Protein 3PZF (pdb70)

Sequence (369 aa):
GPFQGQRQNEFDLMFVKEIFKNHNSNVVLSPFSVKILLTLIYEASDTSFGAVSNTKRELSSVIQNDNIDHTRSYYKQLLESAQQDNKDYDLNIATNNFFVDDFIEVINKYQQIANTHYHAMLEKVSSYSNPTQTAATINNWVSEHTNGRLREIVTPDSLEGAVITLVNVIYFKGLWTYPFPEVANNVKPFYGTRGKPTNAQYMEQNGQFYYDNSADLGAQILRLPYRGNKLAMYFILPNPDNTVNQVLDRINSASLHQALWYMEENEVNVTLPKFKFDFSSEEQLNEPLQQVGIREIFSQNASLPLLARGEVRVSRIFQKAGITINELGSEAYAATEIDGVQIIFNANRPFIFFIEDETLGTMLFAGKIENPVF

B-factor: mean 35.66, std 15.19, range [14.39, 106.1]

Secondary structure (DSSP, 8-state):
----S----HHHHHHHHHHHHT-SS-EEE-HHHHHHHHHHHHHHSGGG-----HHHHHGGGGSSTT-HHHHHHHHHHHHHHHH---SS-EEEEEEEEEEETT--B-HHHHHHHHHHH-EEEEEE-TTSHHHHHHHHHHHHHHHTTTS------GGGGTT-SEEEEEEEEEEEEBSSPPPP-S--EEEE--SSSS-EEEEEEEEEEEEEEEEETTTTEEEEEEEBTTSSEEEEEEEE-TTS-HHHHHHH--HHHHHHHHHT-EEEEEEEEEE-EEEEEEEESHHHHHHTT--GGGSTT---TTTB-------EEEEEEEEEE-SSEES----S-----EEEE--S-EEEEEEETTT--EEEEEEESS---

Foldseek 3Di:
DFFPDFFLCQQVLLLQLLVVVPDLAWAKFFSLVVLLVLVLLLLLFPCLPVNHDLSNVQNPSSADVSDVVCRLVVQQVVQCLQQPDDDFKHKFKEKEKEAEPVWDFDPVSQVSCCRRSVYHYDYDHLVCLQVVQQVQQVVQCVRQVNLGRGFDHNVRCVPFGIEMEMEMYMGFWWPAFFDDDPDAKDWFCFPDDHIDIFRKTKDKDWWFWDCDPQLQWIKTWTATPDLWKIKMKTAHHPVDDQSSSSVSDGSVSVSVRSVPTDIDTEMDMDGWAKDKHKDWCQVSCVVSPNHCLQDPNHARCNGTPDRDGHPIYMYMYIWTQDRTGTVDDDDPDHNDYHYHHNSYKIKMFMAGRHRGRGGMIIIHRDGDD

Nearest PDB structures (foldseek):
  3pzf-assembly1_A  TM=1.003E+00  e=6.784E-88  Anopheles gambiae
  4roa-assembly1_A  TM=1.002E+00  e=9.171E-80  Anopheles gambiae
  4rsq-assembly12_L  TM=9.972E-01  e=1.785E-77  Anopheles gambiae
  4rsq-assembly5_E  TM=9.953E-01  e=2.275E-77  Anopheles gambiae
  4rob-assembly2_B  TM=9.969E-01  e=1.680E-76  Anopheles gambiae

InterPro domains:
  IPR000215 Serpin family [PTHR11461] (33-407)
  IPR023795 Serpin, conserved site [PS00284] (380-390)
  IPR023796 Serpin domain [PF00079] (33-407)
  IPR023796 Serpin domain [SM00093] (39-407)
  IPR036186 Serpin superfamily [SSF56574] (7-407)
  IPR042178 Serpin superfamily, domain 1 [G3DSA:3.30.497.10] (48-351)
  IPR042185 Serpin superfamily, domain 2 [G3DSA:2.30.39.10] (201-297)
  IPR042185 Serpin superfamily, domain 2 [G3DSA:2.30.39.10] (352-409)

Radius of gyration: 20.89 Å; Cα contacts (8 Å, |Δi|>4): 812; chains: 1; bounding box: 64×46×44 Å

Solvent-accessible surface area: 15656 Å² total; per-residue (Å²): 83,32,37,153,30,149,21,84,6,104,4,2,9,80,0,5,52,39,3,2,78,101,46,150,52,24,0,1,6,0,0,2,0,0,12,0,1,0,0,0,2,4,11,0,7,89,10,16,160,67,74,134,42,87,11,30,52,54,2,64,75,4,18,23,89,60,81,55,108,83,0,58,59,35,2,62,99,9,0,73,17,0,29,40,152,63,115,64,14,77,6,49,7,6,5,3,0,0,0,23,87,136,7,50,37,34,115,166,10,46,45,38,0,59,69,35,2,68,0,97,17,66,92,12,19,20,109,58,48,93,97,0,5,48,45,0,22,102,19,0,26,131,40,1,120,19,40,3,161,88,18,8,81,58,124,25,3,89,75,7,42,0,0,0,0,0,0,1,13,4,66,2,40,4,38,111,21,5,81,127,80,97,132,25,97,70,63,0,107,22,90,88,71,136,71,53,101,6,68,2,3,64,19,102,14,94,4,54,14,33,74,4,105,56,4,11,0,22,0,0,22,4,17,3,58,33,146,39,1,0,0,2,0,2,0,2,36,109,138,47,61,7,77,96,1,4,110,119,6,71,25,75,15,3,48,69,3,15,158,126,14,114,108,44,63,0,36,0,11,0,0,22,0,97,27,68,23,46,35,63,4,19,96,6,1,54,88,28,32,9,122,33,7,28,30,112,116,11,28,5,39,86,0,8,155,114,173,30,56,2,29,62,0,11,6,19,1,4,2,4,0,16,13,23,0,0,7,5,165,77,34,151,99,186,177,63,44,68,103,0,58,0,32,49,11,0,7,0,3,0,1,0,16,71,57,5,8,14,0,0,1,0,6,0,29,66,4,91,106

Structure (mmCIF, N/CA/C/O backbone):
data_3PZF
#
_entry.id   3PZF
#
_cell.length_a   96.538
_cell.length_b   96.538
_cell.length_c   78.289
_cell.angle_alpha   90.000
_cell.angle_beta   90.000
_cell.angle_gamma   120.000
#
_symmetry.space_group_name_H-M   'P 63'
#
loop_
_entity.id
_entity.type
_entity.pdbx_description
1 polymer 'Serpin 2'
2 water water
#
loop_
_atom_site.group_PDB
_atom_site.id
_atom_site.type_symbol
_atom_site.label_atom_id
_atom_site.label_alt_id
_atom_site.label_comp_id
_atom_site.label_asym_id
_atom_site.label_entity_id
_atom_site.label_seq_id
_atom_site.pdbx_PDB_ins_code
_atom_site.Cartn_x
_atom_site.Cartn_y
_atom_site.Cartn_z
_atom_site.occupancy
_atom_site.B_iso_or_equiv
_atom_site.auth_seq_id
_atom_site.auth_comp_id
_atom_site.auth_asym_id
_atom_site.auth_atom_id
_atom_site.pdbx_PDB_model_num
ATOM 1 N N . GLY A 1 15 ? 23.147 48.675 -10.973 1.00 55.18 27 GLY A N 1
ATOM 2 C CA . GLY A 1 15 ? 23.849 49.061 -9.762 1.00 46.07 27 GLY A CA 1
ATOM 3 C C . GLY A 1 15 ? 23.115 48.622 -8.499 1.00 44.89 27 GLY A C 1
ATOM 4 O O . GLY A 1 15 ? 21.952 48.210 -8.550 1.00 42.86 27 GLY A O 1
ATOM 5 N N . PRO A 1 16 ? 23.801 48.716 -7.351 1.00 33.94 28 PRO A N 1
ATOM 6 C CA . PRO A 1 16 ? 23.255 48.288 -6.063 1.00 31.76 28 PRO A CA 1
ATOM 7 C C . PRO A 1 16 ? 21.987 49.047 -5.716 1.00 28.35 28 PRO A C 1
ATOM 8 O O . PRO A 1 16 ? 21.804 50.184 -6.148 1.00 30.08 28 PRO A O 1
ATOM 12 N N . PHE A 1 17 ? 21.154 48.428 -4.900 1.00 30.56 29 PHE A N 1
ATOM 13 C CA . PHE A 1 17 ? 19.916 49.033 -4.420 1.00 29.87 29 PHE A CA 1
ATOM 14 C C . PHE A 1 17 ? 20.172 50.298 -3.592 1.00 37.28 29 PHE A C 1
ATOM 15 O O . PHE A 1 17 ? 20.980 50.288 -2.668 1.00 27.25 29 PHE A O 1
ATOM 23 N N . GLN A 1 18 ? 19.464 51.381 -3.895 1.00 31.67 30 GLN A N 1
ATOM 24 C CA . GLN A 1 18 ? 19.713 52.657 -3.193 1.00 36.08 30 GLN A CA 1
ATOM 25 C C . GLN A 1 18 ? 18.668 52.999 -2.141 1.00 35.71 30 GLN A C 1
ATOM 26 O O . GLN A 1 18 ? 18.789 54.035 -1.456 1.00 32.28 30 GLN A O 1
ATOM 32 N N . GLY A 1 19 ? 17.664 52.132 -1.994 1.00 31.86 31 GLY A N 1
ATOM 33 C CA . GLY A 1 19 ? 16.577 52.384 -1.060 1.00 29.41 31 GLY A CA 1
ATOM 34 C C . GLY A 1 19 ? 16.805 51.724 0.284 1.00 33.43 31 GLY A C 1
ATOM 35 O O . GLY A 1 19 ? 17.918 51.290 0.600 1.00 33.74 31 GLY A O 1
ATOM 36 N N . GLN A 1 20 ? 15.749 51.633 1.085 1.00 30.33 32 GLN A N 1
ATOM 37 C CA . GLN A 1 20 ? 15.864 51.013 2.393 1.00 33.37 32 GLN A CA 1
ATOM 38 C C . GLN A 1 20 ? 15.160 49.688 2.283 1.00 29.62 32 GLN A C 1
ATOM 39 O O . GLN A 1 20 ? 13.971 49.614 1.956 1.00 35.58 32 GLN A O 1
ATOM 45 N N . ARG A 1 21 ? 15.916 48.632 2.527 1.00 28.56 33 ARG A N 1
ATOM 46 C CA . ARG A 1 21 ? 15.359 47.288 2.525 1.00 26.96 33 ARG A CA 1
ATOM 47 C C . ARG A 1 21 ? 14.380 47.075 3.679 1.00 31.08 33 ARG A C 1
ATOM 48 O O . ARG A 1 21 ? 14.667 47.456 4.817 1.00 34.42 33 ARG A O 1
ATOM 56 N N . GLN A 1 22 ? 13.242 46.449 3.403 1.00 29.30 34 GLN A N 1
ATOM 57 C CA . GLN A 1 22 ? 12.326 46.058 4.478 1.00 23.76 34 GLN A CA 1
ATOM 58 C C . GLN A 1 22 ? 12.752 44.669 4.982 1.00 27.21 34 GLN A C 1
ATOM 59 O O . GLN A 1 22 ? 12.047 43.669 4.783 1.00 28.89 34 GLN A O 1
ATOM 65 N N . ASN A 1 23 ? 13.916 44.610 5.624 1.00 21.80 35 ASN A N 1
ATOM 66 C CA . ASN A 1 23 ? 14.524 43.321 5.926 1.00 24.39 35 ASN A CA 1
ATOM 67 C C . ASN A 1 23 ? 14.656 43.083 7.420 1.00 25.89 35 ASN A C 1
ATOM 68 O O . ASN A 1 23 ? 15.413 42.210 7.843 1.00 23.48 35 ASN A O 1
ATOM 73 N N . GLU A 1 24 ? 13.884 43.823 8.219 1.00 25.63 36 GLU A N 1
ATOM 74 C CA . GLU A 1 24 ? 13.936 43.658 9.670 1.00 26.63 36 GLU A CA 1
ATOM 75 C C . GLU A 1 24 ? 13.629 42.221 10.080 1.00 29.44 36 GLU A C 1
ATOM 76 O O . GLU A 1 24 ? 14.386 41.594 10.820 1.00 30.83 36 GLU A O 1
ATOM 82 N N . PHE A 1 25 ? 12.498 41.705 9.622 1.00 22.62 37 PHE A N 1
ATOM 83 C CA . PHE A 1 25 ? 12.115 40.331 9.935 1.00 22.98 37 PHE A CA 1
ATOM 84 C C . PHE A 1 25 ? 13.138 39.364 9.326 1.00 23.24 37 PHE A C 1
ATOM 85 O O . PHE A 1 25 ? 13.583 38.431 9.982 1.00 27.14 37 PHE A O 1
ATOM 93 N N . ASP A 1 26 ? 13.516 39.603 8.072 1.00 21.03 38 ASP A N 1
ATOM 94 C CA . ASP A 1 26 ? 14.468 38.707 7.373 1.00 19.91 38 ASP A CA 1
ATOM 95 C C . ASP A 1 26 ? 15.725 38.485 8.201 1.00 19.02 38 ASP A C 1
ATOM 96 O O . ASP A 1 26 ? 16.118 37.333 8.452 1.00 21.45 38 ASP A O 1
ATOM 101 N N . LEU A 1 27 ? 16.362 39.583 8.616 1.00 18.69 39 LEU A N 1
ATOM 102 C CA . LEU A 1 27 ? 17.601 39.509 9.373 1.00 24.30 39 LEU A CA 1
ATOM 103 C C . LEU A 1 27 ? 17.409 38.841 10.731 1.00 28.31 39 LEU A C 1
ATOM 104 O O . LEU A 1 27 ? 18.236 38.039 11.132 1.00 25.83 39 LEU A O 1
ATOM 109 N N . MET A 1 28 ? 16.324 39.166 11.426 1.00 27.21 40 MET A N 1
ATOM 110 C CA . MET A 1 28 ? 15.999 38.491 12.689 1.00 27.34 40 MET A CA 1
ATOM 111 C C . MET A 1 28 ? 15.872 36.973 12.512 1.00 26.60 40 MET A C 1
ATOM 112 O O . MET A 1 28 ? 16.440 36.187 13.274 1.00 26.12 40 MET A O 1
ATOM 117 N N . PHE A 1 29 ? 15.160 36.538 11.481 1.00 25.09 41 PHE A N 1
ATOM 118 C CA . PHE A 1 29 ? 14.906 35.118 11.307 1.00 23.74 41 PHE A CA 1
ATOM 119 C C . PHE A 1 29 ? 16.181 34.382 10.838 1.00 20.24 41 PHE A C 1
ATOM 120 O O . PHE A 1 29 ? 16.457 33.260 11.243 1.00 23.36 41 PHE A O 1
ATOM 128 N N . VAL A 1 30 ? 16.924 35.016 9.955 1.00 20.73 42 VAL A N 1
ATOM 129 C CA . VAL A 1 30 ? 18.200 34.453 9.493 1.00 22.78 42 VAL A CA 1
ATOM 130 C C . VAL A 1 30 ? 19.106 34.221 10.693 1.00 27.89 42 VAL A C 1
ATOM 131 O O . VAL A 1 30 ? 19.708 33.158 10.837 1.00 23.00 42 VAL A O 1
ATOM 135 N N . LYS A 1 31 ? 19.181 35.198 11.584 1.00 23.96 43 LYS A N 1
ATOM 136 C CA . LYS A 1 31 ? 20.092 35.070 12.728 1.00 30.13 43 LYS A CA 1
ATOM 137 C C . LYS A 1 31 ? 19.691 33.906 13.626 1.00 28.10 43 LYS A C 1
ATOM 138 O O . LYS A 1 31 ? 20.550 33.191 14.151 1.00 33.26 43 LYS A O 1
ATOM 144 N N . GLU A 1 32 ? 18.386 33.708 13.791 1.00 24.08 44 GLU A N 1
ATOM 145 C CA . GLU A 1 32 ? 17.862 32.603 14.593 1.00 24.29 44 GLU A CA 1
ATOM 146 C C . GLU A 1 32 ? 18.246 31.253 13.999 1.00 28.66 44 GLU A C 1
ATOM 147 O O . GLU A 1 32 ? 18.629 30.334 14.713 1.00 33.16 44 GLU A O 1
ATOM 153 N N . ILE A 1 33 ? 18.114 31.114 12.690 1.00 22.33 45 ILE A N 1
ATOM 154 C CA . ILE A 1 33 ? 18.468 29.861 12.046 1.00 23.99 45 ILE A CA 1
ATOM 155 C C . ILE A 1 33 ? 19.976 29.638 12.170 1.00 25.21 45 ILE A C 1
ATOM 156 O O . ILE A 1 33 ? 20.406 28.573 12.578 1.00 28.54 45 ILE A O 1
ATOM 161 N N . PHE A 1 34 ? 20.780 30.639 11.825 1.00 23.11 46 PHE A N 1
ATOM 162 C CA . PHE A 1 34 ? 22.238 30.450 11.786 1.00 23.71 46 PHE A CA 1
ATOM 163 C C . PHE A 1 34 ? 22.799 30.059 13.160 1.00 29.79 46 PHE A C 1
ATOM 164 O O . PHE A 1 34 ? 23.679 29.196 13.265 1.00 31.03 46 PHE A O 1
ATOM 172 N N . LYS A 1 35 ? 22.290 30.698 14.210 1.00 29.29 47 LYS A N 1
ATOM 173 C CA . LYS A 1 35 ? 22.773 30.463 15.578 1.00 36.81 47 LYS A CA 1
ATOM 174 C C . LYS A 1 35 ? 22.494 29.045 16.052 1.00 41.06 47 LYS A C 1
ATOM 175 O O . LYS A 1 35 ? 23.114 28.571 17.006 1.00 38.09 47 LYS A O 1
ATOM 178 N N . ASN A 1 36 ? 21.557 28.363 15.392 1.00 35.64 48 ASN A N 1
ATOM 179 C CA . ASN A 1 36 ? 21.175 27.012 15.802 1.00 31.20 48 ASN A CA 1
ATOM 180 C C . ASN A 1 36 ? 21.671 25.887 14.877 1.00 40.17 48 ASN A C 1
ATOM 181 O O . ASN A 1 36 ? 21.344 24.716 15.079 1.00 37.20 48 ASN A O 1
ATOM 186 N N . HIS A 1 37 ? 22.443 26.229 13.851 1.00 31.24 49 HIS A N 1
ATOM 187 C CA . HIS A 1 37 ? 22.988 25.207 12.956 1.00 30.13 49 HIS A CA 1
ATOM 188 C C . HIS A 1 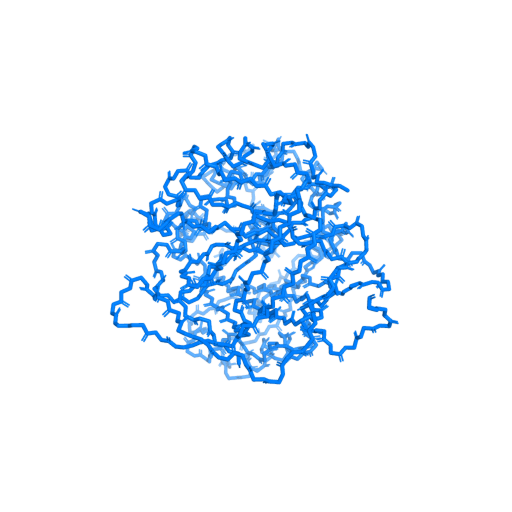37 ? 24.475 25.432 12.752 1.00 34.87 49 HIS A C 1
ATOM 189 O O . HIS A 1 37 ? 24.870 26.510 12.334 1.00 34.42 49 HIS A O 1
ATOM 196 N N . ASN A 1 38 ? 25.290 24.417 13.048 1.00 33.52 50 ASN A N 1
ATOM 197 C CA . ASN A 1 38 ? 26.741 24.509 12.891 1.00 33.24 50 ASN A CA 1
ATOM 198 C C . ASN A 1 38 ? 27.210 23.899 11.582 1.00 40.33 50 ASN A C 1
ATOM 199 O O . ASN A 1 38 ? 28.175 23.138 11.546 1.00 55.07 50 ASN A O 1
ATOM 204 N N . SER A 1 39 ? 26.517 24.229 10.513 1.00 32.12 51 SER A N 1
ATOM 205 C CA . SER A 1 39 ? 26.681 23.574 9.226 1.00 31.97 51 SER A CA 1
ATOM 206 C C . SER A 1 39 ? 26.441 24.656 8.215 1.00 22.91 51 SER A C 1
ATOM 207 O O . SER A 1 39 ? 26.053 25.735 8.614 1.00 23.47 51 SER A O 1
ATOM 210 N N . ASN A 1 40 ? 26.628 24.382 6.923 1.00 22.33 52 ASN A N 1
ATOM 211 C CA . ASN A 1 40 ? 26.166 25.325 5.904 1.00 20.34 52 ASN A CA 1
ATOM 212 C C . ASN A 1 40 ? 24.675 25.500 6.055 1.00 21.81 52 ASN A C 1
ATOM 213 O O . ASN A 1 40 ? 23.968 24.569 6.437 1.00 21.15 52 ASN A O 1
ATOM 218 N N . VAL A 1 41 ? 24.168 26.701 5.753 1.00 18.17 53 VAL A N 1
ATOM 219 C CA . VAL A 1 41 ? 22.742 26.962 5.823 1.00 18.79 53 VAL A CA 1
ATOM 220 C C . VAL A 1 41 ? 22.382 27.745 4.581 1.00 19.61 53 VAL A C 1
ATOM 221 O O . VAL A 1 41 ? 23.164 28.596 4.157 1.00 20.67 53 VAL A O 1
ATOM 225 N N . VAL A 1 42 ? 21.203 27.494 3.998 1.00 18.40 54 VAL A N 1
ATOM 226 C CA . VAL A 1 42 ? 20.668 28.425 2.992 1.00 14.85 54 VAL A CA 1
ATOM 227 C C . VAL A 1 42 ? 19.136 28.417 3.146 1.00 18.91 54 VAL A C 1
ATOM 228 O O . VAL A 1 42 ? 18.515 27.364 3.359 1.00 16.58 54 VAL A O 1
ATOM 232 N N . LEU A 1 43 ? 18.544 29.602 3.133 1.00 18.62 55 LEU A N 1
ATOM 233 C CA . LEU A 1 43 ? 17.091 29.685 3.184 1.00 20.49 55 LEU A CA 1
ATOM 234 C C . LEU A 1 43 ? 16.607 30.897 2.372 1.00 16.44 55 LEU A C 1
ATOM 235 O O . LEU A 1 43 ? 17.415 31.660 1.819 1.00 18.09 55 LEU A O 1
ATOM 240 N N . SER A 1 44 ? 15.295 31.065 2.277 1.00 18.41 56 SER A N 1
ATOM 241 C CA . SER A 1 44 ? 14.759 32.227 1.564 1.00 19.72 56 SER A CA 1
ATOM 242 C C . SER A 1 44 ? 13.908 33.051 2.528 1.00 17.27 56 SER A C 1
ATOM 243 O O . SER A 1 44 ? 12.750 32.726 2.763 1.00 17.88 56 SER A O 1
ATOM 246 N N . PRO A 1 45 ? 14.499 34.112 3.108 1.00 17.58 57 PRO A N 1
ATOM 247 C CA . PRO A 1 45 ? 13.744 34.862 4.121 1.00 16.99 57 PRO A CA 1
ATOM 248 C C . PRO A 1 45 ? 12.530 35.517 3.502 1.00 22.02 57 PRO A C 1
ATOM 249 O O . PRO A 1 45 ? 11.465 35.519 4.114 1.00 19.92 57 PRO A O 1
ATOM 253 N N . PHE A 1 46 ? 12.664 36.046 2.297 1.00 15.16 58 PHE A N 1
ATOM 254 C CA . PHE A 1 46 ? 11.490 36.660 1.656 1.00 19.60 58 PHE A CA 1
ATOM 255 C C . PHE A 1 46 ? 10.355 35.609 1.536 1.00 21.01 58 PHE A C 1
ATOM 256 O O . PHE A 1 46 ? 9.182 35.910 1.784 1.00 19.53 58 PHE A O 1
ATOM 264 N N . SER A 1 47 ? 10.695 34.368 1.171 1.00 17.63 59 SER A N 1
ATOM 265 C CA . SER A 1 47 ? 9.654 33.340 1.012 1.00 16.62 59 SER A CA 1
ATOM 266 C C . SER A 1 47 ? 8.992 33.041 2.333 1.00 16.19 59 SER A C 1
ATOM 267 O O . SER A 1 47 ? 7.814 32.734 2.376 1.00 19.66 59 SER A O 1
ATOM 270 N N . VAL A 1 48 ? 9.737 33.123 3.424 1.00 16.91 60 VAL A N 1
ATOM 271 C CA . VAL A 1 48 ? 9.129 32.920 4.734 1.00 16.30 60 VAL A CA 1
ATOM 272 C C . VAL A 1 48 ? 8.058 33.978 4.961 1.00 21.01 60 VAL A C 1
ATOM 273 O O . VAL A 1 48 ? 6.990 33.676 5.498 1.00 20.53 60 VAL A O 1
ATOM 277 N N . LYS A 1 49 ? 8.322 35.212 4.546 1.00 20.36 61 LYS A N 1
ATOM 278 C CA . LYS A 1 49 ? 7.315 36.252 4.750 1.00 20.40 61 LYS A CA 1
ATOM 279 C C . LYS A 1 49 ? 6.071 35.981 3.908 1.00 25.26 61 LYS A C 1
ATOM 280 O O . LYS A 1 49 ? 4.951 36.242 4.350 1.00 22.66 61 LYS A O 1
ATOM 286 N N . ILE A 1 50 ? 6.259 35.452 2.705 1.00 18.67 62 ILE A N 1
ATOM 287 C CA . ILE A 1 50 ? 5.111 35.023 1.892 1.00 21.98 62 ILE A CA 1
ATOM 288 C C . ILE A 1 50 ? 4.251 33.971 2.648 1.00 18.11 62 ILE A C 1
ATOM 289 O O . ILE A 1 50 ? 3.006 34.047 2.627 1.00 19.69 62 ILE A O 1
ATOM 294 N N . LEU A 1 51 ? 4.899 32.996 3.272 1.00 19.64 63 LEU A N 1
ATOM 295 C CA . LEU A 1 51 ? 4.183 31.938 4.013 1.00 19.95 63 LEU A CA 1
ATOM 296 C C . LEU A 1 51 ? 3.375 32.538 5.146 1.00 25.38 63 LEU A C 1
ATOM 297 O O . LEU A 1 51 ? 2.214 32.184 5.382 1.00 21.23 63 LEU A O 1
ATOM 302 N N . LEU A 1 52 ? 4.016 33.430 5.877 1.00 21.31 64 LEU A N 1
ATOM 303 C CA . LEU A 1 52 ? 3.360 34.109 6.988 1.00 26.22 64 LEU A CA 1
ATOM 304 C C . LEU A 1 52 ? 2.197 34.961 6.513 1.00 25.24 64 LEU A C 1
ATOM 305 O O . LEU A 1 52 ? 1.177 35.016 7.180 1.00 24.22 64 LEU A O 1
ATOM 310 N N . THR A 1 53 ? 2.337 35.602 5.355 1.00 19.33 65 THR A N 1
ATOM 311 C CA . THR A 1 53 ? 1.260 36.436 4.837 1.00 21.22 65 THR A CA 1
ATOM 312 C C . THR A 1 53 ? 0.120 35.539 4.352 1.00 22.92 65 THR A C 1
ATOM 313 O O . THR A 1 53 ? -1.040 35.867 4.558 1.00 25.43 65 THR A O 1
ATOM 317 N N . LEU A 1 54 ? 0.421 34.370 3.784 1.00 20.00 66 LEU A N 1
ATOM 318 C CA . LEU A 1 54 ? -0.698 33.449 3.416 1.00 18.10 66 LEU A CA 1
ATOM 319 C C . LEU A 1 54 ? -1.468 33.013 4.651 1.00 23.35 66 LEU A C 1
ATOM 320 O O . LEU A 1 54 ? -2.693 32.881 4.633 1.00 21.55 66 LEU A O 1
ATOM 325 N N . ILE A 1 55 ? -0.758 32.780 5.733 1.00 22.93 67 ILE A N 1
ATOM 326 C CA . ILE A 1 55 ? -1.402 32.373 6.958 1.00 23.03 67 ILE A CA 1
ATOM 327 C C . ILE A 1 55 ? -2.216 33.524 7.520 1.00 23.65 67 ILE A C 1
ATOM 328 O O . ILE A 1 55 ? -3.341 33.313 8.007 1.00 23.74 67 ILE A O 1
ATOM 333 N N . TYR A 1 56 ? -1.671 34.738 7.431 1.00 22.01 68 TYR A N 1
ATOM 334 C CA . TYR A 1 56 ? -2.421 35.950 7.772 1.00 24.35 68 TYR A CA 1
ATOM 335 C C . TYR A 1 56 ? -3.724 36.064 6.975 1.00 25.11 68 TYR A C 1
ATOM 336 O O . TYR A 1 56 ? -4.777 36.305 7.545 1.00 26.67 68 TYR A O 1
ATOM 345 N N . GLU A 1 57 ? -3.656 35.852 5.662 1.00 23.02 69 GLU A N 1
ATOM 346 C CA . GLU A 1 57 ? -4.830 35.908 4.792 1.00 24.46 69 GLU A CA 1
ATOM 347 C C . GLU A 1 57 ? -5.875 34.851 5.183 1.00 22.95 69 GLU A C 1
ATOM 348 O O . GLU A 1 57 ? -7.088 35.087 5.044 1.00 23.86 69 GLU A O 1
ATOM 354 N N . ALA A 1 58 ? -5.405 33.719 5.692 1.00 22.34 70 ALA A N 1
ATOM 355 C CA . ALA A 1 58 ? -6.316 32.609 6.049 1.00 23.77 70 ALA A CA 1
ATOM 356 C C . ALA A 1 58 ? -6.977 32.834 7.391 1.00 31.65 70 ALA A C 1
ATOM 357 O O . ALA A 1 58 ? -7.978 32.202 7.712 1.00 25.84 70 ALA A O 1
ATOM 359 N N . SER A 1 59 ? -6.401 33.719 8.193 1.00 31.99 71 SER A N 1
ATOM 360 C CA . SER A 1 59 ? -6.911 33.963 9.531 1.00 44.00 71 SER A CA 1
ATOM 361 C C . SER A 1 59 ? -8.030 34.987 9.583 1.00 48.51 71 SER A C 1
ATOM 362 O O . SER A 1 59 ? -8.021 36.002 8.875 1.00 48.44 71 SER A O 1
ATOM 365 N N . ASP A 1 60 ? -8.987 34.718 10.459 1.00 55.49 72 ASP A N 1
ATOM 366 C CA . ASP A 1 60 ? -10.130 35.595 10.666 1.00 68.95 72 ASP A CA 1
ATOM 367 C C . ASP A 1 60 ? -9.661 36.987 11.065 1.00 72.40 72 ASP A C 1
ATOM 368 O O . ASP A 1 60 ? -10.213 38.007 10.638 1.00 70.97 72 ASP A O 1
ATOM 373 N N . THR A 1 61 ? -8.633 36.991 11.902 1.00 92.00 73 THR A N 1
ATOM 374 C CA . THR A 1 61 ? -8.048 38.194 12.461 1.00 94.27 73 THR A CA 1
ATOM 375 C C . THR A 1 61 ? -7.784 39.293 11.434 1.00 91.42 73 THR A C 1
ATOM 376 O O . THR A 1 61 ? -7.900 40.478 11.743 1.00 106.10 73 THR A O 1
ATOM 380 N N . SER A 1 62 ? -7.438 38.894 10.215 1.00 53.21 74 SER A N 1
ATOM 381 C CA . SER A 1 62 ? -6.822 39.805 9.249 1.00 52.61 74 SER A CA 1
ATOM 382 C C . SER A 1 62 ? -7.729 40.958 8.774 1.00 49.37 74 SER A C 1
ATOM 383 O O . SER A 1 62 ? -7.284 41.823 8.029 1.00 40.73 74 SER A O 1
ATOM 386 N N . PHE A 1 63 ? -8.987 40.997 9.194 1.00 50.61 75 PHE A N 1
ATOM 387 C CA . PHE A 1 63 ? -9.813 42.144 8.813 1.00 64.01 75 PHE A CA 1
ATOM 388 C C . PHE A 1 63 ? -9.356 43.419 9.536 1.00 73.60 75 PHE A C 1
ATOM 389 O O . PHE A 1 63 ? -8.996 43.375 10.715 1.00 69.94 75 PHE A O 1
ATOM 397 N N . GLY A 1 64 ? -9.376 44.549 8.829 1.00 67.99 76 GLY A N 1
ATOM 398 C CA . GLY A 1 64 ? -8.967 45.812 9.414 1.00 75.46 76 GLY A CA 1
ATOM 399 C C . GLY A 1 64 ? -9.747 46.116 10.680 1.00 74.91 76 GLY A C 1
ATOM 400 O O . GLY A 1 64 ? -9.164 46.304 11.749 1.00 74.91 76 GLY A O 1
ATOM 401 N N . ALA A 1 66 ? -11.101 44.551 13.849 1.00 68.87 78 ALA A N 1
ATOM 402 C CA . ALA A 1 66 ? -10.849 43.213 14.390 1.00 68.35 78 ALA A CA 1
ATOM 403 C C . ALA A 1 66 ? -9.405 43.090 14.885 1.00 57.45 78 ALA A C 1
ATOM 404 O O . ALA A 1 66 ? -8.517 43.732 14.342 1.00 48.51 78 ALA A O 1
ATOM 406 N N . VAL A 1 67 ? -9.186 42.272 15.916 1.00 55.57 79 VAL A N 1
ATOM 407 C CA . VAL A 1 67 ? -7.871 42.142 16.553 1.00 54.85 79 VAL A CA 1
ATOM 408 C C . VAL A 1 67 ? -7.650 40.726 17.076 1.00 63.49 79 VAL A C 1
ATOM 409 O O . VAL A 1 67 ? -8.608 39.984 17.291 1.00 54.82 79 VAL A O 1
ATOM 413 N N . SER A 1 68 ? -6.382 40.366 17.282 1.00 60.56 80 SER A N 1
ATOM 414 C CA . SER A 1 68 ? -6.009 39.081 17.884 1.00 63.42 80 SER A CA 1
ATOM 415 C C . SER A 1 68 ? -4.491 38.970 17.945 1.00 56.39 80 SER A C 1
ATOM 416 O O . SER A 1 68 ? -3.791 39.751 17.315 1.00 54.62 80 SER A O 1
ATOM 419 N N . ASN A 1 69 ? -3.977 38.003 18.696 1.00 69.94 81 ASN A N 1
ATOM 420 C CA . ASN A 1 69 ? -2.532 37.843 18.806 1.00 70.58 81 ASN A CA 1
ATOM 421 C C . ASN A 1 69 ? -1.910 37.352 17.507 1.00 62.12 81 ASN A C 1
ATOM 422 O O . ASN A 1 69 ? -0.733 37.585 17.263 1.00 64.65 81 ASN A O 1
ATOM 427 N N . THR A 1 70 ? -2.694 36.670 16.674 1.00 56.43 82 THR A N 1
ATOM 428 C CA . THR A 1 70 ? -2.214 36.268 15.351 1.00 42.26 82 THR A CA 1
ATOM 429 C C . THR A 1 70 ? -2.006 37.501 14.466 1.00 49.56 82 THR A C 1
ATOM 430 O O . THR A 1 70 ? -0.910 37.736 13.966 1.00 50.39 82 THR A O 1
ATOM 434 N N . LYS A 1 71 ? -3.067 38.284 14.267 1.00 45.68 83 LYS A N 1
ATOM 435 C CA . LYS A 1 71 ? -2.941 39.518 13.496 1.00 51.06 83 LYS A CA 1
ATOM 436 C C . LYS A 1 71 ? -1.773 40.334 14.024 1.00 44.13 83 LYS A C 1
ATOM 437 O O . LYS A 1 71 ? -0.959 40.834 13.256 1.00 43.05 83 LYS A O 1
ATOM 443 N N . ARG A 1 72 ? -1.690 40.441 15.344 1.00 55.73 84 ARG A N 1
ATOM 444 C CA . ARG A 1 72 ? -0.678 41.261 15.996 1.00 60.52 84 ARG A CA 1
ATOM 445 C C . ARG A 1 72 ? 0.729 40.770 15.726 1.00 60.67 84 ARG A C 1
ATOM 446 O O . ARG A 1 72 ? 1.609 41.564 15.418 1.00 61.89 84 ARG A O 1
ATOM 448 N N . GLU A 1 73 ? 0.946 39.461 15.843 1.00 61.57 85 GLU A N 1
ATOM 449 C CA . GLU A 1 73 ? 2.292 38.893 15.739 1.00 58.73 85 GLU A CA 1
ATOM 450 C C . GLU A 1 73 ? 2.793 38.867 14.299 1.00 57.75 85 GLU A C 1
ATOM 451 O O . GLU A 1 73 ? 3.976 39.046 14.056 1.00 56.19 85 GLU A O 1
ATOM 457 N N . LEU A 1 74 ? 1.899 38.632 13.343 1.00 52.57 86 LEU A N 1
ATOM 458 C CA . LEU A 1 74 ? 2.308 38.569 11.944 1.00 50.15 86 LEU A CA 1
ATOM 459 C C . LEU A 1 74 ? 2.610 39.983 11.423 1.00 60.21 86 LEU A C 1
ATOM 460 O O . LEU A 1 74 ? 2.646 40.214 10.216 1.00 46.76 86 LEU A O 1
ATOM 465 N N . SER A 1 75 ? 2.871 40.908 12.349 1.00 87.50 87 SER A N 1
ATOM 466 C CA . SER A 1 75 ? 2.856 42.348 12.079 1.00 95.42 87 SER A CA 1
ATOM 467 C C . SER A 1 75 ? 3.963 42.848 11.174 1.00 92.62 87 SER A C 1
ATOM 468 O O . SER A 1 75 ? 3.694 43.515 10.177 1.00 98.55 87 SER A O 1
ATOM 471 N N . SER A 1 76 ? 5.209 42.559 11.540 1.00 78.08 88 SER A N 1
ATOM 472 C CA . SER A 1 76 ? 6.361 43.130 10.850 1.00 75.85 88 SER A CA 1
ATOM 473 C C . SER A 1 76 ? 6.517 42.568 9.441 1.00 69.99 88 SER A C 1
ATOM 474 O O . SER A 1 76 ? 7.501 42.834 8.748 1.00 78.80 88 SER A O 1
ATOM 477 N N . VAL A 1 77 ? 5.540 41.779 9.032 1.00 44.36 89 VAL A N 1
ATOM 478 C CA . VAL A 1 77 ? 5.528 41.180 7.722 1.00 40.21 89 VAL A CA 1
ATOM 479 C C . VAL A 1 77 ? 4.391 41.751 6.880 1.00 36.92 89 VAL A C 1
ATOM 480 O O . VAL A 1 77 ? 4.435 41.717 5.655 1.00 45.70 89 VAL A O 1
ATOM 484 N N . ILE A 1 78 ? 3.372 42.297 7.535 1.00 45.83 90 ILE A N 1
ATOM 485 C CA . ILE A 1 78 ? 2.213 42.840 6.837 1.00 47.82 90 ILE A CA 1
ATOM 486 C C . ILE A 1 78 ? 2.408 44.326 6.536 1.00 52.51 90 ILE A C 1
ATOM 487 O O . ILE A 1 78 ? 3.073 45.026 7.298 1.00 44.74 90 ILE A O 1
ATOM 492 N N . GLN A 1 79 ? 1.810 44.799 5.437 1.00 38.78 91 GLN A N 1
ATOM 493 C CA . GLN A 1 79 ? 1.986 46.173 4.996 1.00 52.24 91 GLN A CA 1
ATOM 494 C C . GLN A 1 79 ? 0.895 47.074 5.532 1.00 61.05 91 GLN A C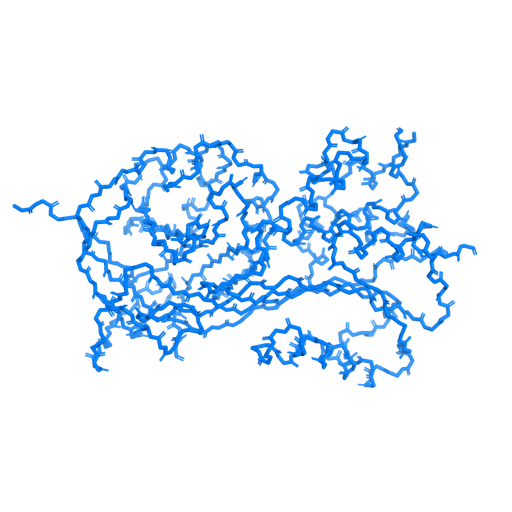 1
ATOM 495 O O . GLN A 1 79 ? -0.254 46.978 5.111 1.00 55.69 91 GLN A O 1
ATOM 501 N N . ASN A 1 80 ? 1.262 47.959 6.455 1.00 69.85 92 ASN A N 1
ATOM 502 C CA . ASN A 1 80 ? 0.316 48.919 7.025 1.00 76.97 92 ASN A CA 1
ATOM 503 C C . ASN A 1 80 ? -1.038 48.289 7.371 1.00 79.83 92 ASN A C 1
ATOM 504 O O . ASN A 1 80 ? -2.079 48.956 7.303 1.00 75.53 92 ASN A O 1
ATOM 506 N N . ASP A 1 81 ? -1.017 47.013 7.750 1.00 74.36 93 ASP A N 1
ATOM 507 C CA . ASP A 1 81 ? -2.242 46.282 8.075 1.00 77.14 93 ASP A CA 1
ATOM 508 C C . ASP A 1 81 ? -3.387 46.697 7.159 1.00 78.58 93 ASP A C 1
ATOM 509 O O . ASP A 1 81 ? -4.498 46.971 7.617 1.00 78.98 93 ASP A O 1
ATOM 511 N N . ASN A 1 82 ? -3.098 46.756 5.862 1.00 76.48 94 ASN A N 1
ATOM 512 C CA . ASN A 1 82 ? -4.098 47.066 4.841 1.00 74.83 94 ASN A CA 1
ATOM 513 C C . ASN A 1 82 ? -3.944 46.051 3.720 1.00 68.44 94 ASN A C 1
ATOM 514 O O . ASN A 1 82 ? -2.903 46.010 3.053 1.00 55.63 94 ASN A O 1
ATOM 519 N N . ILE A 1 83 ? -4.970 45.229 3.511 1.00 54.70 95 ILE A N 1
ATOM 520 C CA . ILE A 1 83 ? -4.788 43.989 2.762 1.00 44.52 95 ILE A CA 1
ATOM 521 C C . ILE A 1 83 ? -4.564 44.227 1.270 1.00 41.41 95 ILE A C 1
ATOM 522 O O . ILE A 1 83 ? -3.839 43.481 0.609 1.00 34.67 95 ILE A O 1
ATOM 527 N N . ASP A 1 84 ? -5.171 45.269 0.738 1.00 38.81 96 ASP A N 1
ATOM 528 C CA . ASP A 1 84 ? -4.963 45.589 -0.669 1.00 40.28 96 ASP A CA 1
ATOM 529 C C . ASP A 1 84 ? -3.493 45.900 -0.928 1.00 42.55 96 ASP A C 1
ATOM 530 O O . ASP A 1 84 ? -2.932 45.491 -1.952 1.00 41.05 96 ASP A O 1
ATOM 535 N N . HIS A 1 85 ? -2.890 46.658 -0.013 1.00 41.23 97 HIS A N 1
ATOM 536 C CA . HIS A 1 85 ? -1.486 47.039 -0.139 1.00 40.94 97 HIS A CA 1
ATOM 537 C C . HIS A 1 85 ? -0.620 45.808 0.025 1.00 29.73 97 HIS A C 1
ATOM 538 O O . HIS A 1 85 ? 0.438 45.692 -0.589 1.00 31.56 97 HIS A O 1
ATOM 545 N N . THR A 1 86 ? -1.047 44.910 0.911 1.00 35.59 98 THR A N 1
ATOM 546 C CA . THR A 1 86 ? -0.227 43.742 1.228 1.00 31.85 98 THR A CA 1
ATOM 547 C C . THR A 1 86 ? -0.138 42.847 0.000 1.00 28.78 98 THR A C 1
ATOM 548 O O . THR A 1 86 ? 0.950 42.404 -0.379 1.00 27.80 98 THR A O 1
ATOM 552 N N . ARG A 1 87 ? -1.281 42.595 -0.622 1.00 28.47 99 ARG A N 1
ATOM 553 C CA . ARG A 1 87 ? -1.335 41.801 -1.829 1.00 31.20 99 ARG A CA 1
ATOM 554 C C . ARG A 1 87 ? -0.497 42.416 -2.945 1.00 34.13 99 ARG A C 1
ATOM 555 O O . ARG A 1 87 ? 0.305 41.720 -3.535 1.00 33.21 99 ARG A O 1
ATOM 563 N N . SER A 1 88 ? -0.677 43.700 -3.245 1.00 33.32 100 SER A N 1
ATOM 564 C CA . SER A 1 88 ? 0.040 44.293 -4.373 1.00 31.03 100 SER A CA 1
ATOM 565 C C . SER A 1 88 ? 1.535 44.345 -4.101 1.00 30.73 100 SER A C 1
ATOM 566 O O . SER A 1 88 ? 2.326 44.168 -5.007 1.00 33.36 100 SER A O 1
ATOM 569 N N . TYR A 1 89 ? 1.913 44.538 -2.843 1.00 30.19 101 TYR A N 1
ATOM 570 C CA . TYR A 1 89 ? 3.321 44.560 -2.451 1.00 29.94 101 TYR A CA 1
ATOM 571 C C . TYR A 1 89 ? 3.976 43.223 -2.699 1.00 28.85 101 TYR A C 1
ATOM 572 O O . TYR A 1 89 ? 4.982 43.150 -3.407 1.00 28.83 101 TYR A O 1
ATOM 581 N N . TYR A 1 90 ? 3.456 42.168 -2.072 1.00 24.29 102 TYR A N 1
ATOM 582 C CA . TYR A 1 90 ? 4.073 40.857 -2.223 1.00 24.31 102 TYR A CA 1
ATOM 583 C C . TYR A 1 90 ? 3.964 40.371 -3.658 1.00 25.19 102 TYR A C 1
ATOM 584 O O . TYR A 1 90 ? 4.873 39.723 -4.167 1.00 24.88 102 TYR A O 1
ATOM 593 N N . LYS A 1 91 ? 2.883 40.734 -4.333 1.00 29.42 103 LYS A N 1
ATOM 594 C CA . LYS A 1 91 ? 2.720 40.308 -5.709 1.00 24.36 103 LYS A CA 1
ATOM 595 C C . LYS A 1 91 ? 3.803 40.956 -6.591 1.00 27.77 103 LYS A C 1
ATOM 596 O O . LYS A 1 91 ? 4.373 40.315 -7.475 1.00 28.83 103 LYS A O 1
ATOM 602 N N . GLN A 1 92 ? 4.068 42.237 -6.358 1.00 27.70 104 GLN A N 1
ATOM 603 C CA . GLN A 1 92 ? 5.047 42.966 -7.157 1.00 27.88 104 GLN A CA 1
ATOM 604 C C . GLN A 1 92 ? 6.429 42.361 -6.948 1.00 28.22 104 GLN A C 1
ATOM 605 O O . GLN A 1 92 ? 7.164 42.128 -7.911 1.00 26.08 104 GLN A O 1
ATOM 611 N N . LEU A 1 93 ? 6.786 42.128 -5.685 1.00 22.96 105 LEU A N 1
ATOM 612 C CA . LEU A 1 93 ? 8.103 41.550 -5.361 1.00 27.05 105 LEU A CA 1
ATOM 613 C C . LEU A 1 93 ? 8.263 40.117 -5.906 1.00 26.99 105 LEU A C 1
ATOM 614 O O . LEU A 1 93 ? 9.336 39.760 -6.373 1.00 24.54 105 LEU A O 1
ATOM 619 N N . LEU A 1 94 ? 7.209 39.304 -5.840 1.00 25.55 106 LEU A N 1
ATOM 620 C CA . LEU A 1 94 ? 7.268 37.939 -6.380 1.00 23.90 106 LEU A CA 1
ATOM 621 C C . LEU A 1 94 ? 7.494 37.996 -7.876 1.00 32.80 106 LEU A C 1
ATOM 622 O O . LEU A 1 94 ? 8.283 37.238 -8.428 1.00 30.30 106 LEU A O 1
ATOM 627 N N . GLU A 1 95 ? 6.779 38.895 -8.543 1.00 27.19 107 GLU A N 1
ATOM 628 C CA . GLU A 1 95 ? 6.857 38.970 -9.995 1.00 29.75 107 GLU A CA 1
ATOM 629 C C . GLU A 1 95 ? 8.182 39.587 -10.468 1.00 33.23 107 GLU A C 1
ATOM 630 O O . GLU A 1 95 ? 8.693 39.232 -11.530 1.00 35.09 107 GLU A O 1
ATOM 636 N N . SER A 1 96 ? 8.756 40.494 -9.681 1.00 31.79 108 SER A N 1
ATOM 637 C CA . SER A 1 96 ? 10.032 41.094 -10.046 1.00 28.84 108 SER A CA 1
ATOM 638 C C . SER A 1 96 ? 11.111 40.014 -9.947 1.00 34.44 108 SER A C 1
ATOM 639 O O . SER A 1 96 ? 12.012 39.935 -10.780 1.00 33.88 108 SER A O 1
ATOM 642 N N . ALA A 1 97 ? 11.021 39.191 -8.910 1.00 25.72 109 ALA A N 1
ATOM 643 C CA . ALA A 1 97 ? 12.054 38.167 -8.678 1.00 29.92 109 ALA A CA 1
ATOM 644 C C . ALA A 1 97 ? 11.967 37.030 -9.679 1.00 31.30 109 ALA A C 1
ATOM 645 O O . ALA A 1 97 ? 12.990 36.562 -10.187 1.00 33.48 109 ALA A O 1
ATOM 647 N N . GLN A 1 98 ? 10.747 36.578 -9.951 1.00 29.91 110 GLN A N 1
ATOM 648 C CA . GLN A 1 98 ? 10.540 35.363 -10.724 1.00 36.83 110 GLN A CA 1
ATOM 649 C C . GLN A 1 98 ? 10.298 35.676 -12.177 1.00 46.61 110 GLN A C 1
ATOM 650 O O . GLN A 1 98 ? 10.011 34.770 -12.960 1.00 45.21 110 GLN A O 1
ATOM 656 N N . GLN A 1 99 ? 10.399 36.952 -12.531 1.00 38.97 111 GLN A N 1
ATOM 657 C CA . GLN A 1 99 ? 10.031 37.385 -13.875 1.00 51.78 111 GLN A CA 1
ATOM 658 C C . GLN A 1 99 ? 10.635 36.410 -14.870 1.00 55.87 111 GLN A C 1
ATOM 659 O O . GLN A 1 99 ? 11.820 36.097 -14.790 1.00 50.62 111 GLN A O 1
ATOM 661 N N . ASP A 1 100 ? 9.820 35.895 -15.785 1.00 60.02 112 ASP A N 1
ATOM 662 C CA . ASP A 1 100 ? 10.350 35.041 -16.838 1.00 63.44 112 ASP A CA 1
ATOM 663 C C . ASP A 1 100 ? 11.262 35.880 -17.715 1.00 59.72 112 ASP A C 1
ATOM 664 O O . ASP A 1 100 ? 10.888 36.969 -18.163 1.00 61.72 112 ASP A O 1
ATOM 669 N N . ASN A 1 101 ? 12.472 35.378 -17.932 1.00 43.88 113 ASN A N 1
ATOM 670 C CA . ASN A 1 101 ? 13.459 36.086 -18.736 1.00 51.69 113 ASN A CA 1
ATOM 671 C C . ASN A 1 101 ? 14.586 35.168 -19.190 1.00 48.33 113 ASN A C 1
ATOM 672 O O . ASN A 1 101 ? 14.756 34.062 -18.674 1.00 48.92 113 ASN A O 1
ATOM 677 N N . LYS A 1 102 ? 15.376 35.654 -20.137 1.00 46.63 114 LYS A N 1
ATOM 678 C CA . LYS A 1 102 ? 16.358 34.830 -20.809 1.00 55.18 114 LYS A CA 1
ATOM 679 C C . LYS A 1 102 ? 17.630 34.677 -19.990 1.00 51.19 114 LYS A C 1
ATOM 680 O O . LYS A 1 102 ? 18.428 33.771 -20.238 1.00 48.15 114 LYS A O 1
ATOM 682 N N . ASP A 1 103 ? 17.814 35.556 -19.010 1.00 41.67 115 ASP A N 1
ATOM 683 C CA . ASP A 1 103 ? 19.094 35.641 -18.304 1.00 38.99 115 ASP A CA 1
ATOM 684 C C . ASP A 1 103 ? 19.220 34.741 -17.088 1.00 39.81 115 ASP A C 1
ATOM 685 O O . ASP A 1 103 ? 20.301 34.236 -16.787 1.00 39.11 115 ASP A O 1
ATOM 690 N N . TYR A 1 104 ? 18.130 34.560 -16.365 1.00 34.18 116 TYR A N 1
ATOM 691 C CA . TYR A 1 104 ? 18.166 33.662 -15.220 1.00 31.24 116 TYR A CA 1
ATOM 692 C C . TYR A 1 104 ? 16.800 33.028 -15.045 1.00 27.74 116 TYR A C 1
ATOM 693 O O . TYR A 1 104 ? 15.835 33.425 -15.685 1.00 27.63 116 TYR A O 1
ATOM 702 N N . ASP A 1 105 ? 16.747 32.038 -14.174 1.00 29.33 117 ASP A N 1
ATOM 703 C CA . ASP A 1 105 ? 15.532 31.298 -13.901 1.00 29.90 117 ASP A CA 1
ATOM 704 C C . ASP A 1 105 ? 15.414 31.257 -12.395 1.00 31.40 117 ASP A C 1
ATOM 705 O O . ASP A 1 105 ? 16.239 30.651 -11.716 1.00 28.62 117 ASP A O 1
ATOM 710 N N . LEU A 1 106 ? 14.403 31.923 -11.858 1.00 29.75 118 LEU A N 1
ATOM 711 C CA . LEU A 1 106 ? 14.174 31.859 -10.431 1.00 22.05 118 LEU A CA 1
ATOM 712 C C . LEU A 1 106 ? 12.730 31.459 -10.181 1.00 28.12 118 LEU A C 1
ATOM 713 O O . LEU A 1 106 ? 11.815 32.062 -10.746 1.00 27.44 118 LEU A O 1
ATOM 718 N N . ASN A 1 107 ? 12.506 30.441 -9.357 1.00 24.98 119 ASN A N 1
ATOM 719 C CA . ASN A 1 107 ? 11.122 30.039 -9.060 1.00 26.15 119 ASN A CA 1
ATOM 720 C C . ASN A 1 107 ? 10.912 29.879 -7.563 1.00 29.81 119 ASN A C 1
ATOM 721 O O . ASN A 1 107 ? 11.689 29.195 -6.890 1.00 26.48 119 ASN A O 1
ATOM 726 N N . ILE A 1 108 ? 9.876 30.540 -7.045 1.00 27.67 120 ILE A N 1
ATOM 727 C CA . ILE A 1 108 ? 9.437 30.341 -5.672 1.00 23.18 120 ILE A CA 1
ATOM 728 C C . ILE A 1 108 ? 8.117 29.561 -5.712 1.00 29.09 120 ILE A C 1
ATOM 729 O O . ILE A 1 108 ? 7.165 29.964 -6.391 1.00 30.64 120 ILE A O 1
ATOM 734 N N . ALA A 1 109 ? 8.065 28.424 -5.031 1.00 25.73 121 ALA A N 1
ATOM 735 C CA . ALA A 1 109 ? 6.881 27.569 -5.099 1.00 27.97 121 ALA A CA 1
ATOM 736 C C . ALA A 1 109 ? 6.361 27.297 -3.701 1.00 23.99 121 ALA A C 1
ATOM 737 O O . ALA A 1 109 ? 7.132 26.971 -2.791 1.00 22.77 121 ALA A O 1
ATOM 739 N N . THR A 1 110 ? 5.043 27.408 -3.540 1.00 22.52 122 THR A N 1
ATOM 740 C CA . THR A 1 110 ? 4.441 27.302 -2.223 1.00 19.87 122 THR A CA 1
ATOM 741 C C . THR A 1 110 ? 3.119 26.553 -2.360 1.00 28.98 122 THR A C 1
ATOM 742 O O . THR A 1 110 ? 2.319 26.858 -3.248 1.00 29.22 122 THR A O 1
ATOM 746 N N . ASN A 1 111 ? 2.894 25.577 -1.483 1.00 24.40 123 ASN A N 1
ATOM 747 C CA A ASN A 1 111 ? 1.687 24.748 -1.518 0.50 26.42 123 ASN A CA 1
ATOM 748 C CA B ASN A 1 111 ? 1.657 24.815 -1.492 0.50 25.59 123 ASN A CA 1
ATOM 749 C C . ASN A 1 111 ? 1.213 24.417 -0.103 1.00 26.70 123 ASN A C 1
ATOM 750 O O . ASN A 1 111 ? 2.011 23.972 0.721 1.00 29.61 123 ASN A O 1
ATOM 759 N N . PHE A 1 112 ? -0.076 24.598 0.166 1.00 25.15 124 PHE A N 1
ATOM 760 C CA . PHE A 1 112 ? -0.700 23.968 1.327 1.00 21.03 124 PHE A CA 1
ATOM 761 C C . PHE A 1 112 ? -1.174 22.573 0.905 1.00 31.74 124 PHE A C 1
ATOM 762 O O . PHE A 1 112 ? -1.924 22.445 -0.050 1.00 32.73 124 PHE A O 1
ATOM 770 N N . PHE A 1 113 ? -0.737 21.543 1.614 1.00 26.20 125 PHE A N 1
ATOM 771 C CA . PHE A 1 113 ? -1.237 20.178 1.399 1.00 32.24 125 PHE A CA 1
ATOM 772 C C . PHE A 1 113 ? -2.249 19.876 2.507 1.00 28.80 125 PHE A C 1
ATOM 773 O O . PHE A 1 113 ? -1.891 19.778 3.683 1.00 32.56 125 PHE A O 1
ATOM 781 N N . VAL A 1 114 ? -3.520 19.733 2.127 1.00 26.69 126 VAL A N 1
ATOM 782 C CA . VAL A 1 114 ? -4.616 19.800 3.070 1.00 28.46 126 VAL A CA 1
ATOM 783 C C . VAL A 1 114 ? -5.261 18.436 3.113 1.00 31.08 126 VAL A C 1
ATOM 784 O O . VAL A 1 114 ? -5.453 17.833 2.066 1.00 40.02 126 VAL A O 1
ATOM 788 N N . ASP A 1 115 ? -5.574 17.952 4.317 1.00 32.86 127 ASP A N 1
ATOM 789 C CA . ASP A 1 115 ? -6.189 16.621 4.502 1.00 42.13 127 ASP A CA 1
ATOM 790 C C . ASP A 1 115 ? -7.551 16.531 3.806 1.00 42.71 127 ASP A C 1
ATOM 791 O O . ASP A 1 115 ? -8.214 17.553 3.596 1.00 38.54 127 ASP A O 1
ATOM 796 N N . ASP A 1 116 ? -7.964 15.296 3.476 1.00 43.61 128 ASP A N 1
ATOM 797 C CA . ASP A 1 116 ? -9.158 15.018 2.675 1.00 53.55 128 ASP A CA 1
ATOM 798 C C . ASP A 1 116 ? -10.391 15.744 3.152 1.00 45.77 128 ASP A C 1
ATOM 799 O O . ASP A 1 116 ? -11.190 16.206 2.352 1.00 47.89 128 ASP A O 1
ATOM 804 N N . PHE A 1 117 ? -10.564 15.789 4.465 1.00 45.20 129 PHE A N 1
ATOM 805 C CA . PHE A 1 117 ? -11.848 16.163 5.045 1.00 48.81 129 PHE A CA 1
ATOM 806 C C . PHE A 1 117 ? -12.001 17.676 5.083 1.00 44.18 129 PHE A C 1
ATOM 807 O O . PHE A 1 117 ? -13.084 18.193 5.354 1.00 41.26 129 PHE A O 1
ATOM 815 N N . ILE A 1 118 ? -10.919 18.404 4.806 1.00 38.81 130 ILE A N 1
ATOM 816 C CA . ILE A 1 118 ? -10.986 19.863 4.816 1.00 37.06 130 ILE A CA 1
ATOM 817 C C . ILE A 1 118 ? -11.505 20.430 3.481 1.00 39.67 130 ILE A C 1
ATOM 818 O O . ILE A 1 118 ? -11.000 20.071 2.419 1.00 45.98 130 ILE A O 1
ATOM 823 N N . GLU A 1 119 ? -12.505 21.314 3.548 1.00 35.66 131 GLU A N 1
ATOM 824 C CA . GLU A 1 119 ? -13.022 22.032 2.368 1.00 33.62 131 GLU A CA 1
ATOM 825 C C . GLU A 1 119 ? -12.311 23.352 2.171 1.00 33.13 131 GLU A C 1
ATOM 826 O O . GLU A 1 119 ? -12.526 24.284 2.933 1.00 36.43 131 GLU A O 1
ATOM 828 N N . VAL A 1 120 ? -11.491 23.441 1.135 1.00 35.41 132 VAL A N 1
ATOM 829 C CA . VAL A 1 120 ? -10.781 24.673 0.816 1.00 37.32 132 VAL A CA 1
ATOM 830 C C . VAL A 1 120 ? -11.747 25.718 0.223 1.00 41.74 132 VAL A C 1
ATOM 831 O O . VAL A 1 120 ? -12.518 25.408 -0.696 1.00 41.44 132 VAL A O 1
ATOM 835 N N . ILE A 1 121 ? -11.725 26.937 0.774 1.00 33.11 133 ILE A N 1
ATOM 836 C CA . ILE A 1 121 ? -12.574 28.050 0.309 1.00 30.13 133 ILE A CA 1
ATOM 837 C C . ILE A 1 121 ? -12.050 28.534 -1.035 1.00 38.14 133 ILE A C 1
ATOM 838 O O . ILE A 1 121 ? -10.851 28.792 -1.208 1.00 36.40 133 ILE A O 1
ATOM 843 N N . ASN A 1 122 ? -12.950 28.681 -1.993 1.00 38.10 134 ASN A N 1
ATOM 844 C CA . ASN A 1 122 ? -12.536 28.969 -3.354 1.00 44.15 134 ASN A CA 1
ATOM 845 C C . ASN A 1 122 ? -11.912 30.345 -3.474 1.00 29.52 134 ASN A C 1
ATOM 846 O O . ASN A 1 122 ? -10.901 30.514 -4.139 1.00 35.67 134 ASN A O 1
ATOM 851 N N . LYS A 1 123 ? -12.526 31.335 -2.844 1.00 35.46 135 LYS A N 1
ATOM 852 C CA . LYS A 1 123 ? -11.967 32.668 -2.904 1.00 31.71 135 LYS A CA 1
ATOM 853 C C . LYS A 1 123 ? -10.523 32.633 -2.358 1.00 37.40 135 LYS A C 1
ATOM 854 O O . LYS A 1 123 ? -9.651 33.348 -2.852 1.00 33.57 135 LYS A O 1
ATOM 860 N N . TYR A 1 124 ? -10.244 31.756 -1.395 1.00 33.16 136 TYR A N 1
ATOM 861 C CA . TYR A 1 124 ? -8.866 31.663 -0.863 1.00 30.02 136 TYR A CA 1
ATOM 862 C C . TYR A 1 124 ? -7.878 31.088 -1.887 1.00 34.40 136 TYR A C 1
ATOM 863 O O . TYR A 1 124 ? -6.782 31.610 -2.052 1.00 30.72 136 TYR A O 1
ATOM 872 N N . GLN A 1 125 ? -8.240 30.004 -2.570 1.00 33.24 137 GLN A N 1
ATOM 873 C CA . GLN A 1 125 ? -7.376 29.480 -3.624 1.00 34.07 137 GLN A CA 1
ATOM 874 C C . GLN A 1 125 ? -7.122 30.603 -4.641 1.00 34.41 137 GLN A C 1
ATOM 875 O O . GLN A 1 125 ? -6.002 30.794 -5.090 1.00 36.15 137 GLN A O 1
ATOM 881 N N . GLN A 1 126 ? -8.152 31.383 -4.969 1.00 36.56 138 GLN A N 1
ATOM 882 C CA . GLN A 1 126 ? -7.999 32.515 -5.894 1.00 34.23 138 GLN A CA 1
ATOM 883 C C . GLN A 1 126 ? -6.929 33.524 -5.452 1.00 38.53 138 GLN A C 1
ATOM 884 O O . GLN A 1 126 ? -6.004 33.832 -6.215 1.00 36.77 138 GLN A O 1
ATOM 886 N N . ILE A 1 127 ? -7.064 34.066 -4.243 1.00 32.06 139 ILE A N 1
ATOM 887 C CA . ILE A 1 127 ? -6.076 35.029 -3.738 1.00 31.30 139 ILE A CA 1
ATOM 888 C C . ILE A 1 127 ? -4.691 34.404 -3.666 1.00 27.96 139 ILE A C 1
ATOM 889 O O . ILE A 1 127 ? -3.690 35.027 -4.010 1.00 28.27 139 ILE A O 1
ATOM 894 N N . ALA A 1 128 ? -4.617 33.165 -3.218 1.00 27.73 140 ALA A N 1
ATOM 895 C CA . ALA A 1 128 ? -3.319 32.528 -3.035 1.00 26.23 140 ALA A CA 1
ATOM 896 C C . ALA A 1 128 ? -2.582 32.438 -4.370 1.00 28.54 140 ALA A C 1
ATOM 897 O O . ALA A 1 128 ? -1.411 32.798 -4.451 1.00 24.90 140 ALA A O 1
ATOM 899 N N . ASN A 1 129 ? -3.292 32.002 -5.415 1.00 33.33 141 ASN A N 1
ATOM 900 C CA . ASN A 1 129 ? -2.728 31.873 -6.760 1.00 33.17 141 ASN A CA 1
ATOM 901 C C . ASN A 1 129 ? -2.352 33.231 -7.361 1.00 34.78 141 ASN A C 1
ATOM 902 O O . ASN A 1 129 ? -1.281 33.384 -7.936 1.00 36.20 141 ASN A O 1
ATOM 907 N N . THR A 1 130 ? -3.256 34.204 -7.255 1.00 35.46 142 THR A N 1
ATOM 908 C CA . THR A 1 130 ? -3.098 35.483 -7.956 1.00 39.88 142 THR A CA 1
ATOM 909 C C . THR A 1 130 ? -2.010 36.360 -7.342 1.00 39.74 142 THR A C 1
ATOM 910 O O . THR A 1 130 ? -1.124 36.842 -8.054 1.00 43.19 142 THR A O 1
ATOM 914 N N . HIS A 1 131 ? -2.075 36.565 -6.026 1.00 29.41 143 HIS A N 1
ATOM 915 C CA . HIS A 1 131 ? -1.186 37.522 -5.379 1.00 31.64 143 HIS A CA 1
ATOM 916 C C . HIS A 1 131 ? 0.083 36.882 -4.807 1.00 30.25 143 HIS A C 1
ATOM 917 O O . HIS A 1 131 ? 1.099 37.545 -4.714 1.00 27.85 143 HIS A O 1
ATOM 924 N N . TYR A 1 132 ? 0.017 35.616 -4.410 1.00 30.30 144 TYR A N 1
ATOM 925 C CA . TYR A 1 132 ? 1.137 34.999 -3.681 1.00 30.39 144 TYR A CA 1
ATOM 926 C C . TYR A 1 132 ? 1.741 33.839 -4.438 1.00 25.20 144 TYR A C 1
ATOM 927 O O . TYR A 1 132 ? 2.676 33.195 -3.964 1.00 29.68 144 TYR A O 1
ATOM 936 N N . HIS A 1 133 ? 1.208 33.577 -5.622 1.00 28.28 145 HIS A N 1
ATOM 937 C CA . HIS A 1 133 ? 1.712 32.510 -6.468 1.00 37.63 145 HIS A CA 1
ATOM 938 C C . HIS A 1 133 ? 1.891 31.220 -5.672 1.00 34.33 145 HIS A C 1
ATOM 939 O O . HIS A 1 133 ? 2.909 30.528 -5.781 1.00 31.00 145 HIS A O 1
ATOM 946 N N . ALA A 1 134 ? 0.866 30.940 -4.873 1.00 30.82 146 ALA A N 1
ATOM 947 C CA . ALA A 1 134 ? 0.769 29.748 -4.032 1.00 30.22 146 ALA A CA 1
ATOM 948 C C . ALA A 1 134 ? -0.484 28.946 -4.384 1.00 35.53 146 ALA A C 1
ATOM 949 O O . ALA A 1 134 ? -1.465 29.498 -4.906 1.00 32.25 146 ALA A O 1
ATOM 951 N N . MET A 1 135 ? -0.474 27.649 -4.077 1.00 25.95 147 MET A N 1
ATOM 952 C CA . MET A 1 135 ? -1.624 26.801 -4.381 1.00 29.02 147 MET A CA 1
ATOM 953 C C . MET A 1 135 ? -1.967 25.916 -3.186 1.00 29.27 147 MET A C 1
ATOM 954 O O . MET A 1 135 ? -1.221 25.881 -2.204 1.00 27.62 147 MET A O 1
ATOM 959 N N . LEU A 1 136 ? -3.121 25.253 -3.275 1.00 28.80 148 LEU A N 1
ATOM 960 C CA . LEU A 1 136 ? -3.557 24.289 -2.282 1.00 30.96 148 LEU A CA 1
ATOM 961 C C . LEU A 1 136 ? -3.971 23.013 -2.990 1.00 32.69 148 LEU A C 1
ATOM 962 O O . LEU A 1 136 ? -4.673 23.048 -4.004 1.00 40.28 148 LEU A O 1
ATOM 967 N N . GLU A 1 137 ? -3.569 21.895 -2.412 1.00 30.40 149 GLU A N 1
ATOM 968 C CA . GLU A 1 137 ? -3.860 20.569 -2.964 1.00 39.04 149 GLU A CA 1
ATOM 969 C C . GLU A 1 137 ? -4.367 19.644 -1.866 1.00 37.35 149 GLU A C 1
ATOM 970 O O . GLU A 1 137 ? -3.898 19.713 -0.738 1.00 34.93 149 GLU A O 1
ATOM 976 N N . LYS A 1 138 ? -5.300 18.755 -2.200 1.00 36.04 150 LYS A N 1
ATOM 977 C CA . LYS A 1 138 ? -5.853 17.801 -1.234 1.00 38.07 150 LYS A CA 1
ATOM 978 C C . LYS A 1 138 ? -5.020 16.524 -1.227 1.00 38.97 150 LYS A C 1
ATOM 979 O O . LYS A 1 138 ? -4.642 16.010 -2.271 1.00 42.00 150 LYS A O 1
ATOM 985 N N . VAL A 1 139 ? -4.727 16.027 -0.036 1.00 39.99 151 VAL A N 1
ATOM 986 C CA . VAL A 1 139 ? -4.046 14.756 0.130 1.00 39.27 151 VAL A CA 1
ATOM 987 C C . VAL A 1 139 ? -4.727 14.012 1.255 1.00 40.30 151 VAL A C 1
ATOM 988 O O . VAL A 1 139 ? -5.597 14.558 1.927 1.00 40.55 151 VAL A O 1
ATOM 992 N N . SER A 1 140 ? -4.325 12.760 1.464 1.00 40.62 152 SER A N 1
ATOM 993 C CA A SER A 1 140 ? -4.874 11.967 2.549 0.50 46.60 152 SER A CA 1
ATOM 994 C CA B SER A 1 140 ? -4.883 11.931 2.529 0.50 47.51 152 SER A CA 1
ATOM 995 C C . SER A 1 140 ? -3.760 11.585 3.507 1.00 42.91 152 SER A C 1
ATOM 996 O O . SER A 1 140 ? -2.942 10.709 3.207 1.00 43.68 152 SER A O 1
ATOM 1001 N N . TYR A 1 141 ? -3.729 12.226 4.671 1.00 38.28 153 TYR A N 1
ATOM 1002 C CA . TYR A 1 141 ? -2.649 11.965 5.632 1.00 44.69 153 TYR A CA 1
ATOM 1003 C C . TYR A 1 141 ? -2.796 10.568 6.279 1.00 48.15 153 TYR A C 1
ATOM 1004 O O . TYR A 1 141 ? -1.862 10.068 6.919 1.00 52.52 153 TYR A O 1
ATOM 1013 N N . SER A 1 142 ? -3.954 9.944 6.088 1.00 52.63 154 SER A N 1
ATOM 1014 C CA . SER A 1 142 ? -4.167 8.584 6.571 1.00 62.00 154 SER A CA 1
ATOM 1015 C C . SER A 1 142 ? -3.262 7.612 5.801 1.00 64.78 154 SER A C 1
ATOM 1016 O O . SER A 1 142 ? -3.146 6.443 6.145 1.00 56.62 154 SER A O 1
ATOM 1019 N N . ASN A 1 143 ? -2.624 8.123 4.755 1.00 46.14 155 ASN A N 1
ATOM 1020 C CA . ASN A 1 143 ? -1.675 7.379 3.963 1.00 52.97 155 ASN A CA 1
ATOM 1021 C C . ASN A 1 143 ? -0.438 8.249 3.825 1.00 56.35 155 ASN A C 1
ATOM 1022 O O . ASN A 1 143 ? -0.232 8.867 2.784 1.00 51.12 155 ASN A O 1
ATOM 1027 N N . PRO A 1 144 ? 0.383 8.309 4.886 1.00 56.76 156 PRO A N 1
ATOM 1028 C CA . PRO A 1 144 ? 1.568 9.178 4.908 1.00 53.68 156 PRO A CA 1
ATOM 1029 C C . PRO A 1 144 ? 2.521 8.840 3.768 1.00 52.49 156 PRO A C 1
ATOM 1030 O O . PRO A 1 144 ? 3.192 9.710 3.243 1.00 45.49 156 PRO A O 1
ATOM 1034 N N . THR A 1 145 ? 2.586 7.572 3.390 1.00 49.60 157 THR A N 1
ATOM 1035 C CA . THR A 1 145 ? 3.523 7.159 2.362 1.00 50.95 157 THR A CA 1
ATOM 1036 C C . THR A 1 145 ? 3.173 7.748 1.014 1.00 45.03 157 THR A C 1
ATOM 1037 O O . THR A 1 145 ? 4.028 8.297 0.322 1.00 50.49 157 THR A O 1
ATOM 1041 N N . GLN A 1 146 ? 1.913 7.614 0.631 1.00 46.69 158 GLN A N 1
ATOM 1042 C CA . GLN A 1 146 ? 1.447 8.203 -0.615 1.00 50.21 158 GLN A CA 1
ATOM 1043 C C . GLN A 1 146 ? 1.593 9.718 -0.563 1.00 46.85 158 GLN A C 1
ATOM 1044 O O . GLN A 1 146 ? 1.978 10.337 -1.554 1.00 44.78 158 GLN A O 1
ATOM 1050 N N . THR A 1 147 ? 1.304 10.300 0.600 1.00 43.13 159 THR A N 1
ATOM 1051 C CA . THR A 1 147 ? 1.301 11.758 0.760 1.00 39.00 159 THR A CA 1
ATOM 1052 C C . THR A 1 147 ? 2.719 12.303 0.639 1.00 43.02 159 THR A C 1
ATOM 1053 O O . THR A 1 147 ? 2.941 13.288 -0.052 1.00 40.34 159 THR A O 1
ATOM 1057 N N . ALA A 1 148 ? 3.678 11.649 1.293 1.00 42.81 160 ALA A N 1
ATOM 1058 C CA . ALA A 1 148 ? 5.081 12.048 1.200 1.00 41.65 160 ALA A CA 1
ATOM 1059 C C . ALA A 1 148 ? 5.544 12.038 -0.254 1.00 48.38 160 ALA A C 1
ATOM 1060 O O . ALA A 1 148 ? 6.237 12.959 -0.705 1.00 40.18 160 ALA A O 1
ATOM 1062 N N . ALA A 1 149 ? 5.153 10.998 -0.982 1.00 47.23 161 AL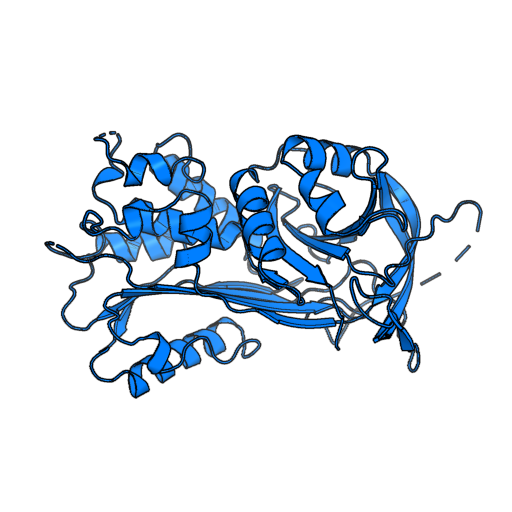A A N 1
ATOM 1063 C CA . ALA A 1 149 ? 5.467 10.877 -2.403 1.00 49.27 161 ALA A CA 1
ATOM 1064 C C . ALA A 1 149 ? 4.881 12.047 -3.188 1.00 44.84 161 ALA A C 1
ATOM 1065 O O . ALA A 1 149 ? 5.530 12.612 -4.070 1.00 43.73 161 ALA A O 1
ATOM 1067 N N . THR A 1 150 ? 3.651 12.416 -2.865 1.00 43.47 162 THR A N 1
ATOM 1068 C CA . THR A 1 150 ? 3.004 13.498 -3.574 1.00 38.43 162 THR A CA 1
ATOM 1069 C C . THR A 1 150 ? 3.762 14.804 -3.330 1.00 39.69 162 THR A C 1
ATOM 1070 O O . THR A 1 150 ? 4.075 15.532 -4.269 1.00 37.97 162 THR A O 1
ATOM 1074 N N . ILE A 1 151 ? 4.057 15.091 -2.067 1.00 37.71 163 ILE A N 1
ATOM 1075 C CA . ILE A 1 151 ? 4.758 16.319 -1.714 1.00 32.99 163 ILE A CA 1
ATOM 1076 C C . ILE A 1 151 ? 6.161 16.345 -2.332 1.00 33.70 163 ILE A C 1
ATOM 1077 O O . ILE A 1 151 ? 6.586 17.359 -2.870 1.00 32.84 163 ILE A O 1
ATOM 1082 N N . ASN A 1 152 ? 6.869 15.221 -2.281 1.00 36.76 164 ASN A N 1
ATOM 1083 C CA . ASN A 1 152 ? 8.228 15.181 -2.800 1.00 35.70 164 ASN A CA 1
ATOM 1084 C C . ASN A 1 152 ? 8.274 15.318 -4.318 1.00 34.66 164 ASN A C 1
ATOM 1085 O O . ASN A 1 152 ? 9.144 16.008 -4.850 1.00 35.51 164 ASN A O 1
ATOM 1090 N N . ASN A 1 153 ? 7.310 14.729 -5.014 1.00 38.50 165 ASN A N 1
ATOM 1091 C CA . ASN A 1 153 ? 7.261 14.875 -6.461 1.00 41.09 165 ASN A CA 1
ATOM 1092 C C . ASN A 1 153 ? 6.929 16.323 -6.835 1.00 40.39 165 ASN A C 1
ATOM 1093 O O . ASN A 1 153 ? 7.381 16.825 -7.851 1.00 37.65 165 ASN A O 1
ATOM 1098 N N . TRP A 1 154 ? 6.151 16.996 -5.992 1.00 35.51 166 TRP A N 1
ATOM 1099 C CA . TRP A 1 154 ? 5.811 18.387 -6.221 1.00 38.17 166 TRP A CA 1
ATOM 1100 C C . TRP A 1 154 ? 7.069 19.243 -6.070 1.00 39.13 166 TRP A C 1
ATOM 1101 O O . TRP A 1 154 ? 7.311 20.169 -6.852 1.00 34.32 166 TRP A O 1
ATOM 1112 N N . VAL A 1 155 ? 7.885 18.920 -5.073 1.00 30.87 167 VAL A N 1
ATOM 1113 C CA . VAL A 1 155 ? 9.140 19.655 -4.860 1.00 31.20 167 VAL A CA 1
ATOM 1114 C C . VAL A 1 155 ? 10.038 19.522 -6.095 1.00 31.10 167 VAL A C 1
ATOM 1115 O O . VAL A 1 155 ? 10.579 20.519 -6.596 1.00 32.97 167 VAL A O 1
ATOM 1119 N N . SER A 1 156 ? 10.182 18.300 -6.599 1.00 33.70 168 SER A N 1
ATOM 1120 C CA . SER A 1 156 ? 11.035 18.051 -7.765 1.00 39.81 168 SER A CA 1
ATOM 1121 C C . SER A 1 156 ? 10.537 18.810 -8.994 1.00 41.21 168 SER A C 1
ATOM 1122 O O . SER A 1 156 ? 11.293 19.485 -9.680 1.00 39.67 168 SER A O 1
ATOM 1125 N N . GLU A 1 157 ? 9.250 18.675 -9.262 1.00 36.74 169 GLU A N 1
ATOM 1126 C CA . GLU A 1 157 ? 8.610 19.296 -10.403 1.00 44.87 169 GLU A CA 1
ATOM 1127 C C . GLU A 1 157 ? 8.774 20.817 -10.409 1.00 49.12 169 GLU A C 1
ATOM 1128 O O . GLU A 1 157 ? 8.895 21.419 -11.473 1.00 46.65 169 GLU A O 1
ATOM 1134 N N . HIS A 1 158 ? 8.808 21.431 -9.229 1.00 41.00 170 HIS A N 1
ATOM 1135 C CA . HIS A 1 158 ? 8.870 22.898 -9.137 1.00 37.66 170 HIS A CA 1
ATOM 1136 C C . HIS A 1 158 ? 10.278 23.467 -8.927 1.00 39.35 170 HIS A C 1
ATOM 1137 O O . HIS A 1 158 ? 10.453 24.691 -8.837 1.00 35.92 170 HIS A O 1
ATOM 1144 N N . THR A 1 159 ? 11.275 22.589 -8.870 1.00 30.97 171 THR A N 1
ATOM 1145 C CA . THR A 1 159 ? 12.672 23.018 -8.765 1.00 32.13 171 THR A CA 1
ATOM 1146 C C . THR A 1 159 ? 13.507 22.392 -9.875 1.00 42.28 171 THR A C 1
ATOM 1147 O O . THR A 1 159 ? 14.731 22.385 -9.803 1.00 42.38 171 THR A O 1
ATOM 1151 N N . ASN A 1 160 ? 12.839 21.878 -10.902 1.00 49.00 172 ASN A N 1
ATOM 1152 C CA . ASN A 1 160 ? 13.529 21.281 -12.044 1.00 57.81 172 ASN A CA 1
ATOM 1153 C C . ASN A 1 160 ? 14.456 20.149 -11.598 1.00 51.56 172 ASN A C 1
ATOM 1154 O O . ASN A 1 160 ? 15.527 19.932 -12.180 1.00 49.28 172 ASN A O 1
ATOM 1159 N N . GLY A 1 161 ? 14.042 19.437 -10.553 1.00 42.72 173 GLY A N 1
ATOM 1160 C CA . GLY A 1 161 ? 14.811 18.328 -10.019 1.00 36.29 173 GLY A CA 1
ATOM 1161 C C . GLY A 1 161 ? 16.011 18.714 -9.152 1.00 35.66 173 GLY A C 1
ATOM 1162 O O . GLY A 1 161 ? 16.760 17.827 -8.698 1.00 35.90 173 GLY A O 1
ATOM 1163 N N . ARG A 1 162 ? 16.198 20.011 -8.903 1.00 32.15 174 ARG A N 1
ATOM 1164 C CA . ARG A 1 162 ? 17.325 20.471 -8.093 1.00 32.44 174 ARG A CA 1
ATOM 1165 C C . ARG A 1 162 ? 17.145 19.942 -6.689 1.00 33.92 174 ARG A C 1
ATOM 1166 O O . ARG A 1 162 ? 18.115 19.585 -6.027 1.00 31.25 174 ARG A O 1
ATOM 1174 N N . LEU A 1 163 ? 15.885 19.894 -6.251 1.00 30.56 175 LEU A N 1
ATOM 1175 C CA . LEU A 1 163 ? 15.514 19.333 -4.958 1.00 32.57 175 LEU A CA 1
ATOM 1176 C C . LEU A 1 163 ? 14.527 18.198 -5.234 1.00 39.02 175 LEU A C 1
ATOM 1177 O O . LEU A 1 163 ? 13.639 18.344 -6.076 1.00 36.95 175 LEU A O 1
ATOM 1182 N N . ARG A 1 164 ? 14.666 17.098 -4.498 1.00 33.95 176 ARG A N 1
ATOM 1183 C CA . ARG A 1 164 ? 13.951 15.860 -4.790 1.00 42.46 176 ARG A CA 1
ATOM 1184 C C . ARG A 1 164 ? 13.007 15.441 -3.674 1.00 39.40 176 ARG A C 1
ATOM 1185 O O . ARG A 1 164 ? 12.115 14.638 -3.894 1.00 37.49 176 ARG A O 1
ATOM 1193 N N . GLU A 1 165 ? 13.215 15.949 -2.465 1.00 36.94 177 GLU A N 1
ATOM 1194 C CA . GLU A 1 165 ? 12.353 15.558 -1.359 1.00 34.54 177 GLU A CA 1
ATOM 1195 C C . GLU A 1 165 ? 12.490 16.528 -0.218 1.00 34.27 177 GLU A C 1
ATOM 1196 O O . GLU A 1 165 ? 13.509 17.212 -0.071 1.00 32.92 177 GLU A O 1
ATOM 1202 N N . ILE A 1 166 ? 11.463 16.565 0.611 1.00 32.96 178 ILE A N 1
ATOM 1203 C CA . ILE A 1 166 ? 11.469 17.473 1.730 1.00 32.15 178 ILE A CA 1
ATOM 1204 C C . ILE A 1 166 ? 10.837 16.853 2.972 1.00 38.41 178 ILE A C 1
ATOM 1205 O O . ILE A 1 166 ? 11.090 17.307 4.078 1.00 37.98 178 ILE A O 1
ATOM 1210 N N . VAL A 1 167 ? 10.041 15.799 2.811 1.00 35.91 179 VAL A N 1
ATOM 1211 C CA . VAL A 1 167 ? 9.424 15.180 3.979 1.00 32.93 179 VAL A CA 1
ATOM 1212 C C . VAL A 1 167 ? 9.535 13.655 3.920 1.00 40.99 179 VAL A C 1
ATOM 1213 O O . VAL A 1 167 ? 9.733 13.075 2.862 1.00 36.45 179 VAL A O 1
ATOM 1217 N N . THR A 1 168 ? 9.437 13.020 5.076 1.00 40.13 180 THR A N 1
ATOM 1218 C CA . THR A 1 168 ? 9.293 11.565 5.146 1.00 45.45 180 THR A CA 1
ATOM 1219 C C . THR A 1 168 ? 7.926 11.275 5.746 1.00 48.29 180 THR A C 1
ATOM 1220 O O . THR A 1 168 ? 7.324 12.163 6.336 1.00 42.69 180 THR A O 1
ATOM 1224 N N . PRO A 1 169 ? 7.421 10.040 5.606 1.00 50.93 181 PRO A N 1
ATOM 1225 C CA . PRO A 1 169 ? 6.152 9.744 6.278 1.00 54.78 181 PRO A CA 1
ATOM 1226 C C . PRO A 1 169 ? 6.152 10.170 7.757 1.00 56.07 181 PRO A C 1
ATOM 1227 O O . PRO A 1 169 ? 5.133 10.654 8.264 1.00 47.88 181 PRO A O 1
ATOM 1231 N N . ASP A 1 170 ? 7.289 10.017 8.430 1.00 51.16 182 ASP A N 1
ATOM 1232 C CA . ASP A 1 170 ? 7.379 10.316 9.859 1.00 59.81 182 ASP A CA 1
ATOM 1233 C C . ASP A 1 170 ? 7.170 11.802 10.168 1.00 57.66 182 ASP A C 1
ATOM 1234 O O . ASP A 1 170 ? 6.637 12.149 11.224 1.00 61.90 182 ASP A O 1
ATOM 1239 N N . SER A 1 171 ? 7.591 12.676 9.257 1.00 43.67 183 SER A N 1
ATOM 1240 C CA . SER A 1 171 ? 7.440 14.117 9.457 1.00 46.24 183 SER A CA 1
ATOM 1241 C C . SER A 1 171 ? 6.017 14.613 9.155 1.00 50.22 183 SER A C 1
ATOM 1242 O O . SER A 1 171 ? 5.721 15.794 9.336 1.00 49.84 183 SER A O 1
ATOM 1245 N N . LEU A 1 172 ? 5.148 13.707 8.710 1.00 42.49 184 LEU A N 1
ATOM 1246 C CA . LEU A 1 172 ? 3.740 14.019 8.437 1.00 46.46 184 LEU A CA 1
ATOM 1247 C C . LEU A 1 172 ? 2.840 13.455 9.533 1.00 50.02 184 LEU A C 1
ATOM 1248 O O . LEU A 1 172 ? 1.620 13.631 9.495 1.00 47.92 184 LEU A O 1
ATOM 1253 N N . GLU A 1 173 ? 3.441 12.770 10.504 1.00 48.58 185 GLU A N 1
ATOM 1254 C CA . GLU A 1 173 ? 2.673 12.157 11.583 1.00 59.56 185 GLU A CA 1
ATOM 1255 C C . GLU A 1 173 ? 1.835 13.204 12.310 1.00 54.12 185 GLU A C 1
ATOM 1256 O O . GLU A 1 173 ? 2.368 14.192 12.840 1.00 55.71 185 GLU A O 1
ATOM 1259 N N . GLY A 1 174 ? 0.522 13.002 12.305 1.00 43.87 186 GLY A N 1
ATOM 1260 C CA . GLY A 1 174 ? -0.400 13.870 13.021 1.00 44.96 186 GLY A CA 1
ATOM 1261 C C . GLY A 1 174 ? -0.809 15.125 12.259 1.00 47.42 186 GLY A C 1
ATOM 1262 O O . GLY A 1 174 ? -1.533 15.974 12.782 1.00 48.73 186 GLY A O 1
ATOM 1263 N N . ALA A 1 175 ? -0.366 15.241 11.014 1.00 41.74 187 ALA A N 1
ATOM 1264 C CA . ALA A 1 175 ? -0.596 16.458 10.236 1.00 40.18 187 ALA A CA 1
ATOM 1265 C C . ALA A 1 175 ? -1.994 16.495 9.638 1.00 39.74 187 ALA A C 1
ATOM 1266 O O . ALA A 1 175 ? -2.590 15.461 9.324 1.00 41.29 187 ALA A O 1
ATOM 1268 N N . VAL A 1 176 ? -2.489 17.717 9.480 1.00 34.14 188 VAL A N 1
ATOM 1269 C CA . VAL A 1 176 ? -3.778 17.998 8.907 1.00 36.78 188 VAL A CA 1
ATOM 1270 C C . VAL A 1 176 ? -3.588 19.000 7.757 1.00 37.95 188 VAL A C 1
ATOM 1271 O O . VAL A 1 176 ? -4.239 18.902 6.717 1.00 32.71 188 VAL A O 1
ATOM 1275 N N . ILE A 1 177 ? -2.691 19.962 7.956 1.00 31.38 189 ILE A N 1
ATOM 1276 C CA . ILE A 1 177 ? -2.313 20.909 6.911 1.00 28.63 189 ILE A CA 1
ATOM 1277 C C . ILE A 1 177 ? -0.799 21.110 7.007 1.00 31.17 189 ILE A C 1
ATOM 1278 O O . ILE A 1 177 ? -0.290 21.432 8.074 1.00 34.50 189 ILE A O 1
ATOM 1283 N N . THR A 1 178 ? -0.084 20.882 5.907 1.00 27.16 190 THR A N 1
ATOM 1284 C CA . THR A 1 178 ? 1.355 21.106 5.866 1.00 30.77 190 THR A CA 1
ATOM 1285 C C . THR A 1 178 ? 1.597 22.173 4.813 1.00 33.68 190 THR A C 1
ATOM 1286 O O . THR A 1 178 ? 1.039 22.112 3.723 1.00 36.46 190 THR A O 1
ATOM 1290 N N . LEU A 1 179 ? 2.401 23.170 5.154 1.00 25.97 191 LEU A N 1
ATOM 1291 C CA . LEU A 1 179 ? 2.625 24.287 4.263 1.00 22.33 191 LEU A CA 1
ATOM 1292 C C . LEU A 1 179 ? 4.069 24.122 3.832 1.00 27.18 191 LEU A C 1
ATOM 1293 O O . LEU A 1 179 ? 4.950 24.070 4.686 1.00 25.19 191 LEU A O 1
ATOM 1298 N N . VAL A 1 180 ? 4.312 24.045 2.523 1.00 23.58 192 VAL A N 1
ATOM 1299 C CA . VAL A 1 180 ? 5.643 23.709 2.002 1.00 24.12 192 VAL A CA 1
ATOM 1300 C C . VAL A 1 180 ? 6.082 24.806 1.063 1.00 26.75 192 VAL A C 1
ATOM 1301 O O . VAL A 1 180 ? 5.305 25.241 0.232 1.00 22.17 192 VAL A O 1
ATOM 1305 N N . ASN A 1 181 ? 7.321 25.271 1.213 1.00 25.45 193 ASN A N 1
ATOM 1306 C CA . ASN A 1 181 ? 7.880 26.240 0.303 1.00 21.95 193 ASN A CA 1
ATOM 1307 C C . ASN A 1 181 ? 9.261 25.803 -0.172 1.00 22.51 193 ASN A C 1
ATOM 1308 O O . ASN A 1 181 ? 10.082 25.349 0.616 1.00 19.54 193 ASN A O 1
ATOM 1313 N N . VAL A 1 182 ? 9.506 25.950 -1.466 1.00 18.92 194 VAL A N 1
ATOM 1314 C CA . VAL A 1 182 ? 10.826 25.689 -2.020 1.00 20.60 194 VAL A CA 1
ATOM 1315 C C . VAL A 1 182 ? 11.188 26.819 -2.974 1.00 21.86 194 VAL A C 1
ATOM 1316 O O . VAL A 1 182 ? 10.340 27.579 -3.434 1.00 23.73 194 VAL A O 1
ATOM 1320 N N . ILE A 1 183 ? 12.477 26.933 -3.261 1.00 23.34 195 ILE A N 1
ATOM 1321 C CA . ILE A 1 183 ? 12.955 27.983 -4.142 1.00 18.56 195 ILE A CA 1
ATOM 1322 C C . ILE A 1 183 ? 14.085 27.413 -4.971 1.00 27.76 195 ILE A C 1
ATOM 1323 O O . ILE A 1 183 ? 14.793 26.510 -4.519 1.00 26.63 195 ILE A O 1
ATOM 1328 N N . TYR A 1 184 ? 14.204 27.892 -6.202 1.00 22.25 196 TYR A N 1
ATOM 1329 C CA . TYR A 1 184 ? 15.218 27.375 -7.121 1.00 27.14 196 TYR A CA 1
ATOM 1330 C C . TYR A 1 184 ? 15.748 28.551 -7.913 1.00 25.67 196 TYR A C 1
ATOM 1331 O O . TYR A 1 184 ? 14.988 29.472 -8.253 1.00 23.99 196 TYR A O 1
ATOM 1340 N N . PHE A 1 185 ? 17.055 28.557 -8.179 1.00 24.06 197 PHE A N 1
ATOM 1341 C CA . PHE A 1 185 ? 17.652 29.684 -8.873 1.00 26.37 197 PHE A CA 1
ATOM 1342 C C . PHE A 1 185 ? 18.821 29.239 -9.735 1.00 32.11 197 PHE A C 1
ATOM 1343 O O . PHE A 1 185 ? 19.751 28.614 -9.251 1.00 27.95 197 PHE A O 1
ATOM 1351 N N . LYS A 1 186 ? 18.719 29.547 -11.022 1.00 22.34 198 LYS A N 1
ATOM 1352 C CA . LYS A 1 186 ? 19.795 29.362 -11.962 1.00 25.21 198 LYS A CA 1
ATOM 1353 C C . LYS A 1 186 ? 20.154 30.720 -12.530 1.00 29.10 198 LYS A C 1
ATOM 1354 O O . LYS A 1 186 ? 19.281 31.474 -12.993 1.00 25.82 198 LYS A O 1
ATOM 1359 N N . GLY A 1 187 ? 21.436 31.052 -12.503 1.00 24.74 199 GLY A N 1
ATOM 1360 C CA . GLY A 1 187 ? 21.868 32.348 -13.006 1.00 22.52 199 GLY A CA 1
ATOM 1361 C C . GLY A 1 187 ? 23.337 32.355 -13.403 1.00 29.69 199 GLY A C 1
ATOM 1362 O O . GLY A 1 187 ? 24.073 31.447 -13.056 1.00 25.49 199 GLY A O 1
ATOM 1363 N N . LEU A 1 188 ? 23.751 33.386 -14.137 1.00 23.10 200 LEU A N 1
ATOM 1364 C CA . LEU A 1 188 ? 25.132 33.505 -14.622 1.00 23.16 200 LEU A CA 1
ATOM 1365 C C . LEU A 1 188 ? 25.774 34.732 -14.037 1.00 23.25 200 LEU A C 1
ATOM 1366 O O . LEU A 1 188 ? 25.167 35.823 -14.004 1.00 23.86 200 LEU A O 1
ATOM 1371 N N . TRP A 1 189 ? 27.022 34.608 -13.608 1.00 22.54 201 TRP A N 1
ATOM 1372 C CA . TRP A 1 189 ? 27.731 35.802 -13.184 1.00 21.64 201 TRP A CA 1
ATOM 1373 C C . TRP A 1 189 ? 27.900 36.749 -14.367 1.00 21.19 201 TRP A C 1
ATOM 1374 O O . TRP A 1 189 ? 28.214 36.313 -15.477 1.00 25.67 201 TRP A O 1
ATOM 1385 N N . THR A 1 190 ? 27.744 38.048 -14.133 1.00 21.83 202 THR A N 1
ATOM 1386 C CA . THR A 1 190 ? 28.137 39.026 -15.128 1.00 22.79 202 THR A CA 1
ATOM 1387 C C . THR A 1 190 ? 29.651 38.878 -15.407 1.00 29.66 202 THR A C 1
ATOM 1388 O O . THR A 1 190 ? 30.118 39.023 -16.534 1.00 25.79 202 THR A O 1
ATOM 1392 N N . TYR A 1 191 ? 30.407 38.548 -14.370 1.00 21.19 203 TYR A N 1
ATOM 1393 C CA . TYR A 1 191 ? 31.869 38.435 -14.491 1.00 26.76 203 TYR A CA 1
ATOM 1394 C C . TYR A 1 191 ? 32.283 37.020 -14.051 1.00 27.40 203 TYR A C 1
ATOM 1395 O O . TYR A 1 191 ? 32.515 36.768 -12.885 1.00 25.77 203 TYR A O 1
ATOM 1404 N N . PRO A 1 192 ? 32.341 36.091 -14.997 1.00 23.05 204 PRO A N 1
ATOM 1405 C CA . PRO A 1 192 ? 32.614 34.704 -14.568 1.00 25.88 204 PRO A CA 1
ATOM 1406 C C . PRO A 1 192 ? 34.087 34.547 -14.181 1.00 22.06 204 PRO A C 1
ATOM 1407 O O . PRO A 1 192 ? 34.934 35.298 -14.696 1.00 28.15 204 PRO A O 1
ATOM 1411 N N . PHE A 1 193 ? 34.378 33.601 -13.294 1.00 25.00 205 PHE A N 1
ATOM 1412 C CA . PHE A 1 193 ? 35.776 33.256 -12.973 1.00 25.22 205 PHE A CA 1
ATOM 1413 C C . PHE A 1 193 ? 36.443 32.423 -14.041 1.00 27.63 205 PHE A C 1
ATOM 1414 O O . PHE A 1 193 ? 35.805 31.567 -14.664 1.00 27.44 205 PHE A O 1
ATOM 1422 N N . PRO A 1 194 ? 37.758 32.623 -14.237 1.00 25.03 206 PRO A N 1
ATOM 1423 C CA . PRO A 1 194 ? 38.497 31.678 -15.077 1.00 37.09 206 PRO A CA 1
ATOM 1424 C C . PRO A 1 194 ? 38.360 30.270 -14.487 1.00 36.62 206 PRO A C 1
ATOM 1425 O O . PRO A 1 194 ? 38.296 30.131 -13.266 1.00 37.84 206 PRO A O 1
ATOM 1429 N N . GLU A 1 195 ? 38.282 29.250 -15.329 1.00 30.56 207 GLU A N 1
ATOM 1430 C CA . GLU A 1 195 ? 38.211 27.878 -14.836 1.00 35.36 207 GLU A CA 1
ATOM 1431 C C . GLU A 1 195 ? 39.630 27.316 -14.690 1.00 42.68 207 GLU A C 1
ATOM 1432 O O . GLU A 1 195 ? 40.403 27.333 -15.643 1.00 42.28 207 GLU A O 1
ATOM 1438 N N . VAL A 1 196 ? 39.953 26.846 -13.485 1.00 36.89 208 VAL A N 1
ATOM 1439 C CA . VAL A 1 196 ? 41.242 26.209 -13.201 1.00 40.99 208 VAL A CA 1
ATOM 1440 C C . VAL A 1 196 ? 40.988 24.777 -12.753 1.00 41.72 208 VAL A C 1
ATOM 1441 O O . VAL A 1 196 ? 40.178 24.544 -11.853 1.00 40.75 208 VAL A O 1
ATOM 1445 N N . ALA A 1 197 ? 41.675 23.826 -13.380 1.00 39.14 209 ALA A N 1
ATOM 1446 C CA . ALA A 1 197 ? 41.404 22.397 -13.148 1.00 46.20 209 ALA A CA 1
ATOM 1447 C C . ALA A 1 197 ? 41.645 22.019 -11.687 1.00 41.91 209 ALA A C 1
ATOM 1448 O O . ALA A 1 197 ? 40.830 21.365 -11.047 1.00 41.57 209 ALA A O 1
ATOM 1450 N N . ASN A 1 198 ? 42.789 22.442 -11.167 1.00 35.66 210 ASN A N 1
ATOM 1451 C CA . ASN A 1 198 ? 43.232 22.014 -9.854 1.00 38.96 210 ASN A CA 1
ATOM 1452 C C . ASN A 1 198 ? 43.504 23.214 -8.996 1.00 34.03 210 ASN A C 1
ATOM 1453 O O . ASN A 1 198 ? 44.495 23.912 -9.219 1.00 32.23 210 ASN A O 1
ATOM 1458 N N . ASN A 1 199 ? 42.612 23.464 -8.034 1.00 27.86 211 ASN A N 1
ATOM 1459 C CA . ASN A 1 199 ? 42.773 24.625 -7.184 1.00 29.49 211 ASN A CA 1
ATOM 1460 C C . ASN A 1 199 ? 42.288 24.373 -5.771 1.00 28.76 211 ASN A C 1
ATOM 1461 O O . ASN A 1 199 ? 41.631 25.220 -5.178 1.00 26.18 211 ASN A O 1
ATOM 1466 N N . VAL A 1 200 ? 42.635 23.219 -5.222 1.00 27.18 212 VAL A N 1
ATOM 1467 C CA . VAL A 1 200 ? 42.314 22.922 -3.843 1.00 25.27 212 VAL A CA 1
ATOM 1468 C C . VAL A 1 200 ? 43.219 23.700 -2.904 1.00 24.15 212 VAL A C 1
ATOM 1469 O O . VAL A 1 200 ? 44.412 23.805 -3.137 1.00 28.78 212 VAL A O 1
ATOM 1473 N N . LYS A 1 201 ? 42.653 24.245 -1.837 1.00 25.40 213 LYS A N 1
ATOM 1474 C CA . LYS A 1 201 ? 43.468 24.891 -0.803 1.00 26.96 213 LYS A CA 1
ATOM 1475 C C . LYS A 1 201 ? 42.796 24.613 0.507 1.00 24.87 213 LYS A C 1
ATOM 1476 O O . LYS A 1 201 ? 41.638 24.228 0.509 1.00 26.26 213 LYS A O 1
ATOM 1482 N N . PRO A 1 202 ? 43.488 24.844 1.631 1.00 24.81 214 PRO A N 1
ATOM 1483 C CA . PRO A 1 202 ? 42.838 24.717 2.947 1.00 23.48 214 PRO A CA 1
ATOM 1484 C C . PRO A 1 202 ? 41.680 25.701 3.143 1.00 22.61 214 PRO A C 1
ATOM 1485 O O . PRO A 1 202 ? 41.620 26.781 2.493 1.00 25.21 214 PRO A O 1
ATOM 1489 N N . PHE A 1 203 ? 40.766 25.327 4.040 1.00 22.02 215 PHE A N 1
ATOM 1490 C CA . PHE A 1 203 ? 39.649 26.196 4.456 1.00 23.58 215 PHE A CA 1
ATOM 1491 C C . PHE A 1 203 ? 39.648 26.154 5.976 1.00 26.66 215 PHE A C 1
ATOM 1492 O O . PHE A 1 203 ? 39.748 25.076 6.562 1.00 30.91 215 PHE A O 1
ATOM 1500 N N . TYR A 1 204 ? 39.609 27.314 6.620 1.00 23.16 216 TYR A N 1
ATOM 1501 C CA . TYR A 1 204 ? 39.792 27.362 8.068 1.00 23.23 216 TYR A CA 1
ATOM 1502 C C . TYR A 1 204 ? 38.471 27.509 8.769 1.00 29.67 216 TYR A C 1
ATOM 1503 O O . TYR A 1 204 ? 38.008 28.618 9.013 1.00 26.64 216 TYR A O 1
ATOM 1512 N N . GLY A 1 205 ? 37.866 26.381 9.101 1.00 27.53 217 GLY A N 1
ATOM 1513 C CA . GLY A 1 205 ? 36.543 26.383 9.698 1.00 31.73 217 GLY A CA 1
ATOM 1514 C C . GLY A 1 205 ? 36.542 26.927 11.117 1.00 37.50 217 GLY A C 1
ATOM 1515 O O . GLY A 1 205 ? 37.601 27.036 11.759 1.00 38.35 217 GLY A O 1
ATOM 1516 N N . THR A 1 206 ? 35.342 27.261 11.593 1.00 44.01 218 THR A N 1
ATOM 1517 C CA . THR A 1 206 ? 35.135 27.925 12.882 1.00 47.90 218 THR A CA 1
ATOM 1518 C C . THR A 1 206 ? 35.637 27.097 14.049 1.00 49.06 218 THR A C 1
ATOM 1519 O O . THR A 1 206 ? 36.252 27.622 14.971 1.00 53.32 218 THR A O 1
ATOM 1523 N N . ARG A 1 207 ? 35.337 25.805 14.025 1.00 42.21 219 ARG A N 1
ATOM 1524 C CA . ARG A 1 207 ? 35.841 24.897 15.037 1.00 49.92 219 ARG A CA 1
ATOM 1525 C C . ARG A 1 207 ? 36.661 23.795 14.372 1.00 58.75 219 ARG A C 1
ATOM 1526 O O . ARG A 1 207 ? 36.477 23.486 13.187 1.00 56.92 219 ARG A O 1
ATOM 1528 N N . GLY A 1 208 ? 37.574 23.222 15.145 1.00 53.72 220 GLY A N 1
ATOM 1529 C CA . GLY A 1 208 ? 38.339 22.070 14.711 1.00 57.66 220 GLY A CA 1
ATOM 1530 C C . GLY A 1 208 ? 39.427 22.419 13.718 1.00 49.50 220 GLY A C 1
ATOM 1531 O O . GLY A 1 208 ? 39.621 23.575 13.362 1.00 41.22 220 GLY A O 1
ATOM 1532 N N . LYS A 1 209 ? 40.145 21.399 13.269 1.00 42.57 221 LYS A N 1
ATOM 1533 C CA . LYS A 1 209 ? 41.238 21.581 12.323 1.00 37.37 221 LYS A CA 1
ATOM 1534 C C . LYS A 1 209 ? 40.720 22.001 10.944 1.00 34.45 221 LYS A C 1
ATOM 1535 O O . LYS A 1 209 ? 39.545 21.805 10.621 1.00 39.04 221 LYS A O 1
ATOM 1539 N N . PRO A 1 210 ? 41.603 22.591 10.127 1.00 38.17 222 PRO A N 1
ATOM 1540 C CA . PRO A 1 210 ? 41.232 23.033 8.778 1.00 33.26 222 PRO A CA 1
ATOM 1541 C C . PRO A 1 210 ? 40.712 21.889 7.922 1.00 39.11 222 PRO A C 1
ATOM 1542 O O . PRO A 1 210 ? 41.083 20.734 8.135 1.00 35.98 222 PRO A O 1
ATOM 1546 N N . THR A 1 211 ? 39.848 22.223 6.976 1.00 30.25 223 THR A N 1
ATOM 1547 C CA . THR A 1 211 ? 39.389 21.300 5.952 1.00 29.17 223 THR A CA 1
ATOM 1548 C C . THR A 1 211 ? 40.021 21.758 4.626 1.00 29.59 223 THR A C 1
ATOM 1549 O O . THR A 1 211 ? 40.948 22.562 4.636 1.00 29.67 223 THR A O 1
ATOM 1553 N N . ASN A 1 212 ? 39.576 21.206 3.506 1.00 25.80 224 ASN A N 1
ATOM 1554 C CA . ASN A 1 212 ? 40.038 21.669 2.204 1.00 26.13 224 ASN A CA 1
ATOM 1555 C C . ASN A 1 212 ? 38.851 22.033 1.347 1.00 28.19 224 ASN A C 1
ATOM 1556 O O . ASN A 1 212 ? 37.771 21.527 1.577 1.00 27.06 224 ASN A O 1
ATOM 1561 N N . ALA A 1 213 ? 39.055 22.920 0.378 1.00 25.78 225 ALA A N 1
ATOM 1562 C CA . ALA A 1 213 ? 37.999 23.313 -0.535 1.00 28.03 225 ALA A CA 1
ATOM 1563 C C . ALA A 1 213 ? 38.542 23.509 -1.942 1.00 26.07 225 ALA A C 1
ATOM 1564 O O . ALA A 1 213 ? 39.744 23.649 -2.118 1.00 25.32 225 ALA A O 1
ATOM 1566 N N . GLN A 1 214 ? 37.656 23.548 -2.940 1.00 26.75 226 GLN A N 1
ATOM 1567 C CA . GLN A 1 214 ? 38.057 23.870 -4.311 1.00 24.43 226 GLN A CA 1
ATOM 1568 C C . GLN A 1 214 ? 37.745 25.325 -4.551 1.00 24.71 226 GLN A C 1
ATOM 1569 O O . GLN A 1 214 ? 36.620 25.737 -4.347 1.00 25.11 226 GLN A O 1
ATOM 1575 N N . TYR A 1 215 ? 38.718 26.094 -5.026 1.00 20.42 227 TYR A N 1
ATOM 1576 C CA . TYR A 1 215 ? 38.535 27.546 -5.085 1.00 19.51 227 TYR A CA 1
ATOM 1577 C C . TYR A 1 215 ? 38.512 28.077 -6.517 1.00 26.04 227 TYR A C 1
ATOM 1578 O O . TYR A 1 215 ? 38.973 27.422 -7.449 1.00 25.88 227 TYR A O 1
ATOM 1587 N N . MET A 1 216 ? 37.956 29.270 -6.680 1.00 22.57 228 MET A N 1
ATOM 1588 C CA . MET A 1 216 ? 38.000 29.983 -7.952 1.00 23.90 228 MET A CA 1
ATOM 1589 C C . MET A 1 216 ? 38.471 31.395 -7.640 1.00 23.05 228 MET A C 1
ATOM 1590 O O . MET A 1 216 ? 38.215 31.887 -6.552 1.00 22.71 228 MET A O 1
ATOM 1595 N N . GLU A 1 217 ? 39.210 32.002 -8.567 1.00 23.61 229 GLU A N 1
ATOM 1596 C CA . GLU A 1 217 ? 39.896 33.285 -8.330 1.00 22.52 229 GLU A CA 1
ATOM 1597 C C . GLU A 1 217 ? 39.778 34.145 -9.560 1.00 22.47 229 GLU A C 1
ATOM 1598 O O . GLU A 1 217 ? 39.925 33.638 -10.675 1.00 27.09 229 GLU A O 1
ATOM 1604 N N . GLN A 1 218 ? 39.488 35.437 -9.375 1.00 21.97 230 GLN A N 1
ATOM 1605 C CA . GLN A 1 218 ? 39.642 36.381 -10.479 1.00 24.81 230 GLN A CA 1
ATOM 1606 C C . GLN A 1 218 ? 40.011 37.767 -9.997 1.00 26.54 230 GLN A C 1
ATOM 1607 O O . GLN A 1 218 ? 39.865 38.069 -8.817 1.00 23.25 230 GLN A O 1
ATOM 1613 N N . ASN A 1 219 ? 40.463 38.603 -10.935 1.00 24.52 231 ASN A N 1
ATOM 1614 C CA . ASN A 1 219 ? 40.588 40.044 -10.731 1.00 25.03 231 ASN A CA 1
ATOM 1615 C C . ASN A 1 219 ? 39.427 40.724 -11.428 1.00 32.86 231 ASN A C 1
ATOM 1616 O O . ASN A 1 219 ? 39.162 40.450 -12.599 1.00 35.36 231 ASN A O 1
ATOM 1621 N N . GLY A 1 220 ? 38.751 41.631 -10.740 1.00 30.27 232 GLY A N 1
ATOM 1622 C CA . GLY A 1 220 ? 37.710 42.389 -11.403 1.00 30.19 232 GLY A CA 1
ATOM 1623 C C . GLY A 1 220 ? 37.373 43.679 -10.702 1.00 35.85 232 GLY A C 1
ATOM 1624 O O . GLY A 1 220 ? 37.960 44.024 -9.685 1.00 31.55 232 GLY A O 1
ATOM 1625 N N . GLN A 1 221 ? 36.424 44.400 -11.285 1.00 33.19 233 GLN A N 1
ATOM 1626 C CA . GLN A 1 221 ? 35.905 45.628 -10.699 1.00 34.60 233 GLN A CA 1
ATOM 1627 C C . GLN A 1 221 ? 34.590 45.283 -10.029 1.00 29.66 233 GLN A C 1
ATOM 1628 O O . GLN A 1 221 ? 33.625 44.910 -10.709 1.00 29.02 233 GLN A O 1
ATOM 1634 N N . PHE A 1 222 ? 34.544 45.378 -8.702 1.00 26.42 234 PHE A N 1
ATOM 1635 C CA . PHE A 1 222 ? 33.336 45.010 -7.957 1.00 23.68 234 PHE A CA 1
ATOM 1636 C C . PHE A 1 222 ? 33.068 46.003 -6.828 1.00 25.93 234 PHE A C 1
ATOM 1637 O O . PHE A 1 222 ? 33.985 46.534 -6.233 1.00 27.09 234 PHE A O 1
ATOM 1645 N N . TYR A 1 223 ? 31.803 46.198 -6.495 1.00 20.97 235 TYR A N 1
ATOM 1646 C CA . TYR A 1 223 ? 31.471 46.908 -5.264 1.00 26.30 235 TYR A CA 1
ATOM 1647 C C . TYR A 1 223 ? 32.014 46.123 -4.082 1.00 23.91 235 TYR A C 1
ATOM 1648 O O . TYR A 1 223 ? 31.803 44.900 -3.960 1.00 22.02 235 TYR A O 1
ATOM 1657 N N . TYR A 1 224 ? 32.682 46.850 -3.195 1.00 21.91 236 TYR A N 1
ATOM 1658 C CA . TYR A 1 224 ? 33.479 46.245 -2.145 1.00 20.79 236 TYR A CA 1
ATOM 1659 C C . TYR A 1 224 ? 33.668 47.254 -1.018 1.00 26.10 236 TYR A C 1
ATOM 1660 O O . TYR A 1 224 ? 33.726 48.478 -1.249 1.00 26.80 236 TYR A O 1
ATOM 1669 N N . ASP A 1 225 ? 33.762 46.764 0.208 1.00 22.98 237 ASP A N 1
ATOM 1670 C CA . ASP A 1 225 ? 34.282 47.598 1.292 1.00 25.86 237 ASP A CA 1
ATOM 1671 C C . ASP A 1 225 ? 34.793 46.696 2.400 1.00 29.16 237 ASP A C 1
ATOM 1672 O O . ASP A 1 225 ? 34.311 45.582 2.554 1.00 28.42 237 ASP A O 1
ATOM 1677 N N . ASN A 1 226 ? 35.773 47.170 3.159 1.00 24.54 238 ASN A N 1
ATOM 1678 C CA . ASN A 1 226 ? 36.127 46.511 4.397 1.00 27.71 238 ASN A CA 1
ATOM 1679 C C . ASN A 1 226 ? 35.433 47.272 5.492 1.00 31.10 238 ASN A C 1
ATOM 1680 O O . ASN A 1 226 ? 35.806 48.412 5.821 1.00 29.46 238 ASN A O 1
ATOM 1685 N N . SER A 1 227 ? 34.358 46.689 6.006 1.00 27.72 239 SER A N 1
ATOM 1686 C CA . SER A 1 227 ? 33.507 47.412 6.947 1.00 28.61 239 SER A CA 1
ATOM 1687 C C . SER A 1 227 ? 34.098 47.450 8.341 1.00 33.67 239 SER A C 1
ATOM 1688 O O . SER A 1 227 ? 34.224 46.424 8.997 1.00 30.29 239 SER A O 1
ATOM 1691 N N . ALA A 1 228 ? 34.459 48.647 8.797 1.00 32.57 240 ALA A N 1
ATOM 1692 C CA . ALA A 1 228 ? 34.958 48.811 10.153 1.00 43.11 240 ALA A CA 1
ATOM 1693 C C . ALA A 1 228 ? 33.848 48.510 11.162 1.00 40.36 240 ALA A C 1
ATOM 1694 O O . ALA A 1 228 ? 34.084 47.909 12.216 1.00 43.86 240 ALA A O 1
ATOM 1696 N N . ASP A 1 229 ? 32.638 48.924 10.807 1.00 37.90 241 ASP A N 1
ATOM 1697 C CA . ASP A 1 229 ? 31.465 48.793 11.662 1.00 39.98 241 ASP A CA 1
ATOM 1698 C C . ASP A 1 229 ? 31.137 47.317 11.939 1.00 45.26 241 ASP A C 1
ATOM 1699 O O . ASP A 1 229 ? 30.940 46.929 13.094 1.00 39.39 241 ASP A O 1
ATOM 1704 N N . LEU A 1 230 ? 31.109 46.495 10.888 1.00 33.24 242 LEU A N 1
ATOM 1705 C CA . LEU A 1 230 ? 30.732 45.076 11.034 1.00 26.11 242 LEU A CA 1
ATOM 1706 C C . LEU A 1 230 ? 31.921 44.171 11.361 1.00 30.02 242 LEU A C 1
ATOM 1707 O O . LEU A 1 230 ? 31.737 43.040 11.803 1.00 32.78 242 LEU A O 1
ATOM 1712 N N . GLY A 1 231 ? 33.139 44.653 11.121 1.00 29.24 243 GLY A N 1
ATOM 1713 C CA . GLY A 1 231 ? 34.317 43.817 11.271 1.00 26.25 243 GLY A CA 1
ATOM 1714 C C . GLY A 1 231 ? 34.411 42.764 10.180 1.00 29.49 243 GLY A C 1
ATOM 1715 O O . GLY A 1 231 ? 34.788 41.625 10.438 1.00 28.05 243 GLY A O 1
ATOM 1716 N N . ALA A 1 232 ? 34.104 43.149 8.946 1.00 26.25 244 ALA A N 1
ATOM 1717 C CA . ALA A 1 232 ? 34.018 42.180 7.854 1.00 21.03 244 ALA A CA 1
ATOM 1718 C C . ALA A 1 232 ? 34.167 42.856 6.510 1.00 24.94 244 ALA A C 1
ATOM 1719 O O . ALA A 1 232 ? 33.767 44.017 6.346 1.00 25.19 244 ALA A O 1
ATOM 1721 N N . GLN A 1 233 ? 34.693 42.118 5.537 1.00 22.88 245 GLN A N 1
ATOM 1722 C CA . GLN A 1 233 ? 34.705 42.589 4.163 1.00 19.12 245 GLN A CA 1
ATOM 1723 C C . GLN A 1 233 ? 33.395 42.254 3.524 1.00 20.83 245 GLN A C 1
ATOM 1724 O O . GLN A 1 233 ? 32.794 41.207 3.816 1.00 21.80 245 GLN A O 1
ATOM 1730 N N . ILE A 1 234 ? 32.904 43.156 2.684 1.00 20.26 246 ILE A N 1
ATOM 1731 C CA . ILE A 1 234 ? 31.697 42.851 1.945 1.00 19.25 246 ILE A CA 1
ATOM 1732 C C . ILE A 1 234 ? 31.958 42.980 0.456 1.00 25.50 246 ILE A C 1
ATOM 1733 O O . ILE A 1 234 ? 32.595 43.929 0.019 1.00 22.78 246 ILE A O 1
ATOM 1738 N N . LEU A 1 235 ? 31.435 42.039 -0.322 1.00 18.88 247 LEU A N 1
ATOM 1739 C CA . LEU A 1 235 ? 31.666 41.988 -1.774 1.00 18.43 247 LEU A CA 1
ATOM 1740 C C . LEU A 1 235 ? 30.364 41.719 -2.513 1.00 24.25 247 LEU A C 1
ATOM 1741 O O . LEU A 1 235 ? 29.552 40.917 -2.061 1.00 23.17 247 LEU A O 1
ATOM 1746 N N . ARG A 1 236 ? 30.197 42.343 -3.676 1.00 20.29 248 ARG A N 1
ATOM 1747 C CA . ARG A 1 236 ? 29.025 42.114 -4.520 1.00 18.96 248 ARG A CA 1
ATOM 1748 C C . ARG A 1 236 ? 29.443 41.500 -5.848 1.00 24.21 248 ARG A C 1
ATOM 1749 O O . ARG A 1 236 ? 30.243 42.105 -6.569 1.00 21.64 248 ARG A O 1
ATOM 1757 N N . LEU A 1 237 ? 28.894 40.321 -6.175 1.00 20.58 249 LEU A N 1
ATOM 1758 C CA . LEU A 1 237 ? 29.034 39.724 -7.508 1.00 22.07 249 LEU A CA 1
ATOM 1759 C C . LEU A 1 237 ? 27.663 39.686 -8.172 1.00 22.36 249 LEU A C 1
ATOM 1760 O O . LEU A 1 237 ? 26.780 38.938 -7.730 1.00 21.81 249 LEU A O 1
ATOM 1765 N N . PRO A 1 238 ? 27.477 40.491 -9.215 1.00 19.15 250 PRO A N 1
ATOM 1766 C CA . PRO A 1 238 ? 26.194 40.575 -9.916 1.00 22.23 250 PRO A CA 1
ATOM 1767 C C . PRO A 1 238 ? 25.949 39.385 -10.839 1.00 23.41 250 PRO A C 1
ATOM 1768 O O . PRO A 1 238 ? 26.901 38.828 -11.374 1.00 23.56 250 PRO A O 1
ATOM 1772 N N . TYR A 1 239 ? 24.682 39.018 -11.024 1.00 21.80 251 TYR A N 1
ATOM 1773 C CA . TYR A 1 239 ? 24.300 38.080 -12.070 1.00 19.58 251 TYR A CA 1
ATOM 1774 C C . TYR A 1 239 ? 23.781 38.820 -13.303 1.00 23.86 251 TYR A C 1
ATOM 1775 O O . TYR A 1 239 ? 23.268 39.930 -13.186 1.00 26.26 251 TYR A O 1
ATOM 1784 N N . ARG A 1 240 ? 23.856 38.196 -14.477 1.00 25.38 252 ARG A N 1
ATOM 1785 C CA . ARG A 1 240 ? 23.287 38.790 -15.686 1.00 29.09 252 ARG A CA 1
ATOM 1786 C C . ARG A 1 240 ? 21.779 38.939 -15.529 1.00 28.70 252 ARG A C 1
ATOM 1787 O O . ARG A 1 240 ? 21.129 38.105 -14.906 1.00 25.66 252 ARG A O 1
ATOM 1795 N N . GLY A 1 241 ? 21.236 40.012 -16.089 1.00 29.05 253 GLY A N 1
ATOM 1796 C CA . GLY A 1 241 ? 19.806 40.259 -16.022 1.00 28.57 253 GLY A CA 1
ATOM 1797 C C . GLY A 1 241 ? 19.440 41.614 -15.432 1.00 32.86 253 GLY A C 1
ATOM 1798 O O . GLY A 1 241 ? 18.264 41.988 -15.424 1.00 36.56 253 GLY A O 1
ATOM 1799 N N . ASN A 1 242 ? 20.443 42.333 -14.938 1.00 28.01 254 ASN A N 1
ATOM 1800 C CA . ASN A 1 242 ? 20.262 43.630 -14.277 1.00 37.76 254 ASN A CA 1
ATOM 1801 C C . ASN A 1 242 ? 19.249 43.589 -13.159 1.00 37.54 254 ASN A C 1
ATOM 1802 O O . ASN A 1 242 ? 18.460 44.530 -12.990 1.00 37.43 254 ASN A O 1
ATOM 1807 N N . LYS A 1 243 ? 19.248 42.509 -12.395 1.00 31.07 255 LYS A N 1
ATOM 1808 C CA . LYS A 1 243 ? 18.289 42.397 -11.305 1.00 24.78 255 LYS A CA 1
ATOM 1809 C C . LYS A 1 243 ? 18.862 41.809 -10.032 1.00 30.21 255 LYS A C 1
ATOM 1810 O O . LYS A 1 243 ? 18.592 42.327 -8.944 1.00 25.14 255 LYS A O 1
ATOM 1816 N N . LEU A 1 244 ? 19.623 40.723 -10.158 1.00 22.93 256 LEU A N 1
ATOM 1817 C CA . LEU A 1 244 ? 20.056 39.968 -8.996 1.00 21.24 256 LEU A CA 1
ATOM 1818 C C . LEU A 1 244 ? 21.561 40.104 -8.779 1.00 26.96 256 LEU A C 1
ATOM 1819 O O . LEU A 1 244 ? 22.331 40.256 -9.736 1.00 22.88 256 LEU A O 1
ATOM 1824 N N . ALA A 1 245 ? 21.972 40.045 -7.516 1.00 18.62 257 ALA A N 1
ATOM 1825 C CA . ALA A 1 245 ? 23.412 39.974 -7.191 1.00 19.15 257 ALA A CA 1
ATOM 1826 C C . ALA A 1 245 ? 23.620 39.142 -5.944 1.00 21.58 257 ALA A C 1
ATOM 1827 O O . ALA A 1 245 ? 22.719 39.047 -5.138 1.00 20.08 257 ALA A O 1
ATOM 1829 N N . MET A 1 246 ? 24.777 38.488 -5.793 1.00 18.19 258 MET A N 1
ATOM 1830 C CA . MET A 1 246 ? 25.081 37.799 -4.547 1.00 16.73 258 MET A CA 1
ATOM 1831 C C . MET A 1 246 ? 26.045 38.647 -3.753 1.00 19.37 258 MET A C 1
ATOM 1832 O O . MET A 1 246 ? 27.078 39.078 -4.265 1.00 20.79 258 MET A O 1
ATOM 1837 N N . TYR A 1 247 ? 25.722 38.870 -2.485 1.00 16.57 259 TYR A N 1
ATOM 1838 C CA . TYR A 1 247 ? 26.645 39.567 -1.594 1.00 14.78 259 TYR A CA 1
ATOM 1839 C C . TYR A 1 247 ? 27.316 38.586 -0.655 1.00 18.03 259 TYR A C 1
ATOM 1840 O O . TYR A 1 247 ? 26.703 37.590 -0.260 1.00 19.82 259 TYR A O 1
ATOM 1849 N N . PHE A 1 248 ? 28.592 38.843 -0.330 1.00 16.67 260 PHE A N 1
ATOM 1850 C CA . PHE A 1 248 ? 29.357 37.997 0.584 1.00 17.46 260 PHE A CA 1
ATOM 1851 C C . PHE A 1 248 ? 29.826 38.873 1.725 1.00 19.75 260 PHE A C 1
ATOM 1852 O O . PHE A 1 248 ? 30.375 39.946 1.476 1.00 23.36 260 PHE A O 1
ATOM 1860 N N . ILE A 1 249 ? 29.636 38.422 2.959 1.00 19.45 261 ILE A N 1
ATOM 1861 C CA . ILE A 1 249 ? 30.179 39.128 4.126 1.00 17.52 261 ILE A CA 1
ATOM 1862 C C . ILE A 1 249 ? 31.178 38.204 4.806 1.00 22.46 261 ILE A C 1
ATOM 1863 O O . ILE A 1 249 ? 30.786 37.177 5.363 1.00 19.00 261 ILE A O 1
ATOM 1868 N N . LEU A 1 250 ? 32.458 38.589 4.741 1.00 18.29 262 LEU A N 1
ATOM 1869 C CA . LEU A 1 250 ? 33.567 37.747 5.195 1.00 20.33 262 LEU A CA 1
ATOM 1870 C C . LEU A 1 250 ? 34.166 38.406 6.424 1.00 22.16 262 LEU A C 1
ATOM 1871 O O . LEU A 1 250 ? 34.813 39.455 6.316 1.00 20.66 262 LEU A O 1
ATOM 1876 N N . PRO A 1 251 ? 33.943 37.815 7.606 1.00 22.44 263 PRO A N 1
ATOM 1877 C CA . PRO A 1 251 ? 34.455 38.401 8.853 1.00 23.55 263 PRO A CA 1
ATOM 1878 C C . PRO A 1 251 ? 35.979 38.570 8.761 1.00 25.25 263 PRO A C 1
ATOM 1879 O O . PRO A 1 251 ? 36.636 37.698 8.220 1.00 23.87 263 PRO A O 1
ATOM 1883 N N . ASN A 1 252 ? 36.511 39.695 9.215 1.00 21.32 264 ASN A N 1
ATOM 1884 C CA . ASN A 1 252 ? 37.947 39.840 9.311 1.00 23.76 264 ASN A CA 1
ATOM 1885 C C . ASN A 1 252 ? 38.477 38.703 10.169 1.00 33.37 264 ASN A C 1
ATOM 1886 O O . ASN A 1 252 ? 37.729 38.087 10.939 1.00 29.03 264 ASN A O 1
ATOM 1891 N N . PRO A 1 253 ? 39.776 38.396 10.039 1.00 28.98 265 PRO A N 1
ATOM 1892 C CA . PRO A 1 253 ? 40.313 37.203 10.707 1.00 32.56 265 PRO A CA 1
ATOM 1893 C C . PRO A 1 253 ? 40.158 37.253 12.229 1.00 31.39 265 PRO A C 1
ATOM 1894 O O . PRO A 1 253 ? 40.123 36.212 12.879 1.00 37.23 265 PRO A O 1
ATOM 1898 N N . ASP A 1 254 ? 40.036 38.457 12.768 1.00 33.37 266 ASP A N 1
ATOM 1899 C CA . ASP A 1 254 ? 39.908 38.680 14.202 1.00 47.90 266 ASP A CA 1
ATOM 1900 C C . ASP A 1 254 ? 38.522 38.300 14.737 1.00 44.98 266 ASP A C 1
ATOM 1901 O O . ASP A 1 254 ? 38.325 38.242 15.948 1.00 43.15 266 ASP A O 1
ATOM 1906 N N . ASN A 1 255 ? 37.574 38.046 13.835 1.00 32.33 267 ASN A N 1
ATOM 1907 C CA . ASN A 1 255 ? 36.167 37.905 14.200 1.00 29.50 267 ASN A CA 1
ATOM 1908 C C . ASN A 1 255 ? 35.576 36.642 13.631 1.00 35.01 267 ASN A C 1
ATOM 1909 O O . ASN A 1 255 ? 36.081 36.113 12.653 1.00 34.97 267 ASN A O 1
ATOM 1914 N N . THR A 1 256 ? 34.475 36.192 14.223 1.00 40.93 268 THR A N 1
ATOM 1915 C CA . THR A 1 256 ? 33.784 35.000 13.744 1.00 38.97 268 THR A CA 1
ATOM 1916 C C . THR A 1 256 ? 32.514 35.422 13.045 1.00 30.60 268 THR A C 1
ATOM 1917 O O . THR A 1 256 ? 32.087 36.570 13.162 1.00 31.04 268 THR A O 1
ATOM 1921 N N . VAL A 1 257 ? 31.894 34.488 12.333 1.00 28.09 269 VAL A N 1
ATOM 1922 C CA . VAL A 1 257 ? 30.584 34.740 11.730 1.00 28.17 269 VAL A CA 1
ATOM 1923 C C . VAL A 1 257 ? 29.567 35.138 12.796 1.00 29.41 269 VAL A C 1
ATOM 1924 O O . VAL A 1 257 ? 28.756 36.042 12.587 1.00 26.48 269 VAL A O 1
ATOM 1928 N N . ASN A 1 258 ? 29.610 34.475 13.949 1.00 28.69 270 ASN A N 1
ATOM 1929 C CA . ASN A 1 258 ? 28.672 34.800 15.017 1.00 31.04 270 ASN A CA 1
ATOM 1930 C C . ASN A 1 258 ? 28.840 36.250 15.503 1.00 30.93 270 ASN A C 1
ATOM 1931 O O . ASN A 1 258 ? 27.856 36.960 15.709 1.00 33.19 270 ASN A O 1
ATOM 1936 N N . GLN A 1 259 ? 30.081 36.708 15.657 1.00 29.48 271 GLN A N 1
ATOM 1937 C CA . GLN A 1 259 ? 30.311 38.088 16.079 1.00 29.62 271 GLN A CA 1
ATOM 1938 C C . GLN A 1 259 ? 29.806 39.079 15.030 1.00 31.59 271 GLN A C 1
ATOM 1939 O O . GLN A 1 259 ? 29.182 40.071 15.371 1.00 34.24 271 GLN A O 1
ATOM 1945 N N . VAL A 1 260 ? 30.080 38.813 13.755 1.00 30.38 272 VAL A N 1
ATOM 1946 C CA . VAL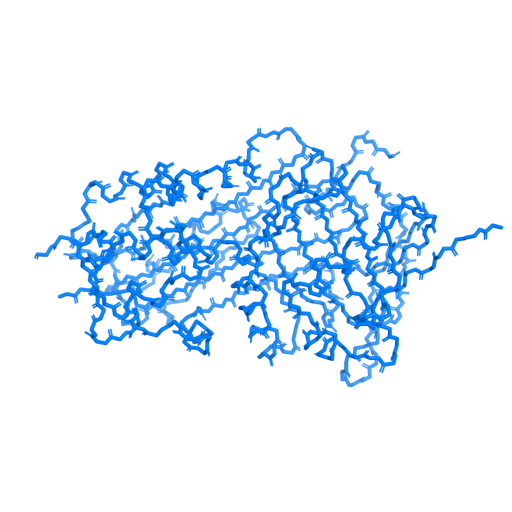 A 1 260 ? 29.616 39.689 12.693 1.00 27.30 272 VAL A CA 1
ATOM 1947 C C . VAL A 1 260 ? 28.067 39.679 12.658 1.00 30.18 272 VAL A C 1
ATOM 1948 O O . VAL A 1 260 ? 27.416 40.721 12.536 1.00 30.64 272 VAL A O 1
ATOM 1952 N N . LEU A 1 261 ? 27.467 38.503 12.816 1.00 28.98 273 LEU A N 1
ATOM 1953 C CA . LEU A 1 261 ? 26.002 38.418 12.870 1.00 24.91 273 LEU A CA 1
ATOM 1954 C C . LEU A 1 261 ? 25.371 39.341 13.924 1.00 31.32 273 LEU A C 1
ATOM 1955 O O . LEU A 1 261 ? 24.415 40.058 13.640 1.00 31.95 273 LEU A O 1
ATOM 1960 N N . ASP A 1 262 ? 25.914 39.336 15.137 1.00 36.46 274 ASP A N 1
ATOM 1961 C CA . ASP A 1 262 ? 25.386 40.169 16.215 1.00 32.84 274 ASP A CA 1
ATOM 1962 C C . ASP A 1 262 ? 25.431 41.657 15.885 1.00 40.00 274 ASP A C 1
ATOM 1963 O O . ASP A 1 262 ? 24.688 42.453 16.460 1.00 43.31 274 ASP A O 1
ATOM 1968 N N . ARG A 1 263 ? 26.310 42.026 14.963 1.00 32.20 275 ARG A N 1
ATOM 1969 C CA . ARG A 1 263 ? 26.490 43.421 14.568 1.00 33.93 275 ARG A CA 1
ATOM 1970 C C . ARG A 1 263 ? 25.520 43.805 13.476 1.00 39.54 275 ARG A C 1
ATOM 1971 O O . ARG A 1 263 ? 25.295 44.988 13.230 1.00 34.37 275 ARG A O 1
ATOM 1979 N N . ILE A 1 264 ? 24.965 42.803 12.800 1.00 32.50 276 ILE A N 1
ATOM 1980 C CA . ILE A 1 264 ? 24.088 43.058 11.667 1.00 28.12 276 ILE A CA 1
ATOM 1981 C C . ILE A 1 264 ? 22.649 43.262 12.086 1.00 30.75 276 ILE A C 1
ATOM 1982 O O . ILE A 1 264 ? 22.087 42.452 12.814 1.00 32.85 276 ILE A O 1
ATOM 1987 N N . ASN A 1 265 ? 22.067 44.366 11.617 1.00 31.01 277 ASN A N 1
ATOM 1988 C CA . ASN A 1 265 ? 20.642 44.635 11.766 1.00 29.49 277 ASN A CA 1
ATOM 1989 C C . ASN A 1 265 ? 20.274 45.481 10.563 1.00 28.13 277 ASN A C 1
ATOM 1990 O O . ASN A 1 265 ? 21.135 45.770 9.743 1.00 30.08 277 ASN A O 1
ATOM 1995 N N . SER A 1 266 ? 19.013 45.858 10.405 1.00 29.46 278 SER A N 1
ATOM 1996 C CA . SER A 1 266 ? 18.636 46.545 9.174 1.00 23.96 278 SER A CA 1
ATOM 1997 C C . SER A 1 266 ? 19.470 47.803 8.918 1.00 30.66 278 SER A C 1
ATOM 1998 O O . SER A 1 266 ? 19.866 48.054 7.784 1.00 26.76 278 SER A O 1
ATOM 2001 N N . ALA A 1 267 ? 19.660 48.623 9.954 1.00 28.48 279 ALA A N 1
ATOM 2002 C CA . ALA A 1 267 ? 20.368 49.897 9.792 1.00 33.26 279 ALA A CA 1
ATOM 2003 C C . ALA A 1 267 ? 21.857 49.667 9.584 1.00 26.58 279 ALA A C 1
ATOM 2004 O O . ALA A 1 267 ? 22.478 50.327 8.768 1.00 30.85 279 ALA A O 1
ATOM 2006 N N . SER A 1 268 ? 22.442 48.747 10.332 1.00 27.10 280 SER A N 1
ATOM 2007 C CA . SER A 1 268 ? 23.888 48.550 10.240 1.00 30.66 280 SER A CA 1
ATOM 2008 C C . SER A 1 268 ? 24.237 47.869 8.911 1.00 31.70 280 SER A C 1
ATOM 2009 O O . SER A 1 268 ? 25.297 48.124 8.334 1.00 27.87 280 SER A O 1
ATOM 2012 N N . LEU A 1 269 ? 23.335 47.027 8.399 1.00 30.67 281 LEU A N 1
ATOM 2013 C CA . LEU A 1 269 ? 23.578 46.391 7.108 1.00 24.72 281 LEU A CA 1
ATOM 2014 C C . LEU A 1 269 ? 23.322 47.412 6.024 1.00 25.59 281 LEU A C 1
ATOM 2015 O O . LEU A 1 269 ? 24.063 47.493 5.051 1.00 29.10 281 LEU A O 1
ATOM 2020 N N . HIS A 1 270 ? 22.304 48.242 6.207 1.00 24.77 282 HIS A N 1
ATOM 2021 C CA . HIS A 1 270 ? 22.089 49.339 5.279 1.00 23.26 282 HIS A CA 1
ATOM 2022 C C . HIS A 1 270 ? 23.374 50.163 5.101 1.00 26.50 282 HIS A C 1
ATOM 2023 O O . HIS A 1 270 ? 23.792 50.437 3.975 1.00 25.37 282 HIS A O 1
ATOM 2030 N N . GLN A 1 271 ? 23.980 50.589 6.211 1.00 25.07 283 GLN A N 1
ATOM 2031 C CA . GLN A 1 271 ? 25.163 51.451 6.140 1.00 29.81 283 GLN A CA 1
ATOM 2032 C C . GLN A 1 271 ? 26.333 50.691 5.550 1.00 30.03 283 GLN A C 1
ATOM 2033 O O . GLN A 1 271 ? 27.073 51.231 4.747 1.00 27.94 283 GLN A O 1
ATOM 2039 N N . ALA A 1 272 ? 26.500 49.427 5.935 1.00 29.98 284 ALA A N 1
ATOM 2040 C CA . ALA A 1 272 ? 27.662 48.657 5.443 1.00 27.14 284 ALA A CA 1
ATOM 2041 C C . ALA A 1 272 ? 27.570 48.549 3.917 1.00 27.80 284 ALA A C 1
ATOM 2042 O O . ALA A 1 272 ? 28.557 48.738 3.222 1.00 25.95 284 ALA A O 1
ATOM 2044 N N . LEU A 1 273 ? 26.377 48.304 3.386 1.00 26.16 285 LEU A N 1
ATOM 2045 C CA . LEU A 1 273 ? 26.225 48.218 1.931 1.00 24.96 285 LEU A CA 1
ATOM 2046 C C . LEU A 1 273 ? 26.377 49.613 1.297 1.00 29.31 285 LEU A C 1
ATOM 2047 O O . LEU A 1 273 ? 26.905 49.761 0.186 1.00 25.79 285 LEU A O 1
ATOM 2052 N N . TRP A 1 274 ? 25.937 50.632 2.023 1.00 25.53 286 TRP A N 1
ATOM 2053 C CA . TRP A 1 274 ? 26.020 52.013 1.540 1.00 27.40 286 TRP A CA 1
ATOM 2054 C C . TRP A 1 274 ? 27.448 52.430 1.301 1.00 28.76 286 TRP A C 1
ATOM 2055 O O . TRP A 1 274 ? 27.753 53.156 0.354 1.00 32.53 286 TRP A O 1
ATOM 2066 N N . TYR A 1 275 ? 28.342 51.966 2.167 1.00 25.27 287 TYR A N 1
ATOM 2067 C CA . TYR A 1 275 ? 29.766 52.279 2.070 1.00 26.19 287 TYR A CA 1
ATOM 2068 C C . TYR A 1 275 ? 30.513 51.568 0.931 1.00 25.87 287 TYR A C 1
ATOM 2069 O O . TYR A 1 275 ? 31.670 51.876 0.651 1.00 29.22 287 TYR A O 1
ATOM 2078 N N . MET A 1 276 ? 29.892 50.597 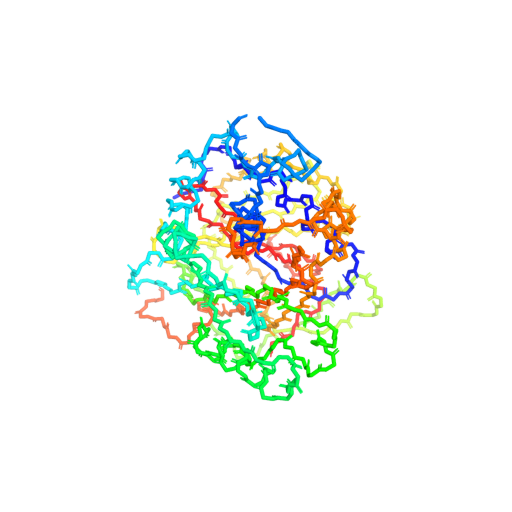0.282 1.00 25.43 288 MET A N 1
ATOM 2079 C CA . MET A 1 276 ? 30.595 49.885 -0.776 1.00 25.17 288 MET A CA 1
ATOM 2080 C C . MET A 1 276 ? 30.738 50.756 -2.006 1.00 31.96 288 MET A C 1
ATOM 2081 O O . MET A 1 276 ? 29.812 51.432 -2.381 1.00 31.69 288 MET A O 1
ATOM 2086 N N . GLU A 1 277 ? 31.894 50.718 -2.652 1.00 30.81 289 GLU A N 1
ATOM 2087 C CA . GLU A 1 277 ? 32.032 51.364 -3.942 1.00 29.86 289 GLU A CA 1
ATOM 2088 C C . GLU A 1 277 ? 32.861 50.484 -4.866 1.00 30.58 289 GLU A C 1
ATOM 2089 O O . GLU A 1 277 ? 33.527 49.554 -4.423 1.00 32.40 289 GLU A O 1
ATOM 2095 N N . GLU A 1 278 ? 32.794 50.757 -6.161 1.00 30.60 290 GLU A N 1
ATOM 2096 C CA . GLU A 1 278 ? 33.552 49.959 -7.125 1.00 29.89 290 GLU A CA 1
ATOM 2097 C C . GLU A 1 278 ? 35.048 50.077 -6.898 1.00 31.92 290 GLU A C 1
ATOM 2098 O O . GLU A 1 278 ? 35.629 51.180 -6.922 1.00 32.79 290 GLU A O 1
ATOM 2104 N N . ASN A 1 279 ? 35.679 48.921 -6.723 1.00 27.63 291 ASN A N 1
ATOM 2105 C CA . ASN A 1 279 ? 37.123 48.835 -6.490 1.00 34.88 291 ASN A CA 1
ATOM 2106 C C . ASN A 1 279 ? 37.717 47.731 -7.383 1.00 33.84 291 ASN A C 1
ATOM 2107 O O . ASN A 1 279 ? 37.001 46.814 -7.806 1.00 27.87 291 ASN A O 1
ATOM 2112 N N . GLU A 1 280 ? 39.020 47.786 -7.648 1.00 28.65 292 GLU A N 1
ATOM 2113 C CA . GLU A 1 280 ? 39.698 46.620 -8.206 1.00 28.47 292 GLU A CA 1
ATOM 2114 C C . GLU A 1 280 ? 39.839 45.621 -7.069 1.00 31.72 292 GLU A C 1
ATOM 2115 O O . GLU A 1 280 ? 40.347 45.981 -6.013 1.00 28.19 292 GLU A O 1
ATOM 2121 N N . VAL A 1 281 ? 39.384 44.377 -7.255 1.00 29.07 293 VAL A N 1
ATOM 2122 C CA . VAL A 1 281 ? 39.446 43.407 -6.171 1.00 24.09 293 VAL A CA 1
ATOM 2123 C C . VAL A 1 281 ? 39.910 42.078 -6.720 1.00 26.47 293 VAL A C 1
ATOM 2124 O O . VAL A 1 281 ? 39.462 41.663 -7.782 1.00 28.15 293 VAL A O 1
ATOM 2128 N N . ASN A 1 282 ? 40.810 41.428 -6.000 1.00 23.76 294 ASN A N 1
ATOM 2129 C CA . ASN A 1 282 ? 41.140 40.033 -6.301 1.00 25.23 294 ASN A CA 1
ATOM 2130 C C . ASN A 1 282 ? 40.303 39.149 -5.395 1.00 25.92 294 ASN A C 1
ATOM 2131 O O . ASN A 1 282 ? 40.435 39.218 -4.167 1.00 22.02 294 ASN A O 1
ATOM 2136 N N . VAL A 1 283 ? 39.419 38.358 -6.005 1.00 22.86 295 VAL A N 1
ATOM 2137 C CA . VAL A 1 283 ? 38.403 37.603 -5.298 1.00 22.68 295 VAL A CA 1
ATOM 2138 C C . VAL A 1 283 ? 38.745 36.133 -5.357 1.00 23.58 295 VAL A C 1
ATOM 2139 O O . VAL A 1 283 ? 38.938 35.590 -6.449 1.00 21.49 295 VAL A O 1
ATOM 2143 N N . THR A 1 284 ? 38.849 35.514 -4.180 1.00 17.86 296 THR A N 1
ATOM 2144 C CA . THR A 1 284 ? 38.974 34.053 -4.066 1.00 19.82 296 THR A CA 1
ATOM 2145 C C . THR A 1 284 ? 37.781 33.535 -3.264 1.00 20.95 296 THR A C 1
ATOM 2146 O O . THR A 1 284 ? 37.556 34.001 -2.136 1.00 22.84 296 THR A O 1
ATOM 2150 N N . LEU A 1 285 ? 37.035 32.585 -3.840 1.00 19.99 297 LEU A N 1
ATOM 2151 C CA . LEU A 1 285 ? 35.839 32.015 -3.210 1.00 17.60 297 LEU A CA 1
ATOM 2152 C C . LEU A 1 285 ? 35.896 30.509 -3.334 1.00 19.83 297 LEU A C 1
ATOM 2153 O O . LEU A 1 285 ? 36.336 29.987 -4.372 1.00 22.64 297 LEU A O 1
ATOM 2158 N N . PRO A 1 286 ? 35.445 29.813 -2.288 1.00 18.88 298 PRO A N 1
ATOM 2159 C CA . PRO A 1 286 ? 35.352 28.358 -2.414 1.00 21.18 298 PRO A CA 1
ATOM 2160 C C . PRO A 1 286 ? 34.077 28.012 -3.156 1.00 21.96 298 PRO A C 1
ATOM 2161 O O . PRO A 1 286 ? 33.051 28.668 -2.933 1.00 20.28 298 PRO A O 1
ATOM 2165 N N . LYS A 1 287 ? 34.126 27.027 -4.031 1.00 21.78 299 LYS A N 1
ATOM 2166 C CA . LYS A 1 287 ? 32.921 26.570 -4.700 1.00 25.21 299 LYS A CA 1
ATOM 2167 C C . LYS A 1 287 ? 32.099 25.745 -3.706 1.00 23.26 299 LYS A C 1
ATOM 2168 O O . LYS A 1 287 ? 32.654 25.104 -2.804 1.00 21.38 299 LYS A O 1
ATOM 2174 N N . PHE A 1 288 ? 30.775 25.782 -3.853 1.00 21.24 300 PHE A N 1
ATOM 2175 C CA . PHE A 1 288 ? 29.926 24.956 -2.997 1.00 24.35 300 PHE A CA 1
ATOM 2176 C C . PHE A 1 288 ? 28.629 24.605 -3.674 1.00 21.95 300 PHE A C 1
ATOM 2177 O O . PHE A 1 288 ? 28.128 25.339 -4.540 1.00 23.13 300 PHE A O 1
ATOM 2185 N N . LYS A 1 289 ? 28.107 23.445 -3.288 1.00 21.51 301 LYS A N 1
ATOM 2186 C CA . LYS A 1 289 ? 26.809 22.983 -3.729 1.00 22.51 301 LYS A CA 1
ATOM 2187 C C . LYS A 1 289 ? 26.160 22.227 -2.577 1.00 22.48 301 LYS A C 1
ATOM 2188 O O . LYS A 1 289 ? 26.678 21.203 -2.123 1.00 24.40 301 LYS A O 1
ATOM 2194 N N . PHE A 1 290 ? 25.014 22.712 -2.096 1.00 19.69 302 PHE A N 1
ATOM 2195 C CA . PHE A 1 290 ? 24.353 22.036 -0.984 1.00 20.66 302 PHE A CA 1
ATOM 2196 C C . PHE A 1 290 ? 22.891 22.451 -0.906 1.00 23.23 302 PHE A C 1
ATOM 2197 O O . PHE A 1 290 ? 22.433 23.353 -1.610 1.00 22.04 302 PHE A O 1
ATOM 2205 N N . ASP A 1 291 ? 22.155 21.763 -0.055 1.00 22.82 303 ASP A N 1
ATOM 2206 C CA . ASP A 1 291 ? 20.802 22.183 0.209 1.00 21.97 303 ASP A CA 1
ATOM 2207 C C . ASP A 1 291 ? 20.536 22.149 1.707 1.00 26.94 303 ASP A C 1
ATOM 2208 O O . ASP A 1 291 ? 21.317 21.616 2.499 1.00 23.92 303 ASP A O 1
ATOM 2213 N N . PHE A 1 292 ? 19.415 22.725 2.098 1.00 21.39 304 PHE A N 1
ATOM 2214 C CA . PHE A 1 292 ? 19.158 22.921 3.510 1.00 23.74 304 PHE A CA 1
ATOM 2215 C C . PHE A 1 292 ? 17.643 22.930 3.645 1.00 21.37 304 PHE A C 1
ATOM 2216 O O . PHE A 1 292 ? 16.958 23.642 2.909 1.00 19.62 304 PHE A O 1
ATOM 2224 N N . SER A 1 293 ? 17.140 22.077 4.520 1.00 22.03 305 SER A N 1
ATOM 2225 C CA A SER A 1 293 ? 15.704 21.919 4.731 0.50 25.39 305 SER A CA 1
ATOM 2226 C CA B SER A 1 293 ? 15.699 22.006 4.731 0.50 23.87 305 SER A CA 1
ATOM 2227 C C . SER A 1 293 ? 15.436 22.104 6.215 1.00 27.52 305 SER A C 1
ATOM 2228 O O . SER A 1 293 ? 16.250 21.693 7.044 1.00 29.88 305 SER A O 1
ATOM 2233 N N . GLU A 1 294 ? 14.302 22.687 6.573 1.00 26.95 306 GLU A N 1
ATOM 2234 C CA A GLU A 1 294 ? 13.982 22.857 7.983 0.50 25.58 306 GLU A CA 1
ATOM 2235 C CA B GLU A 1 294 ? 13.970 22.798 7.975 0.50 24.57 306 GLU A CA 1
ATOM 2236 C C . GLU A 1 294 ? 12.476 22.983 8.195 1.00 28.58 306 GLU A C 1
ATOM 2237 O O . GLU A 1 294 ? 11.768 23.538 7.357 1.00 26.58 306 GLU A O 1
ATOM 2248 N N . GLN A 1 295 ? 12.014 22.486 9.327 1.00 23.45 307 GLN A N 1
ATOM 2249 C CA . GLN A 1 295 ? 10.639 22.725 9.718 1.00 27.62 307 GLN A CA 1
ATOM 2250 C C . GLN A 1 295 ? 10.691 24.057 10.468 1.00 28.20 307 GLN A C 1
ATOM 2251 O O . GLN A 1 295 ? 11.516 24.227 11.379 1.00 29.66 307 GLN A O 1
ATOM 2257 N N . LEU A 1 296 ? 9.840 25.002 10.068 1.00 21.78 308 LEU A N 1
ATOM 2258 C CA . LEU A 1 296 ? 9.966 26.395 10.511 1.00 24.92 308 LEU A CA 1
ATOM 2259 C C . LEU A 1 296 ? 9.188 26.671 11.799 1.00 23.78 308 LEU A C 1
ATOM 2260 O O . LEU A 1 296 ? 9.349 27.741 12.371 1.00 26.98 308 LEU A O 1
ATOM 2265 N N . ASN A 1 297 ? 8.385 25.713 12.271 1.00 23.76 309 ASN A N 1
ATOM 2266 C CA . ASN A 1 297 ? 7.611 25.926 13.507 1.00 29.08 309 ASN A CA 1
ATOM 2267 C C . ASN A 1 297 ? 8.500 26.462 14.641 1.00 32.38 309 ASN A C 1
ATOM 2268 O O . ASN A 1 297 ? 8.215 27.505 15.244 1.00 33.52 309 ASN A O 1
ATOM 2273 N N . GLU A 1 298 ? 9.574 25.738 14.935 1.00 33.89 310 GLU A N 1
ATOM 2274 C CA . GLU A 1 298 ? 10.380 26.041 16.109 1.00 32.94 310 GLU A CA 1
ATOM 2275 C C . GLU A 1 298 ? 11.068 27.411 15.993 1.00 32.79 310 GLU A C 1
ATOM 2276 O O . GLU A 1 298 ? 10.937 28.249 16.888 1.00 34.69 310 GLU A O 1
ATOM 2282 N N . PRO A 1 299 ? 11.789 27.659 14.887 1.00 30.92 311 PRO A N 1
ATOM 2283 C CA . PRO A 1 299 ? 12.414 28.988 14.769 1.00 29.26 311 PRO A CA 1
ATOM 2284 C C . PRO A 1 299 ? 11.413 30.145 14.730 1.00 35.60 311 PRO A C 1
ATOM 2285 O O . PRO A 1 299 ? 11.722 31.211 15.257 1.00 33.72 311 PRO A O 1
ATOM 2289 N N . LEU A 1 300 ? 10.247 29.958 14.111 1.00 27.71 312 LEU A N 1
ATOM 2290 C CA . LEU A 1 300 ? 9.251 31.013 14.113 1.00 29.13 312 LEU A CA 1
ATOM 2291 C C . LEU A 1 300 ? 8.822 31.296 15.551 1.00 29.59 312 LEU A C 1
ATOM 2292 O O . LEU A 1 300 ? 8.703 32.454 15.945 1.00 31.21 312 LEU A O 1
ATOM 2297 N N . GLN A 1 301 ? 8.634 30.240 16.338 1.00 29.30 313 GLN A N 1
ATOM 2298 C CA . GLN A 1 301 ? 8.222 30.390 17.731 1.00 34.80 313 GLN A CA 1
ATOM 2299 C C . GLN A 1 301 ? 9.301 31.134 18.505 1.00 41.14 313 GLN A C 1
ATOM 2300 O O . GLN A 1 301 ? 9.011 32.004 19.316 1.00 37.54 313 GLN A O 1
ATOM 2306 N N . GLN A 1 302 ? 10.550 30.808 18.219 1.00 38.25 314 GLN A N 1
ATOM 2307 C CA . GLN A 1 302 ? 11.668 31.442 18.906 1.00 42.12 314 GLN A CA 1
ATOM 2308 C C . GLN A 1 302 ? 11.711 32.947 18.660 1.00 44.18 314 GLN A C 1
ATOM 2309 O O . GLN A 1 302 ? 12.086 33.700 19.548 1.00 50.83 314 GLN A O 1
ATOM 2315 N N . VAL A 1 303 ? 11.314 33.392 17.471 1.00 33.12 315 VAL A N 1
ATOM 2316 C CA . VAL A 1 303 ? 11.370 34.815 17.174 1.00 34.71 315 VAL A CA 1
ATOM 2317 C C . VAL A 1 303 ? 10.039 35.536 17.464 1.00 35.28 315 VAL A C 1
ATOM 2318 O O . VAL A 1 303 ? 9.877 36.692 17.089 1.00 43.62 315 VAL A O 1
ATOM 2322 N N . GLY A 1 304 ? 9.100 34.862 18.129 1.00 42.73 316 GLY A N 1
ATOM 2323 C CA . GLY A 1 304 ? 7.886 35.518 18.606 1.00 39.97 316 GLY A CA 1
ATOM 2324 C C . GLY A 1 304 ? 6.610 35.226 17.830 1.00 48.99 316 GLY A C 1
ATOM 2325 O O . GLY A 1 304 ? 5.546 35.767 18.144 1.00 50.01 316 GLY A O 1
ATOM 2326 N N . ILE A 1 305 ? 6.705 34.377 16.815 1.00 40.73 317 ILE A N 1
ATOM 2327 C CA . ILE A 1 305 ? 5.533 33.999 16.031 1.00 38.20 317 ILE A CA 1
ATOM 2328 C C . ILE A 1 305 ? 4.984 32.673 16.562 1.00 37.31 317 ILE A C 1
ATOM 2329 O O . ILE A 1 305 ? 5.434 31.594 16.169 1.00 36.81 317 ILE A O 1
ATOM 2334 N N . ARG A 1 306 ? 4.026 32.762 17.484 1.00 39.49 318 ARG A N 1
ATOM 2335 C CA . ARG A 1 306 ? 3.637 31.607 18.281 1.00 42.43 318 ARG A CA 1
ATOM 2336 C C . ARG A 1 306 ? 2.140 31.295 18.204 1.00 35.71 318 ARG A C 1
ATOM 2337 O O . ARG A 1 306 ? 1.733 30.138 18.246 1.00 39.71 318 ARG A O 1
ATOM 2345 N N . GLU A 1 307 ? 1.322 32.330 18.099 1.00 31.00 319 GLU A N 1
ATOM 2346 C CA . GLU A 1 307 ? -0.137 32.141 18.139 1.00 36.62 319 GLU A CA 1
ATOM 2347 C C . GLU A 1 307 ? -0.661 31.232 17.015 1.00 37.24 319 GLU A C 1
ATOM 2348 O O . GLU A 1 307 ? -1.630 30.508 17.213 1.00 37.94 319 GLU A O 1
ATOM 2354 N N . ILE A 1 308 ? -0.026 31.256 15.844 1.00 35.70 320 ILE A N 1
ATOM 2355 C CA . ILE A 1 308 ? -0.478 30.415 14.722 1.00 34.95 320 ILE A CA 1
ATOM 2356 C C . ILE A 1 308 ? -0.202 28.918 14.951 1.00 33.22 320 ILE A C 1
ATOM 2357 O O . ILE A 1 308 ? -0.723 28.058 14.235 1.00 32.66 320 ILE A O 1
ATOM 2362 N N . PHE A 1 309 ? 0.621 28.600 15.949 1.00 34.28 321 PHE A N 1
ATOM 2363 C CA . PHE A 1 309 ? 0.854 27.206 16.305 1.00 29.63 321 PHE A CA 1
ATOM 2364 C C . PHE A 1 309 ? 0.107 26.816 17.579 1.00 40.77 321 PHE A C 1
ATOM 2365 O O . PHE A 1 309 ? 0.256 25.698 18.079 1.00 43.76 321 PHE A O 1
ATOM 2373 N N . SER A 1 310 ? -0.725 27.723 18.085 1.00 40.32 322 SER A N 1
ATOM 2374 C CA . SER A 1 310 ? -1.394 27.505 19.367 1.00 49.74 322 SER A CA 1
ATOM 2375 C C . SER A 1 310 ? -2.766 26.854 19.204 1.00 45.96 322 SER A C 1
ATOM 2376 O O . SER A 1 310 ? -3.298 26.772 18.102 1.00 42.66 322 SER A O 1
ATOM 2379 N N . GLN A 1 311 ? -3.341 26.391 20.307 1.00 48.02 323 GLN A N 1
ATOM 2380 C CA . GLN A 1 311 ? -4.680 25.800 20.267 1.00 57.27 323 GLN A CA 1
ATOM 2381 C C . GLN A 1 311 ? -5.718 26.852 19.867 1.00 57.92 323 GLN A C 1
ATOM 2382 O O . GLN A 1 311 ? -6.850 26.527 19.508 1.00 57.48 323 GLN A O 1
ATOM 2384 N N . ASN A 1 312 ? -5.319 28.118 19.929 1.00 61.48 324 ASN A N 1
ATOM 2385 C CA . ASN A 1 312 ? -6.211 29.224 19.602 1.00 58.91 324 ASN A CA 1
ATOM 2386 C C . ASN A 1 312 ? -6.093 29.675 18.154 1.00 59.13 324 ASN A C 1
ATOM 2387 O O . ASN A 1 312 ? -6.698 30.671 17.763 1.00 52.29 324 ASN A O 1
ATOM 2392 N N . ALA A 1 313 ? -5.294 28.962 17.365 1.00 51.11 325 ALA A N 1
ATOM 2393 C CA . ALA A 1 313 ? -5.150 29.292 15.952 1.00 40.89 325 ALA A CA 1
ATOM 2394 C C . ALA A 1 313 ? -6.312 28.713 15.150 1.00 36.29 325 ALA A C 1
ATOM 2395 O O . ALA A 1 313 ? -6.844 27.663 15.472 1.00 38.38 325 ALA A O 1
ATOM 2397 N N . SER A 1 314 ? -6.680 29.416 14.090 1.00 35.76 326 SER A N 1
ATOM 2398 C CA . SER A 1 314 ? -7.700 28.956 13.176 1.00 37.20 326 SER A CA 1
ATOM 2399 C C . SER A 1 314 ? -7.398 29.521 11.808 1.00 30.94 326 SER A C 1
ATOM 2400 O O . SER A 1 314 ? -6.653 30.497 11.665 1.00 32.38 326 SER A O 1
ATOM 2403 N N . LEU A 1 315 ? -7.983 28.900 10.796 1.00 30.99 327 LEU A N 1
ATOM 2404 C CA . LEU A 1 315 ? -7.766 29.298 9.418 1.00 29.62 327 LEU A CA 1
ATOM 2405 C C . LEU A 1 315 ? -9.128 29.421 8.715 1.00 28.83 327 LEU A C 1
ATOM 2406 O O . LEU A 1 315 ? -9.334 28.857 7.649 1.00 26.41 327 LEU A O 1
ATOM 2411 N N . PRO A 1 316 ? -10.031 30.205 9.286 1.00 27.89 328 PRO A N 1
ATOM 2412 C CA . PRO A 1 316 ? -11.424 30.206 8.792 1.00 29.54 328 PRO A CA 1
ATOM 2413 C C . PRO A 1 316 ? -11.615 30.755 7.376 1.00 32.94 328 PRO A C 1
ATOM 2414 O O . PRO A 1 316 ? -12.673 30.507 6.775 1.00 32.99 328 PRO A O 1
ATOM 2418 N N . LEU A 1 317 ? -10.660 31.530 6.861 1.00 28.49 329 LEU A N 1
ATOM 2419 C CA . LEU A 1 317 ? -10.809 32.050 5.509 1.00 23.89 329 LEU A CA 1
ATOM 2420 C C . LEU A 1 317 ? -10.153 31.121 4.474 1.00 24.65 329 LEU A C 1
ATOM 2421 O O . LEU A 1 317 ? -10.322 31.315 3.265 1.00 28.91 329 LEU A O 1
ATOM 2426 N N . LEU A 1 318 ? -9.437 30.091 4.943 1.00 25.54 330 LEU A N 1
ATOM 2427 C CA . LEU A 1 318 ? -8.860 29.076 4.063 1.00 27.22 330 LEU A CA 1
ATOM 2428 C C . LEU A 1 318 ? -9.736 27.826 4.093 1.00 29.52 330 LEU A C 1
ATOM 2429 O O . LEU A 1 318 ? -10.003 27.248 3.066 1.00 27.47 330 LEU A O 1
ATOM 2434 N N . ALA A 1 319 ? -10.161 27.434 5.289 1.00 26.61 331 ALA A N 1
ATOM 2435 C CA . ALA A 1 319 ? -10.911 26.196 5.497 1.00 35.59 331 ALA A CA 1
ATOM 2436 C C . ALA A 1 319 ? -12.343 26.494 5.893 1.00 36.21 331 ALA A C 1
ATOM 2437 O O . ALA A 1 319 ? -12.600 27.170 6.885 1.00 34.19 331 ALA A O 1
ATOM 2439 N N . ARG A 1 320 ? -13.276 25.948 5.125 1.00 36.09 332 ARG A N 1
ATOM 2440 C CA . ARG A 1 320 ? -14.689 26.173 5.339 1.00 38.34 332 ARG A CA 1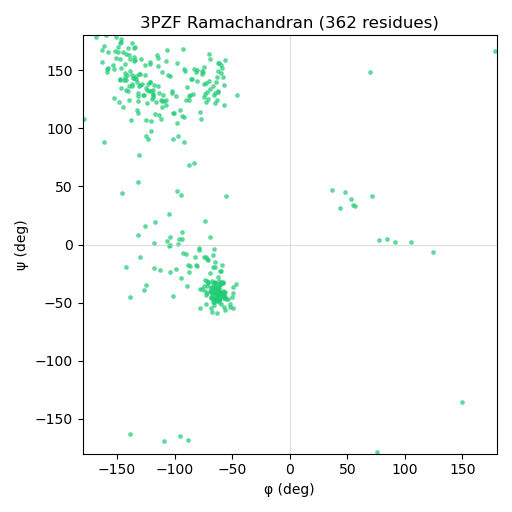
ATOM 2441 C C . ARG A 1 320 ? -15.120 25.586 6.679 1.00 40.53 332 ARG A C 1
ATOM 2442 O O . ARG A 1 320 ? -14.976 24.387 6.921 1.00 45.34 332 ARG A O 1
ATOM 2450 N N . GLY A 1 321 ? -15.662 26.445 7.534 1.00 41.84 333 GLY A N 1
ATOM 2451 C CA . GLY A 1 321 ? -16.022 26.079 8.888 1.00 53.08 333 GLY A CA 1
ATOM 2452 C C . GLY A 1 321 ? -17.383 25.408 8.960 1.00 54.89 333 GLY A C 1
ATOM 2453 O O . GLY A 1 321 ? -17.456 24.217 9.274 1.00 51.59 333 GLY A O 1
ATOM 2454 N N . GLU A 1 327 ? -12.131 23.619 14.191 1.00 57.41 339 GLU A N 1
ATOM 2455 C CA . GLU A 1 327 ? -11.183 24.632 13.731 1.00 60.28 339 GLU A CA 1
ATOM 2456 C C . GLU A 1 327 ? -9.825 23.998 13.451 1.00 56.42 339 GLU A C 1
ATOM 2457 O O . GLU A 1 327 ? -9.273 23.308 14.302 1.00 57.37 339 GLU A O 1
ATOM 2463 N N . VAL A 1 328 ? -9.284 24.251 12.265 1.00 49.99 340 VAL A N 1
ATOM 2464 C CA . VAL A 1 328 ? -8.000 23.679 11.865 1.00 41.35 340 VAL A CA 1
ATOM 2465 C C . VAL A 1 328 ? -6.921 24.752 11.858 1.00 40.68 340 VAL A C 1
ATOM 2466 O O . VAL A 1 328 ? -7.236 25.950 11.760 1.00 38.91 340 VAL A O 1
ATOM 2470 N N . ARG A 1 329 ? -5.652 24.325 11.961 1.00 34.26 341 ARG A N 1
ATOM 2471 C CA . ARG A 1 329 ? -4.515 25.238 11.931 1.00 32.19 341 ARG A CA 1
ATOM 2472 C C . ARG A 1 329 ? -3.391 24.586 11.127 1.00 30.42 341 ARG A C 1
ATOM 2473 O O . ARG A 1 329 ? -3.461 23.404 10.789 1.00 30.71 341 ARG A O 1
ATOM 2478 N N . VAL A 1 330 ? -2.362 25.350 10.812 1.00 26.70 342 VAL A N 1
ATOM 2479 C CA . VAL A 1 330 ? -1.258 24.819 10.062 1.00 32.07 342 VAL A CA 1
ATOM 2480 C C . VAL A 1 330 ? -0.533 23.872 11.017 1.00 33.44 342 VAL A C 1
ATOM 2481 O O . VAL A 1 330 ? -0.197 24.252 12.137 1.00 39.41 342 VAL A O 1
ATOM 2485 N N . SER A 1 331 ? -0.342 22.628 10.603 1.00 26.41 343 SER A N 1
ATOM 2486 C CA . SER A 1 331 ? 0.335 21.656 11.463 1.00 32.92 343 SER A CA 1
ATOM 2487 C C . SER A 1 331 ? 1.831 21.868 11.459 1.00 36.61 343 SER A C 1
ATOM 2488 O O . SER A 1 331 ? 2.440 21.992 12.515 1.00 35.99 343 SER A O 1
ATOM 2491 N N . ARG A 1 332 ? 2.415 21.869 10.266 1.00 27.99 344 ARG A N 1
ATOM 2492 C CA . ARG A 1 332 ? 3.872 21.989 10.102 1.00 28.64 344 ARG A CA 1
ATOM 2493 C C . ARG A 1 332 ? 4.172 22.849 8.899 1.00 25.53 344 ARG A C 1
ATOM 2494 O O . ARG A 1 332 ? 3.413 22.820 7.923 1.00 25.76 344 ARG A O 1
ATOM 2502 N N . ILE A 1 333 ? 5.263 23.618 8.978 1.00 22.13 345 ILE A N 1
ATOM 2503 C CA . ILE A 1 333 ? 5.728 24.435 7.868 1.00 22.03 345 ILE A CA 1
ATOM 2504 C C . ILE A 1 333 ? 7.117 23.948 7.495 1.00 24.68 345 ILE A C 1
ATOM 2505 O O . ILE A 1 333 ? 8.003 23.850 8.350 1.00 26.91 345 ILE A O 1
ATOM 2510 N N . PHE A 1 334 ? 7.315 23.637 6.221 1.00 22.60 346 PHE A N 1
ATOM 2511 C CA . PHE A 1 334 ? 8.627 23.169 5.764 1.00 25.14 346 PHE A CA 1
ATOM 2512 C C . PHE A 1 334 ? 9.152 24.105 4.682 1.00 23.39 346 PHE A C 1
ATOM 2513 O O . PHE A 1 334 ? 8.393 24.552 3.816 1.00 25.69 346 PHE A O 1
ATOM 2521 N N . GLN A 1 335 ? 10.453 24.402 4.712 1.00 23.53 347 GLN A N 1
ATOM 2522 C CA . GLN A 1 335 ? 11.054 25.130 3.612 1.00 18.63 347 GLN A CA 1
ATOM 2523 C C . GLN A 1 335 ? 12.337 24.422 3.206 1.00 21.99 347 GLN A C 1
ATOM 2524 O O . GLN A 1 335 ? 13.085 23.942 4.066 1.00 21.61 347 GLN A O 1
ATOM 2530 N N . LYS A 1 336 ? 12.593 24.326 1.911 1.00 19.45 348 LYS A N 1
ATOM 2531 C CA . LYS A 1 336 ? 13.890 23.785 1.472 1.00 18.09 348 LYS A CA 1
ATOM 2532 C C . LYS A 1 336 ? 14.424 24.633 0.328 1.00 21.66 348 LYS A C 1
ATOM 2533 O O . LYS A 1 336 ? 13.664 25.162 -0.483 1.00 20.71 348 LYS A O 1
ATOM 2539 N N . ALA A 1 337 ? 15.748 24.773 0.28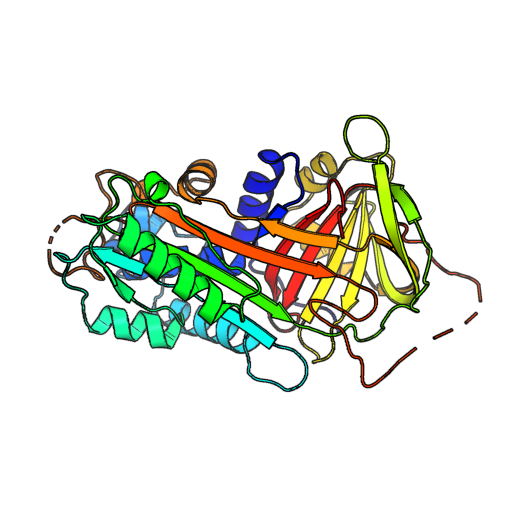6 1.00 22.24 349 ALA A N 1
ATOM 2540 C CA . ALA A 1 337 ? 16.426 25.578 -0.736 1.00 21.08 349 ALA A CA 1
ATOM 2541 C C . ALA A 1 337 ? 17.741 24.911 -1.097 1.00 22.21 349 ALA A C 1
ATOM 2542 O O . ALA A 1 337 ? 18.415 24.402 -0.213 1.00 20.72 349 ALA A O 1
ATOM 2544 N N . GLY A 1 338 ? 18.110 24.934 -2.373 1.00 18.15 350 GLY A N 1
ATOM 2545 C CA . GLY A 1 338 ? 19.451 24.489 -2.765 1.00 20.19 350 GLY A CA 1
ATOM 2546 C C . GLY A 1 338 ? 20.228 25.675 -3.313 1.00 25.59 350 GLY A C 1
ATOM 2547 O O . GLY A 1 338 ? 19.649 26.621 -3.819 1.00 22.00 350 GLY A O 1
ATOM 2548 N N . ILE A 1 339 ? 21.545 25.641 -3.230 1.00 21.85 351 ILE A N 1
ATOM 2549 C CA . ILE A 1 339 ? 22.350 26.747 -3.774 1.00 19.88 351 ILE A CA 1
ATOM 2550 C C . ILE A 1 339 ? 23.643 26.123 -4.264 1.00 22.89 351 ILE A C 1
ATOM 2551 O O . ILE A 1 339 ? 24.153 25.189 -3.658 1.00 23.05 351 ILE A O 1
ATOM 2556 N N . THR A 1 340 ? 24.134 26.644 -5.383 1.00 23.89 352 THR A N 1
ATOM 2557 C CA . THR A 1 340 ? 25.415 26.247 -5.964 1.00 22.19 352 THR A CA 1
ATOM 2558 C C . THR A 1 340 ? 26.117 27.510 -6.403 1.00 26.13 352 THR A C 1
ATOM 2559 O O . THR A 1 340 ? 25.473 28.429 -6.912 1.00 27.49 352 THR A O 1
ATOM 2563 N N . ILE A 1 341 ? 27.420 27.618 -6.169 1.00 23.67 353 ILE A N 1
ATOM 2564 C CA . ILE A 1 341 ? 28.193 28.591 -6.934 1.00 20.91 353 ILE A CA 1
ATOM 2565 C C . ILE A 1 341 ? 29.400 27.877 -7.549 1.00 24.99 353 ILE A C 1
ATOM 2566 O O . ILE A 1 341 ? 30.052 27.031 -6.908 1.00 23.32 353 ILE A O 1
ATOM 2571 N N . ASN A 1 342 ? 29.667 28.210 -8.808 1.00 20.88 354 ASN A N 1
ATOM 2572 C CA . ASN A 1 342 ? 30.916 27.840 -9.457 1.00 22.21 354 ASN A CA 1
ATOM 2573 C C . ASN A 1 342 ? 31.462 28.994 -10.318 1.00 24.30 354 ASN A C 1
ATOM 2574 O O . ASN A 1 342 ? 31.048 30.142 -10.152 1.00 21.83 354 ASN A O 1
ATOM 2579 N N . GLU A 1 343 ? 32.386 28.709 -11.232 1.00 24.02 355 GLU A N 1
ATOM 2580 C CA . GLU A 1 343 ? 33.013 29.777 -12.019 1.00 24.15 355 GLU A CA 1
ATOM 2581 C C . GLU A 1 343 ? 32.033 30.544 -12.891 1.00 25.68 355 GLU A C 1
ATOM 2582 O O . GLU A 1 343 ? 32.273 31.686 -13.240 1.00 23.84 355 GLU A O 1
ATOM 2588 N N . LEU A 1 344 ? 30.956 29.892 -13.298 1.00 24.05 356 LEU A N 1
ATOM 2589 C CA . LEU A 1 344 ? 30.062 30.498 -14.265 1.00 29.34 356 LEU A CA 1
ATOM 2590 C C . LEU A 1 344 ? 28.850 31.124 -13.610 1.00 23.88 356 LEU A C 1
ATOM 2591 O O . LEU A 1 344 ? 28.195 31.972 -14.225 1.00 23.39 356 LEU A O 1
ATOM 2596 N N . GLY A 1 345 ? 28.517 30.710 -12.390 1.00 24.45 357 GLY A N 1
ATOM 2597 C CA . GLY A 1 345 ? 27.340 31.266 -11.728 1.00 24.66 357 GLY A CA 1
ATOM 2598 C C . GLY A 1 345 ? 26.687 30.266 -10.788 1.00 25.68 357 GLY A C 1
ATOM 2599 O O . GLY A 1 345 ? 27.382 29.604 -10.041 1.00 24.01 357 GLY A O 1
ATOM 2600 N N . SER A 1 346 ? 25.361 30.158 -10.827 1.00 23.57 358 SER A N 1
ATOM 2601 C CA . SER A 1 346 ? 24.635 29.245 -9.949 1.00 23.80 358 SER A CA 1
ATOM 2602 C C . SER A 1 346 ? 23.776 28.309 -10.792 1.00 29.20 358 SER A C 1
ATOM 2603 O O . SER A 1 346 ? 22.946 28.764 -11.576 1.00 23.00 358 SER A O 1
ATOM 2606 N N . GLU A 1 347 ? 23.998 27.009 -10.644 1.00 27.19 359 GLU A N 1
ATOM 2607 C CA . GLU A 1 347 ? 23.401 26.003 -11.535 1.00 29.85 359 GLU A CA 1
ATOM 2608 C C . GLU A 1 347 ? 23.749 26.317 -12.989 1.00 32.54 359 GLU A C 1
ATOM 2609 O O . GLU A 1 347 ? 22.934 26.073 -13.895 1.00 34.25 359 GLU A O 1
ATOM 2615 N N . ALA A 1 348 ? 24.950 26.864 -13.209 1.00 25.69 360 ALA A N 1
ATOM 2616 C CA . ALA A 1 348 ? 25.393 27.306 -14.528 1.00 27.98 360 ALA A CA 1
ATOM 2617 C C . ALA A 1 348 ? 26.492 26.390 -15.039 1.00 34.71 360 ALA A C 1
ATOM 2618 O O . ALA A 1 348 ? 27.472 26.153 -14.330 1.00 41.59 360 ALA A O 1
ATOM 2620 N N . TYR A 1 349 ? 26.350 25.872 -16.254 1.00 38.24 361 TYR A N 1
ATOM 2621 C CA . TYR A 1 349 ? 27.416 25.040 -16.834 1.00 49.45 361 TYR A CA 1
ATOM 2622 C C . TYR A 1 349 ? 27.754 25.463 -18.257 1.00 47.79 361 TYR A C 1
ATOM 2623 O O . TYR A 1 349 ? 28.485 24.770 -18.962 1.00 52.38 361 TYR A O 1
ATOM 2632 N N . ALA A 1 350 ? 27.191 26.580 -18.690 1.00 47.14 362 ALA A N 1
ATOM 2633 C CA . ALA A 1 350 ? 27.529 27.140 -19.982 1.00 55.40 362 ALA A CA 1
ATOM 2634 C C . ALA A 1 350 ? 27.440 28.648 -19.884 1.00 55.24 362 ALA A C 1
ATOM 2635 O O . ALA A 1 350 ? 26.560 29.184 -19.210 1.00 54.97 362 ALA A O 1
ATOM 2637 N N . ALA A 1 351 ? 28.367 29.328 -20.545 1.00 48.12 363 ALA A N 1
ATOM 2638 C CA . ALA A 1 351 ? 28.391 30.777 -20.553 1.00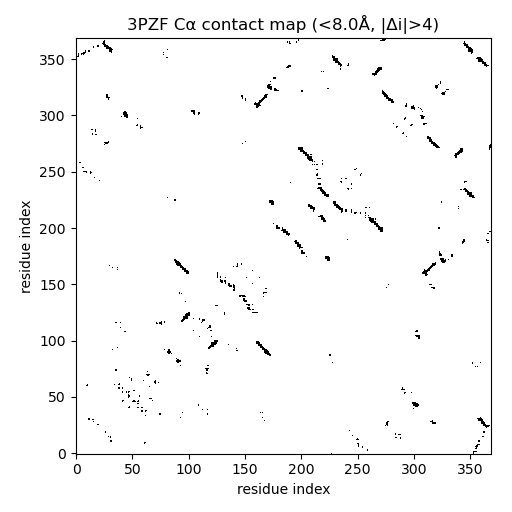 52.34 363 ALA A CA 1
ATOM 2639 C C . ALA A 1 351 ? 28.695 31.242 -21.967 1.00 65.82 363 ALA A C 1
ATOM 2640 O O . ALA A 1 351 ? 29.827 31.114 -22.446 1.00 61.77 363 ALA A O 1
ATOM 2642 N N . THR A 1 352 ? 27.673 31.771 -22.636 1.00 74.51 364 THR A N 1
ATOM 2643 C CA . THR A 1 352 ? 27.820 32.244 -24.008 1.00 76.31 364 THR A CA 1
ATOM 2644 C C . THR A 1 352 ? 28.889 33.336 -24.104 1.00 73.15 364 THR A C 1
ATOM 2645 O O . THR A 1 352 ? 29.395 33.613 -25.186 1.00 77.08 364 THR A O 1
ATOM 2649 N N . GLU A 1 353 ? 29.247 33.941 -22.973 1.00 67.03 365 GLU A N 1
ATOM 2650 C CA . GLU A 1 353 ? 30.226 35.027 -22.981 1.00 74.61 365 GLU A CA 1
ATOM 2651 C C . GLU A 1 353 ? 31.190 34.983 -21.796 1.00 75.62 365 GLU A C 1
ATOM 2652 O O . GLU A 1 353 ? 30.772 34.852 -20.646 1.00 68.53 365 GLU A O 1
ATOM 2658 N N . ILE A 1 354 ? 32.482 35.111 -22.089 1.00 88.67 366 ILE A N 1
ATOM 2659 C CA . ILE A 1 354 ? 33.494 35.259 -21.051 1.00 88.78 366 ILE A CA 1
ATOM 2660 C C . ILE A 1 354 ? 33.678 36.733 -20.710 1.00 87.42 366 ILE A C 1
ATOM 2661 O O . ILE A 1 354 ? 34.421 37.446 -21.383 1.00 91.33 366 ILE A O 1
ATOM 2666 N N . ASP A 1 363 ? 49.481 49.925 -8.290 1.00 74.25 375 ASP A N 1
ATOM 2667 C CA . ASP A 1 363 ? 48.335 49.066 -8.590 1.00 80.80 375 ASP A CA 1
ATOM 2668 C C . ASP A 1 363 ? 47.531 48.740 -7.328 1.00 71.42 375 ASP A C 1
ATOM 2669 O O . ASP A 1 363 ? 47.969 47.948 -6.508 1.00 83.05 375 ASP A O 1
ATOM 2674 N N . GLY A 1 364 ? 46.345 49.318 -7.183 1.00 59.01 376 GLY A N 1
ATOM 2675 C CA . GLY A 1 364 ? 45.679 49.309 -5.893 1.00 53.88 376 GLY A CA 1
ATOM 2676 C C . GLY A 1 364 ? 44.669 48.202 -5.636 1.00 38.98 376 GLY A C 1
ATOM 2677 O O . GLY A 1 364 ? 43.634 48.449 -5.042 1.00 32.97 376 GLY A O 1
ATOM 2678 N N . VAL A 1 365 ? 44.975 46.969 -6.022 1.00 32.58 377 VAL A N 1
ATOM 2679 C CA . VAL A 1 365 ? 43.992 45.886 -5.855 1.00 28.85 377 VAL A CA 1
ATOM 2680 C C . VAL A 1 365 ? 43.723 45.493 -4.389 1.00 31.26 377 VAL A C 1
ATOM 2681 O O . VAL A 1 365 ? 44.647 45.247 -3.628 1.00 34.49 377 VAL A O 1
ATOM 2685 N N . GLN A 1 366 ? 42.448 45.355 -4.027 1.00 27.55 378 GLN A N 1
ATOM 2686 C CA . GLN A 1 366 ? 42.064 44.937 -2.685 1.00 24.58 378 GLN A CA 1
ATOM 2687 C C . GLN A 1 366 ? 41.949 43.411 -2.755 1.00 28.66 378 GLN A C 1
ATOM 2688 O O . GLN A 1 366 ? 41.641 42.885 -3.807 1.00 31.70 378 GLN A O 1
ATOM 2694 N N . ILE A 1 367 ? 42.184 42.711 -1.658 1.00 25.19 379 ILE A N 1
ATOM 2695 C CA A ILE A 1 367 ? 42.173 41.240 -1.680 0.50 25.52 379 ILE A CA 1
ATOM 2696 C CA B ILE A 1 367 ? 42.177 41.241 -1.691 0.50 25.36 379 ILE A CA 1
ATOM 2697 C C . ILE A 1 367 ? 41.045 40.724 -0.825 1.00 25.18 379 ILE A C 1
ATOM 2698 O O . ILE A 1 367 ? 40.986 41.039 0.351 1.00 24.15 379 ILE A O 1
ATOM 2707 N N . PHE A 1 368 ? 40.165 39.903 -1.416 1.00 22.87 380 PHE A N 1
ATOM 2708 C CA . PHE A 1 368 ? 39.044 39.303 -0.706 1.00 19.92 380 PHE A CA 1
ATOM 2709 C C . PHE A 1 368 ? 39.265 37.794 -0.834 1.00 21.62 380 PHE A C 1
ATOM 2710 O O . PHE A 1 368 ? 39.087 37.242 -1.905 1.00 21.72 380 PHE A O 1
ATOM 2718 N N . ASN A 1 369 ? 39.679 37.152 0.244 1.00 19.61 381 ASN A N 1
ATOM 2719 C CA . ASN A 1 369 ? 40.074 35.745 0.172 1.00 19.31 381 ASN A CA 1
ATOM 2720 C C . ASN A 1 369 ? 39.267 34.956 1.171 1.00 25.12 381 ASN A C 1
ATOM 2721 O O . ASN A 1 369 ? 39.621 34.896 2.353 1.00 21.11 381 ASN A O 1
ATOM 2726 N N . ALA A 1 370 ? 38.152 34.392 0.702 1.00 20.43 382 ALA A N 1
ATOM 2727 C CA . ALA A 1 370 ? 37.193 33.735 1.582 1.00 18.98 382 ALA A CA 1
ATOM 2728 C C . ALA A 1 370 ? 37.617 32.288 1.885 1.00 24.20 382 ALA A C 1
ATOM 2729 O O . ALA A 1 370 ? 36.994 31.354 1.404 1.00 22.96 382 ALA A O 1
ATOM 2731 N N . ASN A 1 371 ? 38.682 32.119 2.658 1.00 19.92 383 ASN A N 1
ATOM 2732 C CA . ASN A 1 371 ? 39.104 30.773 3.070 1.00 18.95 383 ASN A CA 1
ATOM 2733 C C . ASN A 1 371 ? 38.747 30.503 4.540 1.00 24.97 383 ASN A C 1
ATOM 2734 O O . ASN A 1 371 ? 39.398 29.712 5.216 1.00 24.72 383 ASN A O 1
ATOM 2739 N N . ARG A 1 372 ? 37.712 31.182 5.019 1.00 24.33 384 ARG A N 1
ATOM 2740 C CA . ARG A 1 372 ? 37.133 30.909 6.329 1.00 24.40 384 ARG A CA 1
ATOM 2741 C C . ARG A 1 372 ? 35.623 31.189 6.234 1.00 23.69 384 ARG A C 1
ATOM 2742 O O . ARG A 1 372 ? 35.169 31.642 5.209 1.00 21.35 384 ARG A O 1
ATOM 2750 N N . PRO A 1 373 ? 34.857 30.873 7.283 1.00 22.02 385 PRO A N 1
ATOM 2751 C CA . PRO A 1 373 ? 33.389 30.928 7.118 1.00 17.47 385 PRO A CA 1
ATOM 2752 C C . PRO A 1 373 ? 32.869 32.337 6.791 1.00 18.45 385 PRO A C 1
ATOM 2753 O O . PRO A 1 373 ? 33.464 33.346 7.178 1.00 20.49 385 PRO A O 1
ATOM 2757 N N . PHE A 1 374 ? 31.778 32.387 6.041 1.00 16.87 386 PHE A N 1
ATOM 2758 C CA . PHE A 1 374 ? 31.229 33.679 5.625 1.00 17.63 386 PHE A CA 1
ATOM 2759 C C . PHE A 1 374 ? 29.748 33.570 5.417 1.00 19.37 386 PHE A C 1
ATOM 2760 O O . PHE A 1 374 ? 29.201 32.466 5.376 1.00 18.82 386 PHE A O 1
ATOM 2768 N N . ILE A 1 375 ? 29.108 34.742 5.313 1.00 19.49 387 ILE A N 1
ATOM 2769 C CA . ILE A 1 375 ? 27.664 34.865 5.086 1.00 20.08 387 ILE A CA 1
ATOM 2770 C C . ILE A 1 375 ? 27.478 35.279 3.647 1.00 18.83 387 ILE A C 1
ATOM 2771 O O . ILE A 1 375 ? 28.313 35.991 3.107 1.00 18.49 387 ILE A O 1
ATOM 2776 N N . PHE A 1 376 ? 26.407 34.823 3.001 1.00 19.21 388 PHE A N 1
ATOM 2777 C CA . PHE A 1 376 ? 26.076 35.319 1.680 1.00 15.21 388 PHE A CA 1
ATOM 2778 C C . PHE A 1 376 ? 24.566 35.532 1.582 1.00 17.78 388 PHE A C 1
ATOM 2779 O O . PHE A 1 376 ? 23.793 34.982 2.390 1.00 19.03 388 PHE A O 1
ATOM 2787 N N . PHE A 1 377 ? 24.153 36.357 0.627 1.00 18.24 389 PHE A N 1
ATOM 2788 C CA . PHE A 1 377 ? 22.733 36.515 0.322 1.00 15.19 389 PHE A CA 1
ATOM 2789 C C . PHE A 1 377 ? 22.553 36.937 -1.131 1.00 15.66 389 PHE A C 1
ATOM 2790 O O . PHE A 1 377 ? 23.478 37.466 -1.752 1.00 20.31 389 PHE A O 1
ATOM 2798 N N . ILE A 1 378 ? 21.395 36.613 -1.696 1.00 17.98 390 ILE A N 1
ATOM 2799 C CA . ILE A 1 378 ? 21.080 37.043 -3.047 1.00 17.39 390 ILE A CA 1
ATOM 2800 C C . ILE A 1 378 ? 19.926 38.009 -2.933 1.00 21.32 390 ILE A C 1
ATOM 2801 O O . ILE A 1 378 ? 18.931 37.691 -2.276 1.00 17.00 390 ILE A O 1
ATOM 2806 N N . GLU A 1 379 ? 20.050 39.167 -3.569 1.00 17.09 391 GLU A N 1
ATOM 2807 C CA . GLU A 1 379 ? 19.013 40.197 -3.455 1.00 17.06 391 GLU A CA 1
ATOM 2808 C C . GLU A 1 379 ? 18.525 40.634 -4.831 1.00 20.41 391 GLU A C 1
ATOM 2809 O O . GLU A 1 379 ? 19.286 40.625 -5.788 1.00 20.71 391 GLU A O 1
ATOM 2815 N N . ASP A 1 380 ? 17.237 40.964 -4.907 1.00 18.36 392 ASP A N 1
ATOM 2816 C CA . ASP A 1 380 ? 16.646 41.693 -6.030 1.00 19.77 392 ASP A CA 1
ATOM 2817 C C . ASP A 1 380 ? 17.050 43.159 -5.840 1.00 23.56 392 ASP A C 1
ATOM 2818 O O . ASP A 1 380 ? 16.602 43.811 -4.914 1.00 24.69 392 ASP A O 1
ATOM 2823 N N . GLU A 1 381 ? 17.960 43.653 -6.674 1.00 20.90 393 GLU A N 1
ATOM 2824 C CA . GLU A 1 381 ? 18.549 44.964 -6.441 1.00 20.06 393 GLU A CA 1
ATOM 2825 C C . GLU A 1 381 ? 17.626 46.090 -6.878 1.00 25.32 393 GLU A C 1
ATOM 2826 O O . GLU A 1 381 ? 17.960 47.248 -6.694 1.00 28.23 393 GLU A O 1
ATOM 2832 N N . THR A 1 382 ? 16.489 45.750 -7.476 1.00 23.45 394 THR A N 1
ATOM 2833 C CA . THR A 1 382 ? 15.525 46.798 -7.861 1.00 27.66 394 THR A CA 1
ATOM 2834 C C . THR A 1 382 ? 14.573 47.113 -6.716 1.00 30.38 394 THR A C 1
ATOM 2835 O O . THR A 1 382 ? 14.040 48.233 -6.635 1.00 30.15 394 THR A O 1
ATOM 2839 N N . LEU A 1 383 ? 14.393 46.157 -5.808 1.00 22.38 395 LEU A N 1
ATOM 2840 C CA . LEU A 1 383 ? 13.415 46.301 -4.741 1.00 23.58 395 LEU A CA 1
ATOM 2841 C C . LEU A 1 383 ? 13.921 46.008 -3.342 1.00 25.09 395 LEU A C 1
ATOM 2842 O O . LEU A 1 383 ? 13.195 46.258 -2.363 1.00 28.44 395 LEU A O 1
ATOM 2847 N N . GLY A 1 384 ? 15.127 45.438 -3.239 1.00 24.66 396 GLY A N 1
ATOM 2848 C CA . GLY A 1 384 ? 15.729 45.150 -1.952 1.00 21.04 396 GLY A CA 1
ATOM 2849 C C . GLY A 1 384 ? 15.447 43.759 -1.385 1.00 26.11 396 GLY A C 1
ATOM 2850 O O . GLY A 1 384 ? 15.887 43.435 -0.290 1.00 24.12 396 GLY A O 1
ATOM 2851 N N . THR A 1 385 ? 14.728 42.938 -2.141 1.00 21.96 397 THR A N 1
ATOM 2852 C CA . THR A 1 385 ? 14.221 41.667 -1.642 1.00 20.23 397 THR A CA 1
ATOM 2853 C C . THR A 1 385 ? 15.353 40.701 -1.305 1.00 19.74 397 THR A C 1
ATOM 2854 O O . THR A 1 385 ? 16.236 40.481 -2.138 1.00 19.89 397 THR A O 1
ATOM 2858 N N . MET A 1 386 ? 15.313 40.116 -0.102 1.00 17.51 398 MET A N 1
ATOM 2859 C CA . MET A 1 386 ? 16.330 39.149 0.319 1.00 19.15 398 MET A CA 1
ATOM 2860 C C . MET A 1 386 ? 15.861 37.734 -0.049 1.00 19.27 398 MET A C 1
ATOM 2861 O O . MET A 1 386 ? 15.190 37.064 0.738 1.00 18.72 398 MET A O 1
ATOM 2866 N N . LEU A 1 387 ? 16.182 37.315 -1.273 1.00 16.09 399 LEU A N 1
ATOM 2867 C CA . LEU A 1 387 ? 15.639 36.094 -1.844 1.00 15.91 399 LEU A CA 1
ATOM 2868 C C . LEU A 1 387 ? 16.319 34.831 -1.309 1.00 19.33 399 LEU A C 1
ATOM 2869 O O . LEU A 1 387 ? 15.666 33.804 -1.120 1.00 19.40 399 LEU A O 1
ATOM 2874 N N . PHE A 1 388 ? 17.636 34.905 -1.103 1.00 16.67 400 PHE A N 1
ATOM 2875 C CA . PHE A 1 388 ? 18.403 33.808 -0.457 1.00 22.05 400 PHE A CA 1
ATOM 2876 C C . PHE A 1 388 ? 19.252 34.403 0.642 1.00 17.24 400 PHE A C 1
ATOM 2877 O O . PHE A 1 388 ? 19.737 35.534 0.488 1.00 17.86 400 PHE A O 1
ATOM 2885 N N . ALA A 1 389 ? 19.459 33.661 1.722 1.00 16.18 401 ALA A N 1
ATOM 2886 C CA . ALA A 1 389 ? 20.450 34.043 2.746 1.00 17.30 401 ALA A CA 1
ATOM 2887 C C . ALA A 1 389 ? 21.098 32.764 3.234 1.00 19.46 401 ALA A C 1
ATOM 2888 O O . ALA A 1 389 ? 20.436 31.732 3.340 1.00 17.03 401 ALA A O 1
ATOM 2890 N N . GLY A 1 390 ? 22.387 32.794 3.548 1.00 17.73 402 GLY A N 1
ATOM 2891 C CA . GLY A 1 390 ? 22.994 31.542 4.002 1.00 15.54 402 GLY A CA 1
ATOM 2892 C C . GLY A 1 390 ? 24.354 31.800 4.586 1.00 14.39 402 GLY A C 1
ATOM 2893 O O . GLY A 1 390 ? 24.842 32.953 4.619 1.00 17.59 402 GLY A O 1
ATOM 2894 N N . LYS A 1 391 ? 24.988 30.726 5.054 1.00 17.93 403 LYS A N 1
ATOM 2895 C CA . LYS A 1 391 ? 26.368 30.851 5.474 1.00 18.48 403 LYS A CA 1
ATOM 2896 C C . LYS A 1 391 ? 27.099 29.592 5.098 1.00 21.06 403 LYS A C 1
ATOM 2897 O O . LYS A 1 391 ? 26.505 28.536 4.914 1.00 20.22 403 LYS A O 1
ATOM 2903 N N . ILE A 1 392 ? 28.404 29.739 4.938 1.00 17.88 404 ILE A N 1
ATOM 2904 C CA . ILE A 1 392 ? 29.268 28.612 4.617 1.00 18.80 404 ILE A CA 1
ATOM 2905 C C . ILE A 1 392 ? 30.126 28.350 5.834 1.00 25.62 404 ILE A C 1
ATOM 2906 O O . ILE A 1 392 ? 30.871 29.214 6.258 1.00 21.31 404 ILE A O 1
ATOM 2911 N N . GLU A 1 393 ? 29.997 27.163 6.420 1.00 20.73 405 GLU A N 1
ATOM 2912 C CA . GLU A 1 393 ? 30.891 26.723 7.493 1.00 22.33 405 GLU A CA 1
ATOM 2913 C C . GLU A 1 393 ? 31.920 25.693 6.990 1.00 25.91 405 GLU A C 1
ATOM 2914 O O . GLU A 1 393 ? 33.004 25.536 7.571 1.00 28.01 405 GLU A O 1
ATOM 2920 N N . ASN A 1 394 ? 31.593 25.009 5.896 1.00 26.16 406 ASN A N 1
ATOM 2921 C CA . ASN A 1 394 ? 32.445 23.928 5.359 1.00 27.55 406 ASN A CA 1
ATOM 2922 C C . ASN A 1 394 ? 32.041 23.683 3.913 1.00 28.36 406 ASN A C 1
ATOM 2923 O O . ASN A 1 394 ? 31.123 22.882 3.643 1.00 26.59 406 ASN A O 1
ATOM 2928 N N . PRO A 1 395 ? 32.660 24.419 2.980 1.00 24.70 407 PRO A N 1
ATOM 2929 C CA . PRO A 1 395 ? 32.160 24.366 1.607 1.00 22.08 407 PRO A CA 1
ATOM 2930 C C . PRO A 1 395 ? 32.495 23.063 0.931 1.00 31.20 407 PRO A C 1
ATOM 2931 O O . PRO A 1 395 ? 33.660 22.689 0.836 1.00 36.12 407 PRO A O 1
ATOM 2935 N N . VAL A 1 396 ? 31.459 22.377 0.465 1.00 22.66 408 VAL A N 1
ATOM 2936 C CA . VAL A 1 396 ? 31.649 21.128 -0.243 1.00 25.35 408 VAL A CA 1
ATOM 2937 C C . VAL A 1 396 ? 31.052 21.320 -1.619 1.00 30.47 408 VAL A C 1
ATOM 2938 O O . VAL A 1 396 ? 29.949 21.858 -1.761 1.00 25.51 408 VAL A O 1
ATOM 2942 N N . PHE A 1 397 ? 31.801 20.927 -2.634 1.00 28.62 409 PHE A N 1
ATOM 2943 C CA . PHE A 1 397 ? 31.325 20.976 -4.004 1.00 29.11 409 PHE A CA 1
ATOM 2944 C C . PHE A 1 397 ? 31.384 19.553 -4.567 1.00 37.50 409 PHE A C 1
ATOM 2945 O O . PHE A 1 397 ? 30.371 18.864 -4.564 1.00 37.69 409 PHE A O 1
#

Organism: Anopheles gambiae (NCBI:txid7165)

GO terms:
  GO:0004867 serine-type endopeptidase inhibitor activity (F, IDA)
  GO:0035009 negative regulation of melanization defense response (P, IDA)
  GO:0005576 extracellular region (C, IDA)
  GO:0042832 defense response to protozoan (P, IDA)
  GO:0045861 negative regulation of proteolysis (P, IDA)
  GO:0004867 serine-type endopeptidase inhibitor activity (F, IMP)
  GO:0010951 negative regulation of endopeptidase activity (P, IMP)
  GO:0010955 negative regulation of protein processing (P, IMP)
  GO:0005515 protein binding (F, IPI)

CATH classification: 2.30.39.10 (+1 more: 3.30.497.10)